Protein AF-A0A377GIM0-F1 (afdb_monomer_lite)

Organism: NCBI:txid464

Secondary structure (DSSP, 8-state):
---GGGG-HHHHHHHHHHHS-SHHHHHHHHHHHHHTGGGHHHHHHHHHHHHHHS---HHHHHHHHHHHHHHHHHT-TTHHHHHHHHHHHHHHS-TT-HHHHHHHHHHHHHHHHTS-GGGTTTHHHHHHHHHHHHHHTT-HHHHHHHHHHHHHH-TT-HHHHHHHHHHHHHH---GGG-TTTHHHHHTTT--SSHHHHHHHHHHHHHHTT--HHHHHHHHHHHHHHHHHHHHHHHHHHHHHHS---------------HHHHHHHHHHHHHHHHHHHHHHHTGGGSTT-HHHHHHHHT-GGGS--HHHHHHH--SHHHHHHHHHH-SSGGGHHHHHHHHHB-TT----S-GGGPPB-HHHHHHH--SHHHHHHHHHTS--SHHHHHHHHHHHHHHTT-HHHHHHHHHHHH-TT-TTSGGG---------------PPPPPP-THHHHHHHHHHHHHHSS-TT----PPPPP-PPP-PPPP-PPPP-

Radius of gyration: 31.59 Å; chains: 1; bounding box: 124×69×82 Å

pLDDT: mean 72.69, std 20.16, range [26.95, 97.5]

Sequence (485 aa):
MKSKFEQSKVISDLISFIIAPSYITHYKLFTSLRIDSVDIEVNKKEIAAYLAVHVVSPELRIAIELIYCKISLSHRNNLIHNIEKIMNLVNEINPDSAKHLDLLFEDLSFAIMSAPNDYQIQLPAQWQSLIPNYERKSNLQRAIYCIGHALRIEQNNTTAWLTLGQLFIQKNALCSDLPNFINIFEKSNIRLSPYAYANFCFQQVVDGKSPESYKQLAKYFMQLIKTTLENAAANQHQFFAAHPVSQAVPTEIPATSVGHIEEQNKIIKKFEERLALVNLQRSSFKKNQFQIINFLFAKDSNLTIRELKSAITDTECLIRLINQLYPKIVRLPFIYALFNHPDIQRSRNTSTRPSDEVFLRTIIKSVDDFEAIIRTLPEDKSSYKTQERLRKYIRISMHIKNLYDLARETPDNLVSLQNQPSLLTTRGAFTPQVNRYPGTLFHRRSSICEAIVIETDTNQQNLKRSFAPSDEPEVDEPANKRQKL

Foldseek 3Di:
DPPVLNVQQLVVLLVVCQVPPAPVSLVSNLVSCLVVVVCNVVSVVSVVVVPVPDDGDPLSVLSVLLSSLLSVLVVVPPLVVSLVSLLVSLVVDDLVPVRSNVVSVVSNVSSLVSDPPVCLVVLLVSLQVCLVSCVVVVVLLSSLQSLLSSCVSPVLPLVSLQVQLVCLPPVVDFCVSVVPCVVVVVVVVFDRGSLSSSLVSLVSNLPGPHDVVSVVVSVVSNVVSVVVVVVVVVVVVVVVVPDPPDPDPDDDDPPPDPVLLVLLVVLVVLLVVQQVVCVVCVVVCPPDLVVSVCSSAPPVSVHHLVSNLSSQQELVSVLVSLLSDPPLQSSLVVVLCNQFDRVCPDDPDLLPTDGPLVSCVRYPVAPVSVVSSLVSHDPDPVSVVSSVVVVNSCCSRPVNVVRVVVVVVPPPPPPPPVPDDDDDDDDDDDDDDDDDDDDDPPPPVVVVSVVVVVVVVPPPPDDPDDDDDDDDDDDDDDDDDDDDD

Structure (mmCIF, N/CA/C/O backbone):
data_AF-A0A377GIM0-F1
#
_entry.id   AF-A0A377GIM0-F1
#
loop_
_atom_site.group_PDB
_atom_site.id
_atom_site.type_symbol
_atom_site.label_atom_id
_atom_site.label_alt_id
_atom_site.label_comp_id
_atom_site.label_asym_id
_atom_site.label_entity_id
_atom_site.label_seq_id
_atom_site.pdbx_PDB_ins_code
_atom_site.Cartn_x
_atom_site.Cartn_y
_atom_site.Cartn_z
_atom_site.occupancy
_atom_site.B_iso_or_equiv
_atom_site.auth_seq_id
_atom_site.auth_comp_id
_atom_site.auth_asym_id
_atom_site.auth_atom_id
_atom_site.pdbx_PDB_model_num
ATOM 1 N N . MET A 1 1 ? 17.330 6.333 -49.520 1.00 44.38 1 MET A N 1
ATOM 2 C CA . MET A 1 1 ? 17.470 5.006 -48.882 1.00 44.38 1 MET A CA 1
ATOM 3 C C . MET A 1 1 ? 17.657 5.236 -47.396 1.00 44.38 1 MET A C 1
ATOM 5 O O . MET A 1 1 ? 18.596 5.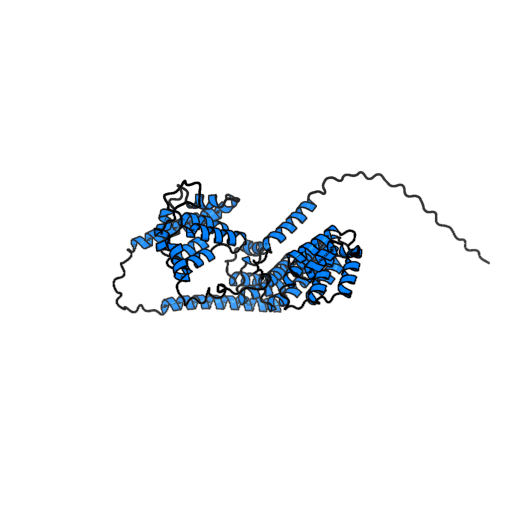936 -47.047 1.00 44.38 1 MET A O 1
ATOM 9 N N . LYS A 1 2 ? 16.767 4.715 -46.546 1.00 44.31 2 LYS A N 1
ATOM 10 C CA . LYS A 1 2 ? 17.018 4.684 -45.098 1.00 44.31 2 LYS A CA 1
ATOM 11 C C . LYS A 1 2 ? 18.235 3.791 -44.849 1.00 44.31 2 LYS A C 1
ATOM 13 O O . LYS A 1 2 ? 18.309 2.717 -45.451 1.00 44.31 2 LYS A O 1
ATOM 18 N N . SER A 1 3 ? 19.208 4.240 -44.059 1.00 56.25 3 SER A N 1
ATOM 19 C CA . SER A 1 3 ? 20.381 3.422 -43.722 1.00 56.25 3 SER A CA 1
ATOM 20 C C . SER A 1 3 ? 19.918 2.130 -43.025 1.00 56.25 3 SER A C 1
ATOM 22 O O . SER A 1 3 ? 18.876 2.129 -42.371 1.00 56.25 3 SER A O 1
ATOM 24 N N . LYS A 1 4 ? 20.659 1.012 -43.143 1.00 57.84 4 LYS A N 1
ATOM 25 C CA . LYS A 1 4 ? 20.358 -0.231 -42.384 1.00 57.84 4 LYS A CA 1
ATOM 26 C C . LYS A 1 4 ? 20.156 0.046 -40.882 1.00 57.84 4 LYS A C 1
ATOM 28 O O . LYS A 1 4 ? 19.359 -0.611 -40.228 1.00 57.84 4 LYS A O 1
ATOM 33 N N . PHE A 1 5 ? 20.825 1.082 -40.388 1.00 52.50 5 PHE A N 1
ATOM 34 C CA . PHE A 1 5 ? 20.735 1.626 -39.040 1.00 52.50 5 PHE A CA 1
ATOM 35 C C . PHE A 1 5 ? 19.337 2.172 -38.673 1.00 52.50 5 PHE A C 1
ATOM 37 O O . PHE A 1 5 ? 18.828 1.891 -37.594 1.00 52.50 5 PHE A O 1
ATOM 44 N N . GLU A 1 6 ? 18.644 2.863 -39.585 1.00 56.69 6 GLU A N 1
ATOM 45 C CA . GLU A 1 6 ? 17.263 3.343 -39.369 1.00 56.69 6 GLU A CA 1
ATOM 46 C C . GLU A 1 6 ? 16.205 2.226 -39.409 1.00 56.69 6 GLU A C 1
ATOM 48 O O . GLU A 1 6 ? 15.039 2.462 -39.089 1.00 56.69 6 GLU A O 1
ATOM 53 N N . GLN A 1 7 ? 16.588 1.013 -39.819 1.00 63.41 7 GLN A N 1
ATOM 54 C CA . GLN A 1 7 ? 15.717 -0.166 -39.808 1.00 63.41 7 GLN A CA 1
ATOM 55 C C . GLN A 1 7 ? 15.842 -0.974 -38.509 1.00 63.41 7 GLN A C 1
ATOM 57 O O . GLN A 1 7 ? 15.046 -1.887 -38.285 1.00 63.41 7 GLN A O 1
ATOM 62 N N . SER A 1 8 ? 16.802 -0.637 -37.637 1.00 82.06 8 SER A N 1
ATOM 63 C CA . SER A 1 8 ? 16.961 -1.301 -36.346 1.00 82.06 8 SER A CA 1
ATOM 64 C C . SER A 1 8 ? 15.777 -0.985 -35.430 1.00 82.06 8 SER A C 1
ATOM 66 O O . SER A 1 8 ? 15.461 0.173 -35.136 1.00 82.06 8 SER A O 1
ATOM 68 N N . LYS A 1 9 ? 15.124 -2.042 -34.935 1.00 86.88 9 LYS A N 1
ATOM 69 C CA . LYS A 1 9 ? 14.035 -1.939 -33.955 1.00 86.88 9 LYS A CA 1
ATOM 70 C C . LYS A 1 9 ? 14.498 -1.230 -32.677 1.00 86.88 9 LYS A C 1
ATOM 72 O O . LYS A 1 9 ? 13.738 -0.445 -32.116 1.00 86.88 9 LYS A O 1
ATOM 77 N N . VAL A 1 10 ? 15.750 -1.453 -32.265 1.00 86.56 10 VAL A N 1
ATOM 78 C CA . VAL A 1 10 ? 16.373 -0.797 -31.106 1.00 86.56 10 VAL A CA 1
ATOM 79 C C . VAL A 1 10 ? 16.429 0.717 -31.307 1.00 86.56 10 VAL A C 1
ATOM 81 O O . VAL A 1 10 ? 16.021 1.461 -30.419 1.00 86.56 10 VAL A O 1
ATOM 84 N N . ILE A 1 11 ? 16.848 1.181 -32.488 1.00 85.62 11 ILE A N 1
ATOM 85 C CA . ILE A 1 11 ? 16.923 2.615 -32.803 1.00 85.62 11 ILE A CA 1
ATOM 86 C C . ILE A 1 11 ? 15.523 3.236 -32.879 1.00 85.62 11 ILE A C 1
ATOM 88 O O . ILE A 1 11 ? 15.299 4.309 -32.324 1.00 85.62 11 ILE A O 1
ATOM 92 N N . SER A 1 12 ? 14.544 2.543 -33.467 1.00 89.31 12 SER A N 1
ATOM 93 C CA . SER A 1 12 ? 13.145 3.001 -33.471 1.00 89.31 12 SER A CA 1
ATOM 94 C C . SER A 1 12 ? 12.570 3.153 -32.054 1.00 89.31 12 SER A C 1
ATOM 96 O O . SER A 1 12 ? 11.876 4.132 -31.753 1.00 89.31 12 SER A O 1
ATOM 98 N N . ASP A 1 13 ? 12.844 2.196 -31.167 1.00 89.94 13 ASP A N 1
ATOM 99 C CA . ASP A 1 13 ? 12.387 2.251 -29.777 1.00 89.94 13 ASP A CA 1
ATOM 100 C C . ASP A 1 13 ? 13.158 3.301 -28.960 1.00 89.94 13 ASP A C 1
ATOM 102 O O . ASP A 1 13 ? 12.554 3.982 -28.128 1.00 89.94 13 ASP A O 1
ATOM 106 N N . LEU A 1 14 ? 14.451 3.509 -29.243 1.00 89.19 14 LEU A N 1
ATOM 107 C CA . LEU A 1 14 ? 15.262 4.583 -28.662 1.00 89.19 14 LEU A CA 1
ATOM 108 C C . LEU A 1 14 ? 14.698 5.956 -29.031 1.00 89.19 14 LEU A C 1
ATOM 110 O O . LEU A 1 14 ? 14.482 6.789 -28.154 1.00 89.19 14 LEU A O 1
ATOM 114 N N . ILE A 1 15 ? 14.412 6.180 -30.315 1.00 88.88 15 ILE A N 1
ATOM 115 C CA . ILE A 1 15 ? 13.799 7.418 -30.810 1.00 88.88 15 ILE A CA 1
ATOM 116 C C . ILE A 1 15 ? 12.453 7.647 -30.118 1.00 88.88 15 ILE A C 1
ATOM 118 O O . ILE A 1 15 ? 12.186 8.736 -29.611 1.00 88.88 15 ILE A O 1
ATOM 122 N N . SER A 1 16 ? 11.625 6.602 -30.032 1.00 89.31 16 SER A N 1
ATOM 123 C CA . SER A 1 16 ? 10.332 6.662 -29.343 1.00 89.31 16 SER A CA 1
ATOM 124 C C . SER A 1 16 ? 10.482 7.037 -27.865 1.00 89.31 16 SER A C 1
ATOM 126 O O . SER A 1 16 ? 9.670 7.798 -27.334 1.00 89.31 16 SER A O 1
ATOM 128 N N . PHE A 1 17 ? 11.518 6.524 -27.197 1.00 87.44 17 PHE A N 1
ATOM 129 C CA . PHE A 1 17 ? 11.833 6.859 -25.813 1.00 87.44 17 PHE A CA 1
ATOM 130 C C . PHE A 1 17 ? 12.314 8.302 -25.649 1.00 87.44 17 PHE A C 1
ATOM 132 O O . PHE A 1 17 ? 11.812 8.986 -24.763 1.00 87.44 17 PHE A O 1
ATOM 139 N N . ILE A 1 18 ? 13.204 8.788 -26.516 1.00 87.00 18 ILE A N 1
ATOM 140 C CA . ILE A 1 18 ? 13.715 10.167 -26.463 1.00 87.00 18 ILE A CA 1
ATOM 141 C C . ILE A 1 18 ? 12.591 11.183 -26.710 1.00 87.00 18 ILE A C 1
ATOM 143 O O . ILE A 1 18 ? 12.486 12.166 -25.980 1.00 87.00 18 ILE A O 1
ATOM 147 N N . ILE A 1 19 ? 11.729 10.941 -27.705 1.00 86.94 19 ILE A N 1
ATOM 148 C CA . ILE A 1 19 ? 10.623 11.849 -28.058 1.00 86.94 19 ILE A CA 1
ATOM 149 C C . ILE A 1 19 ? 9.560 11.882 -26.956 1.00 86.94 19 ILE A C 1
ATOM 151 O O . ILE A 1 19 ? 9.042 12.944 -26.612 1.00 86.94 19 ILE A O 1
ATOM 155 N N . ALA A 1 20 ? 9.212 10.717 -26.406 1.00 85.56 20 ALA A N 1
ATOM 156 C CA . ALA A 1 20 ? 8.162 10.590 -25.406 1.00 85.56 20 ALA A CA 1
ATOM 157 C C . ALA A 1 20 ? 8.622 9.706 -24.239 1.00 85.56 20 ALA A C 1
ATOM 159 O O . ALA A 1 20 ? 8.175 8.556 -24.127 1.00 85.56 20 ALA A O 1
ATOM 160 N N . PRO A 1 21 ? 9.468 10.226 -23.327 1.00 80.44 21 PRO A N 1
ATOM 161 C CA . PRO A 1 21 ? 9.955 9.453 -22.192 1.00 80.44 21 PRO A CA 1
ATOM 162 C C . PRO A 1 21 ? 8.771 9.026 -21.333 1.00 80.44 21 PRO A C 1
ATOM 164 O O . PRO A 1 21 ? 8.005 9.860 -20.846 1.00 80.44 21 PRO A O 1
ATOM 167 N N . SER A 1 22 ? 8.551 7.727 -21.198 1.00 77.44 22 SER A N 1
ATOM 168 C CA . SER A 1 22 ? 7.443 7.158 -20.435 1.00 77.44 22 SER A CA 1
ATOM 169 C C . SER A 1 22 ? 7.776 5.724 -20.052 1.00 77.44 22 SER A C 1
ATOM 171 O O . SER A 1 22 ? 8.656 5.109 -20.648 1.00 77.44 22 SER A O 1
ATOM 173 N N . TYR A 1 23 ? 7.019 5.151 -19.119 1.00 69.62 23 TYR A N 1
ATOM 174 C CA . TYR A 1 23 ? 7.157 3.736 -18.773 1.00 69.62 23 TYR A CA 1
ATOM 175 C C . TYR A 1 23 ? 7.034 2.805 -19.986 1.00 69.62 23 TYR A C 1
ATOM 177 O O . TYR A 1 23 ? 7.769 1.831 -20.113 1.00 69.62 23 TYR A O 1
ATOM 185 N N . ILE A 1 24 ? 6.104 3.108 -20.895 1.00 77.44 24 ILE A N 1
ATOM 186 C CA . ILE A 1 24 ? 5.825 2.264 -22.060 1.00 77.44 24 ILE A CA 1
ATOM 187 C C . ILE A 1 24 ? 7.007 2.291 -23.025 1.00 77.44 24 ILE A C 1
ATOM 189 O O . ILE A 1 24 ? 7.455 1.240 -23.476 1.00 77.44 24 ILE A O 1
ATOM 193 N N . THR A 1 25 ? 7.509 3.481 -23.346 1.00 82.81 25 THR A N 1
ATOM 194 C CA . THR A 1 25 ? 8.632 3.646 -24.276 1.00 82.81 25 THR A CA 1
ATOM 195 C C . THR A 1 25 ? 9.945 3.156 -23.665 1.00 82.81 25 THR A C 1
ATOM 197 O O . THR A 1 25 ? 10.712 2.496 -24.358 1.00 82.81 25 THR A O 1
ATOM 200 N N . HIS A 1 26 ? 10.142 3.343 -22.356 1.00 82.75 26 HIS A N 1
ATOM 201 C CA . HIS A 1 26 ? 11.248 2.755 -21.596 1.00 82.75 26 HIS A CA 1
ATOM 202 C C . HIS A 1 26 ? 11.235 1.226 -21.662 1.00 82.75 26 HIS A C 1
ATOM 204 O O . HIS A 1 26 ? 12.226 0.597 -22.017 1.00 82.75 26 HIS A O 1
ATOM 210 N N . TYR A 1 27 ? 10.088 0.611 -21.360 1.00 77.81 27 TYR A N 1
ATOM 211 C CA . TYR A 1 27 ? 9.943 -0.841 -21.377 1.00 77.81 27 TYR A CA 1
ATOM 212 C C . TYR A 1 27 ? 10.145 -1.427 -22.778 1.00 77.81 27 TYR A C 1
ATOM 214 O O . TYR A 1 27 ? 10.757 -2.486 -22.909 1.00 77.81 27 TYR A O 1
ATOM 222 N N . LYS A 1 28 ? 9.661 -0.743 -23.824 1.00 84.94 28 LYS A N 1
ATOM 223 C CA . LYS A 1 28 ? 9.906 -1.135 -25.220 1.00 84.94 28 LYS A CA 1
ATOM 224 C C . LYS A 1 28 ? 11.396 -1.123 -25.546 1.00 84.94 28 LYS A C 1
ATOM 226 O O . LYS A 1 28 ? 11.904 -2.148 -25.988 1.00 84.94 28 LYS A O 1
ATOM 231 N N . LEU A 1 29 ? 12.089 -0.024 -25.239 1.00 87.19 29 LEU A N 1
ATOM 232 C CA . LEU A 1 29 ? 13.533 0.095 -25.434 1.00 87.19 29 LEU A CA 1
ATOM 233 C C . LEU A 1 29 ? 14.298 -0.996 -24.671 1.00 87.19 29 LEU A C 1
ATOM 235 O O . LEU A 1 29 ? 15.083 -1.722 -25.274 1.00 87.19 29 LEU A O 1
ATOM 239 N N . PHE A 1 30 ? 14.006 -1.181 -23.380 1.00 82.56 30 PHE A N 1
ATOM 240 C CA . PHE A 1 30 ? 14.597 -2.245 -22.563 1.00 82.56 30 PHE A CA 1
ATOM 241 C C . PHE A 1 30 ? 14.361 -3.636 -23.166 1.00 82.56 30 PHE A C 1
ATOM 243 O O . PHE A 1 30 ? 15.279 -4.445 -23.240 1.00 82.56 30 PHE A O 1
ATOM 250 N N . THR A 1 31 ? 13.136 -3.926 -23.611 1.00 81.44 31 THR A N 1
ATOM 251 C CA . THR A 1 31 ? 12.786 -5.232 -24.185 1.00 81.44 31 THR A CA 1
ATOM 252 C C . THR A 1 31 ? 13.515 -5.473 -25.501 1.00 81.44 31 THR A C 1
ATOM 254 O O . THR A 1 31 ? 14.020 -6.571 -25.709 1.00 81.44 31 THR A O 1
ATOM 257 N N . SER A 1 32 ? 13.600 -4.469 -26.373 1.00 84.31 32 SER A N 1
ATOM 258 C CA . SER A 1 32 ? 14.314 -4.589 -27.645 1.00 84.31 32 SER A CA 1
ATOM 259 C C . SER A 1 32 ? 15.814 -4.782 -27.431 1.00 84.31 32 SER A C 1
ATOM 261 O O . SER A 1 32 ? 16.375 -5.710 -28.002 1.00 84.31 32 SER A O 1
ATOM 263 N N . LEU A 1 33 ? 16.430 -4.010 -26.532 1.00 82.94 33 LEU A N 1
ATOM 264 C CA . LEU A 1 33 ? 17.839 -4.191 -26.167 1.00 82.94 33 LEU A CA 1
ATOM 265 C C . LEU A 1 33 ? 18.109 -5.546 -25.492 1.00 82.94 33 LEU A C 1
ATOM 267 O O . LEU A 1 33 ? 19.169 -6.130 -25.682 1.00 82.94 33 LEU A O 1
ATOM 271 N N . ARG A 1 34 ? 17.157 -6.067 -24.706 1.00 79.62 34 ARG A N 1
ATOM 272 C CA . ARG A 1 34 ? 17.281 -7.377 -24.051 1.00 79.62 34 ARG A CA 1
ATOM 273 C C . ARG A 1 34 ? 17.115 -8.545 -25.022 1.00 79.62 34 ARG A C 1
ATOM 275 O O . ARG A 1 34 ? 17.799 -9.547 -24.865 1.00 79.62 34 ARG A O 1
ATOM 282 N N . ILE A 1 35 ? 16.172 -8.469 -25.963 1.00 80.12 35 ILE A N 1
ATOM 283 C CA . ILE A 1 35 ? 15.984 -9.519 -26.981 1.00 80.12 35 ILE A CA 1
ATOM 284 C C . ILE A 1 35 ? 17.248 -9.644 -27.830 1.00 80.12 35 ILE A C 1
ATOM 286 O O . ILE A 1 35 ? 17.651 -10.751 -28.170 1.00 80.12 35 ILE A O 1
ATOM 290 N N . ASP A 1 36 ? 17.886 -8.513 -28.106 1.00 75.31 36 ASP A N 1
ATOM 291 C CA . ASP A 1 36 ? 19.101 -8.425 -28.902 1.00 75.31 36 ASP A CA 1
ATOM 292 C C . ASP A 1 36 ? 20.375 -8.495 -28.044 1.00 75.31 36 ASP A C 1
ATOM 294 O O . ASP A 1 36 ? 21.395 -7.864 -28.324 1.00 75.31 36 ASP A O 1
ATOM 298 N N . SER A 1 37 ? 20.312 -9.241 -26.934 1.00 69.88 37 SER A N 1
ATOM 299 C CA . SER A 1 37 ? 21.368 -9.228 -25.923 1.00 69.88 37 SER A CA 1
ATOM 300 C C . SER A 1 37 ? 22.722 -9.742 -26.424 1.00 69.88 37 SER A C 1
ATOM 302 O O . SER A 1 37 ? 23.760 -9.429 -25.848 1.00 69.88 37 SER A O 1
ATOM 304 N N . VAL A 1 38 ? 22.711 -10.557 -27.483 1.00 73.19 38 VAL A N 1
ATOM 305 C CA . VAL A 1 38 ? 23.927 -11.095 -28.115 1.00 73.19 38 VAL A CA 1
ATOM 306 C C . VAL A 1 38 ? 24.767 -9.966 -28.729 1.00 73.19 38 VAL A C 1
ATOM 308 O O . VAL A 1 38 ? 25.992 -10.047 -28.716 1.00 73.19 38 VAL A O 1
ATOM 311 N N . ASP A 1 39 ? 24.119 -8.870 -29.134 1.00 78.69 39 ASP A N 1
ATOM 312 C CA . ASP A 1 39 ? 24.724 -7.719 -29.802 1.00 78.69 39 ASP A CA 1
ATOM 313 C C . ASP A 1 39 ? 24.746 -6.456 -28.915 1.00 78.69 39 ASP A C 1
ATOM 315 O O . ASP A 1 39 ? 24.818 -5.335 -29.416 1.00 78.69 39 ASP A O 1
ATOM 319 N N . ILE A 1 40 ? 24.722 -6.589 -27.579 1.00 76.62 40 ILE A N 1
ATOM 320 C CA . ILE A 1 40 ? 24.709 -5.442 -26.638 1.00 76.62 40 ILE A CA 1
ATOM 321 C C . ILE A 1 40 ? 25.813 -4.426 -26.915 1.00 76.62 40 ILE A C 1
ATOM 323 O O . ILE A 1 40 ? 25.548 -3.227 -26.893 1.00 76.62 40 ILE A O 1
ATOM 327 N N . GLU A 1 41 ? 27.043 -4.871 -27.174 1.00 79.12 41 GLU A N 1
ATOM 328 C CA . GLU A 1 41 ? 28.162 -3.954 -27.427 1.00 79.12 41 GLU A CA 1
ATOM 329 C C . GLU A 1 41 ? 28.053 -3.265 -28.796 1.00 79.12 41 GLU A C 1
ATOM 331 O O . GLU A 1 41 ? 28.487 -2.120 -28.945 1.00 79.12 41 GLU A O 1
ATOM 336 N N . VAL A 1 42 ? 27.432 -3.918 -29.785 1.00 82.25 42 VAL A N 1
ATOM 337 C CA . VAL A 1 42 ? 27.116 -3.306 -31.084 1.00 82.25 42 VAL A CA 1
ATOM 338 C C . VAL A 1 42 ? 26.029 -2.252 -30.887 1.00 82.25 42 VAL A C 1
ATOM 340 O O . VAL A 1 42 ? 26.257 -1.080 -31.183 1.00 82.25 42 VAL A O 1
ATOM 343 N N . ASN A 1 43 ? 24.915 -2.631 -30.257 1.00 81.19 43 ASN A N 1
ATOM 344 C CA . ASN A 1 43 ? 23.817 -1.736 -29.899 1.00 81.19 43 ASN A CA 1
ATOM 345 C C . ASN A 1 43 ? 24.308 -0.532 -29.076 1.00 81.19 43 ASN A C 1
ATOM 347 O O . ASN A 1 43 ? 23.932 0.606 -29.345 1.00 81.19 43 ASN A O 1
ATOM 351 N N . LYS A 1 44 ? 25.226 -0.736 -28.127 1.00 83.31 44 LYS A N 1
ATOM 352 C CA . LYS A 1 44 ? 25.825 0.334 -27.317 1.00 83.31 44 LYS A CA 1
ATOM 353 C C . LYS A 1 44 ? 26.600 1.343 -28.156 1.00 83.31 44 LYS A C 1
ATOM 355 O O . LYS A 1 44 ? 26.431 2.544 -27.949 1.00 83.31 44 LYS A O 1
ATOM 360 N N . LYS A 1 45 ? 27.413 0.884 -29.113 1.00 86.06 45 LYS A N 1
ATOM 361 C CA . LYS A 1 45 ? 28.129 1.768 -30.052 1.00 86.06 45 LYS A CA 1
ATOM 362 C C . LYS A 1 45 ? 27.160 2.530 -30.950 1.00 86.06 45 LYS A C 1
ATOM 364 O O . LYS A 1 45 ? 27.344 3.726 -31.164 1.00 86.06 45 LYS A O 1
ATOM 369 N N . GLU A 1 46 ? 26.118 1.863 -31.431 1.00 84.25 46 GLU A N 1
ATOM 370 C CA . GLU A 1 46 ? 25.089 2.461 -32.281 1.00 84.25 46 GLU A CA 1
ATOM 371 C C . GLU A 1 46 ? 24.282 3.540 -31.550 1.00 84.25 46 GLU A C 1
ATOM 373 O O . GLU A 1 46 ? 24.146 4.661 -32.043 1.00 84.25 46 GLU A O 1
ATOM 378 N N . ILE A 1 47 ? 23.815 3.247 -30.334 1.00 85.44 47 ILE A N 1
ATOM 379 C CA . ILE A 1 47 ? 23.138 4.226 -29.481 1.00 85.44 47 ILE A CA 1
ATOM 380 C C . ILE A 1 47 ? 24.085 5.381 -29.137 1.00 85.44 47 ILE A C 1
ATOM 382 O O . ILE A 1 47 ? 23.669 6.534 -29.210 1.00 85.44 47 ILE A O 1
ATOM 386 N N . ALA A 1 48 ? 25.355 5.119 -28.813 1.00 87.06 48 ALA A N 1
ATOM 387 C CA . ALA A 1 48 ? 26.326 6.178 -28.535 1.00 87.06 48 ALA A CA 1
ATOM 388 C C . ALA A 1 48 ? 26.539 7.101 -29.746 1.00 87.06 48 ALA A C 1
ATOM 390 O O . ALA A 1 48 ? 26.520 8.322 -29.592 1.00 87.06 48 ALA A O 1
ATOM 391 N N . ALA A 1 49 ? 26.666 6.538 -30.952 1.00 87.00 49 ALA A N 1
ATOM 392 C CA . ALA A 1 49 ? 26.756 7.310 -32.189 1.00 87.00 49 ALA A CA 1
ATOM 393 C C . ALA A 1 49 ? 25.493 8.155 -32.423 1.00 87.00 49 ALA A C 1
ATOM 395 O O . ALA A 1 49 ? 25.592 9.337 -32.753 1.00 87.00 49 ALA A O 1
ATOM 396 N N . TYR A 1 50 ? 24.307 7.588 -32.172 1.00 87.19 50 TYR A N 1
ATOM 397 C CA . TYR A 1 50 ? 23.043 8.320 -32.253 1.00 87.19 50 TYR A CA 1
ATOM 398 C C . TYR A 1 50 ? 22.992 9.484 -31.249 1.00 87.19 50 TYR A C 1
ATOM 400 O O . TYR A 1 50 ? 22.654 10.609 -31.616 1.00 87.19 50 TYR A O 1
ATOM 408 N N . LEU A 1 51 ? 23.361 9.248 -29.988 1.00 86.75 51 LEU A N 1
ATOM 409 C CA . LEU A 1 51 ? 23.370 10.264 -28.931 1.00 86.75 51 LEU A CA 1
ATOM 410 C C . LEU A 1 51 ? 24.460 11.331 -29.123 1.00 86.75 51 LEU A C 1
ATOM 412 O O . LEU A 1 51 ? 24.354 12.410 -28.544 1.00 86.75 51 LEU A O 1
ATOM 416 N N . ALA A 1 52 ? 25.510 11.059 -29.900 1.00 88.75 52 ALA A N 1
ATOM 417 C CA . ALA A 1 52 ? 26.554 12.038 -30.205 1.00 88.75 52 ALA A CA 1
ATOM 418 C C . ALA A 1 52 ? 26.070 13.122 -31.180 1.00 88.75 52 ALA A C 1
ATOM 420 O O . ALA A 1 52 ? 26.493 14.270 -31.080 1.00 88.75 52 ALA A O 1
ATOM 421 N N . VAL A 1 53 ? 25.166 12.768 -32.098 1.00 90.69 53 VAL A N 1
ATOM 422 C CA . VAL A 1 53 ? 24.656 13.685 -33.132 1.00 90.69 53 VAL A CA 1
ATOM 423 C C . VAL A 1 53 ? 23.293 14.296 -32.791 1.00 90.69 53 VAL A C 1
ATOM 425 O O . VAL A 1 53 ? 22.864 15.235 -33.457 1.00 90.69 53 VAL A O 1
ATOM 428 N N . HIS A 1 54 ? 22.622 13.815 -31.738 1.00 88.00 54 HIS A N 1
ATOM 429 C CA . HIS A 1 54 ? 21.336 14.343 -31.279 1.00 88.00 54 HIS A CA 1
ATOM 430 C C . HIS A 1 54 ? 21.446 15.002 -29.901 1.00 88.00 54 HIS A C 1
ATOM 432 O O . HIS A 1 54 ? 22.035 14.461 -28.962 1.00 88.00 54 HIS A O 1
ATOM 438 N N . VAL A 1 55 ? 20.810 16.166 -29.758 1.00 89.12 55 VAL A N 1
ATOM 439 C CA . VAL A 1 55 ? 20.682 16.844 -28.465 1.00 89.12 55 VAL A CA 1
ATOM 440 C C . VAL A 1 55 ? 19.672 16.076 -27.614 1.00 89.12 55 VAL A C 1
ATOM 442 O O . VAL A 1 55 ? 18.485 16.023 -27.924 1.00 89.12 55 VAL A O 1
ATOM 445 N N . VAL A 1 56 ? 20.161 15.464 -26.541 1.00 87.62 56 VAL A N 1
ATOM 446 C CA . VAL A 1 56 ? 19.378 14.679 -25.580 1.00 87.62 56 VAL A CA 1
ATOM 447 C C . VAL A 1 56 ? 19.703 15.200 -24.190 1.00 87.62 56 VAL A C 1
ATOM 449 O O . VAL A 1 56 ? 20.874 15.477 -23.908 1.00 87.62 56 VAL A O 1
ATOM 452 N N . SER A 1 57 ? 18.683 15.348 -23.340 1.00 84.50 57 SER A N 1
ATOM 453 C CA . SER A 1 57 ? 18.879 15.871 -21.988 1.00 84.50 57 SER A CA 1
ATOM 454 C C . SER A 1 57 ? 19.811 14.959 -21.171 1.00 84.50 57 SER A C 1
ATOM 456 O O . SER A 1 57 ? 19.832 13.742 -21.404 1.00 84.50 57 SER A O 1
ATOM 458 N N . PRO A 1 58 ? 20.583 15.508 -20.216 1.00 83.25 58 PRO A N 1
ATOM 459 C CA . PRO A 1 58 ? 21.451 14.711 -19.350 1.00 83.25 58 PRO A CA 1
ATOM 460 C C . PRO A 1 58 ? 20.708 13.563 -18.650 1.00 83.25 58 PRO A C 1
ATOM 462 O O . PRO A 1 58 ? 21.205 12.443 -18.594 1.00 83.25 58 PRO A O 1
ATOM 465 N N . GLU A 1 59 ? 19.471 13.794 -18.206 1.00 75.88 59 GLU A N 1
ATOM 466 C CA . GLU A 1 59 ? 18.647 12.795 -17.516 1.00 75.88 59 GLU A CA 1
ATOM 467 C C . GLU A 1 59 ? 18.286 11.613 -18.419 1.00 75.88 59 GLU A C 1
ATOM 469 O O . GLU A 1 59 ? 18.274 10.467 -17.972 1.00 75.88 59 GLU A O 1
ATOM 474 N N . LEU A 1 60 ? 18.009 11.876 -19.699 1.00 80.81 60 LEU A N 1
ATOM 475 C CA . LEU A 1 60 ? 17.717 10.824 -20.670 1.00 80.81 60 LEU A CA 1
ATOM 476 C C . LEU A 1 60 ? 18.960 10.007 -21.016 1.00 80.81 60 LEU A C 1
ATOM 478 O O . LEU A 1 60 ? 18.850 8.794 -21.189 1.00 80.81 60 LEU A O 1
ATOM 482 N N . ARG A 1 61 ? 20.139 10.641 -21.068 1.00 84.38 61 ARG A N 1
ATOM 483 C CA . ARG A 1 61 ? 21.412 9.921 -21.225 1.00 84.38 61 ARG A CA 1
ATOM 484 C C . ARG A 1 61 ? 21.638 8.973 -20.050 1.00 84.38 61 ARG A C 1
ATOM 486 O O . ARG A 1 61 ? 21.874 7.790 -20.278 1.00 84.38 61 ARG A O 1
ATOM 493 N N . ILE A 1 62 ? 21.453 9.456 -18.820 1.00 80.75 62 ILE A N 1
ATOM 494 C CA . ILE A 1 62 ? 21.581 8.632 -17.611 1.00 80.75 62 ILE A CA 1
ATOM 495 C C . ILE A 1 62 ? 20.570 7.473 -17.617 1.00 80.75 62 ILE A C 1
ATOM 497 O O . ILE A 1 62 ? 20.936 6.333 -17.334 1.00 80.75 62 ILE A O 1
ATOM 501 N N . ALA A 1 63 ? 19.314 7.721 -18.002 1.00 77.38 63 ALA A N 1
ATOM 502 C CA . ALA A 1 63 ? 18.302 6.667 -18.101 1.00 77.38 63 ALA A CA 1
ATOM 503 C C . ALA A 1 63 ? 18.686 5.575 -19.117 1.00 77.38 63 ALA A C 1
ATOM 505 O O . ALA A 1 63 ? 18.547 4.389 -18.828 1.00 77.38 63 ALA A O 1
ATOM 506 N N . ILE A 1 64 ? 19.215 5.954 -20.284 1.00 83.81 64 ILE A N 1
ATOM 507 C CA . ILE A 1 64 ? 19.695 4.998 -21.293 1.00 83.81 64 ILE A CA 1
ATOM 508 C C . ILE A 1 64 ? 20.886 4.191 -20.759 1.00 83.81 64 ILE A C 1
ATOM 510 O O . ILE A 1 64 ? 20.932 2.973 -20.937 1.00 83.81 64 ILE A O 1
ATOM 514 N N . GLU A 1 65 ? 21.832 4.833 -20.070 1.00 82.69 65 GLU A N 1
ATOM 515 C CA . GLU A 1 65 ? 22.956 4.129 -19.445 1.00 82.69 65 GLU A CA 1
ATOM 516 C C . GLU A 1 65 ? 22.508 3.124 -18.380 1.00 82.69 65 GLU A C 1
ATOM 518 O O . GLU A 1 65 ? 23.083 2.039 -18.271 1.00 82.69 65 GLU A O 1
ATOM 523 N N . LEU A 1 66 ? 21.457 3.439 -17.628 1.00 76.00 66 LEU A N 1
ATOM 524 C CA . LEU A 1 66 ? 20.910 2.547 -16.610 1.00 76.00 66 LEU A CA 1
ATOM 525 C C . LEU A 1 66 ? 20.174 1.348 -17.206 1.00 76.00 66 LEU A C 1
ATOM 527 O O . LEU A 1 66 ? 20.352 0.235 -16.710 1.00 76.00 66 LEU A O 1
ATOM 531 N N . ILE A 1 67 ? 19.457 1.531 -18.321 1.00 80.38 67 ILE A N 1
ATOM 532 C CA . ILE A 1 67 ? 18.909 0.419 -19.113 1.00 80.38 67 ILE A CA 1
ATOM 533 C C . ILE A 1 67 ? 20.037 -0.535 -19.523 1.00 80.38 67 ILE A C 1
ATOM 535 O O . ILE A 1 67 ? 19.901 -1.748 -19.358 1.00 80.38 67 ILE A O 1
ATOM 539 N N . TYR A 1 68 ? 21.170 -0.008 -20.000 1.00 81.38 68 TYR A N 1
ATOM 540 C CA . TYR A 1 68 ? 22.329 -0.833 -20.345 1.00 81.38 68 TYR A CA 1
ATOM 541 C C . TYR A 1 68 ? 22.896 -1.573 -19.144 1.00 81.38 68 TYR A C 1
ATOM 543 O O . TYR A 1 68 ? 23.082 -2.785 -19.218 1.00 81.38 68 TYR A O 1
ATOM 551 N N . CYS A 1 69 ? 23.133 -0.878 -18.030 1.00 75.25 69 CYS A N 1
ATOM 552 C CA . CYS A 1 69 ? 23.646 -1.520 -16.825 1.00 75.25 69 CYS A CA 1
ATOM 553 C C . CYS A 1 69 ? 22.706 -2.642 -16.364 1.00 75.25 69 CYS A C 1
ATOM 555 O O . CYS A 1 69 ? 23.167 -3.739 -16.061 1.00 75.25 69 CYS A O 1
ATOM 557 N N . LYS A 1 70 ? 21.386 -2.424 -16.407 1.00 74.81 70 LYS A N 1
ATOM 558 C CA . LYS A 1 70 ? 20.380 -3.440 -16.075 1.00 74.81 70 LYS A CA 1
ATOM 559 C C . LYS A 1 70 ? 20.454 -4.671 -16.973 1.00 74.81 70 LYS A C 1
ATOM 561 O O . LYS A 1 70 ? 20.329 -5.793 -16.484 1.00 74.81 70 LYS A O 1
ATOM 566 N N . ILE A 1 71 ? 20.638 -4.484 -18.276 1.00 76.12 71 ILE A N 1
ATOM 567 C CA . ILE A 1 71 ? 20.787 -5.607 -19.204 1.00 76.12 71 ILE A CA 1
ATOM 568 C C . ILE A 1 71 ? 22.111 -6.326 -18.927 1.00 76.12 71 ILE A C 1
ATOM 570 O O . ILE A 1 71 ? 22.112 -7.546 -18.791 1.00 76.12 71 ILE A O 1
ATOM 574 N N . SER A 1 72 ? 23.212 -5.603 -18.720 1.00 74.31 72 SER A N 1
ATOM 575 C CA . SER A 1 72 ? 24.511 -6.190 -18.363 1.00 74.31 72 SER A CA 1
ATOM 576 C C . SER A 1 72 ? 24.462 -7.016 -17.075 1.00 74.31 72 SER A C 1
ATOM 578 O O . SER A 1 72 ? 25.074 -8.080 -17.006 1.00 74.31 72 SER A O 1
ATOM 580 N N . LEU A 1 73 ? 23.677 -6.598 -16.076 1.00 69.06 73 LEU A N 1
ATOM 581 C CA . LEU A 1 73 ? 23.456 -7.387 -14.859 1.00 69.06 73 LEU A CA 1
ATOM 582 C C . LEU A 1 73 ? 22.794 -8.738 -15.137 1.00 69.06 73 LEU A C 1
ATOM 584 O O . LEU A 1 73 ? 23.104 -9.719 -14.463 1.00 69.06 73 LEU A O 1
ATOM 588 N N . SER A 1 74 ? 21.936 -8.824 -16.157 1.00 66.44 74 SER A N 1
ATOM 589 C CA . SER A 1 74 ? 21.324 -10.096 -16.554 1.00 66.44 74 SER A CA 1
ATOM 590 C C . SER A 1 74 ? 22.328 -11.098 -17.145 1.00 66.44 74 SER A C 1
ATOM 592 O O . SER A 1 74 ? 22.059 -12.297 -17.142 1.00 66.44 74 SER A O 1
ATOM 594 N N . HIS A 1 75 ? 23.516 -10.636 -17.553 1.00 66.94 75 HIS A N 1
ATOM 595 C CA . HIS A 1 75 ? 24.596 -11.469 -18.091 1.00 66.94 75 HIS A CA 1
ATOM 596 C C . HIS A 1 75 ? 25.654 -11.881 -17.055 1.00 66.94 75 HIS A C 1
ATOM 598 O O . HIS A 1 75 ? 26.628 -12.527 -17.428 1.00 66.94 75 HIS A O 1
ATOM 604 N N . ARG A 1 76 ? 25.479 -11.533 -15.767 1.00 63.06 76 ARG A N 1
ATOM 605 C CA . ARG A 1 76 ? 26.356 -11.860 -14.614 1.00 63.06 76 ARG A CA 1
ATOM 606 C C . ARG A 1 76 ? 27.830 -11.413 -14.703 1.00 63.06 76 ARG A C 1
ATOM 608 O O . ARG A 1 76 ? 28.508 -11.406 -13.679 1.00 63.06 76 ARG A O 1
ATOM 615 N N . ASN A 1 77 ? 28.322 -10.971 -15.858 1.00 61.53 77 ASN A N 1
ATOM 616 C CA . ASN A 1 77 ? 29.669 -10.424 -16.020 1.00 61.53 77 ASN A CA 1
ATOM 617 C C . ASN A 1 77 ? 29.762 -9.022 -15.402 1.00 61.53 77 ASN A C 1
ATOM 619 O O . ASN A 1 77 ? 28.907 -8.170 -15.649 1.00 61.53 77 ASN A O 1
ATOM 623 N N . ASN A 1 78 ? 30.819 -8.765 -14.622 1.00 67.56 78 ASN A N 1
ATOM 624 C CA . ASN A 1 78 ? 31.100 -7.456 -14.013 1.00 67.56 78 ASN A CA 1
ATOM 625 C C . ASN A 1 78 ? 29.934 -6.882 -13.190 1.00 67.56 78 ASN A C 1
ATOM 627 O O . ASN A 1 78 ? 29.723 -5.672 -13.156 1.00 67.56 78 ASN A O 1
ATOM 631 N N . LEU A 1 79 ? 29.161 -7.744 -12.525 1.00 67.56 79 LEU A N 1
ATOM 632 C CA . LEU A 1 79 ? 27.975 -7.338 -11.774 1.00 67.56 79 LEU A CA 1
ATOM 633 C C . LEU A 1 79 ? 28.282 -6.265 -10.716 1.00 67.56 79 LEU A C 1
ATOM 635 O O . LEU A 1 79 ? 27.555 -5.285 -10.629 1.00 67.56 79 LEU A O 1
ATOM 639 N N . ILE A 1 80 ? 29.389 -6.416 -9.985 1.00 66.00 80 ILE A N 1
ATOM 640 C CA . ILE A 1 80 ? 29.878 -5.447 -8.990 1.00 66.00 80 ILE A CA 1
ATOM 641 C C . ILE A 1 80 ? 30.059 -4.064 -9.622 1.00 66.00 80 ILE A C 1
ATOM 643 O O . ILE A 1 80 ? 29.412 -3.101 -9.220 1.00 66.00 80 ILE A O 1
ATOM 647 N N . HIS A 1 81 ? 30.860 -3.997 -10.685 1.00 78.75 81 HIS A N 1
ATOM 648 C CA . HIS A 1 81 ? 31.110 -2.768 -11.432 1.00 78.75 81 HIS A CA 1
ATOM 649 C C . HIS A 1 81 ? 29.815 -2.151 -11.984 1.00 78.75 81 HIS A C 1
ATOM 651 O O . HIS A 1 81 ? 29.635 -0.938 -11.946 1.00 78.75 81 HIS A O 1
ATOM 657 N N . ASN A 1 82 ? 28.884 -2.979 -12.468 1.00 73.19 82 ASN A N 1
ATOM 658 C CA . ASN A 1 82 ? 27.597 -2.514 -12.979 1.00 73.19 82 ASN A CA 1
ATOM 659 C C . ASN A 1 82 ? 26.694 -1.962 -11.861 1.00 73.19 82 ASN A C 1
ATOM 661 O O . ASN A 1 82 ? 26.022 -0.961 -12.089 1.00 73.19 82 ASN A O 1
ATOM 665 N N . ILE A 1 83 ? 26.687 -2.560 -10.663 1.00 69.69 83 ILE A N 1
ATOM 666 C CA . ILE A 1 83 ? 25.947 -2.038 -9.501 1.00 69.69 83 ILE A CA 1
ATOM 667 C C . ILE A 1 83 ? 26.552 -0.710 -9.038 1.00 69.69 83 ILE A C 1
ATOM 669 O O . ILE A 1 83 ? 25.818 0.259 -8.865 1.00 69.69 83 ILE A O 1
ATOM 673 N N . GLU A 1 84 ? 27.876 -0.627 -8.896 1.00 73.31 84 GLU A N 1
ATOM 674 C CA . GLU A 1 84 ? 28.573 0.619 -8.541 1.00 73.31 84 GLU A CA 1
ATOM 675 C C . GLU A 1 84 ? 28.295 1.724 -9.561 1.00 73.31 84 GLU A C 1
ATOM 677 O O . GLU A 1 84 ? 27.960 2.852 -9.193 1.00 73.31 84 GLU A O 1
ATOM 682 N N . LYS A 1 85 ? 28.352 1.388 -10.854 1.00 80.31 85 LYS A N 1
ATOM 683 C CA . LYS A 1 85 ? 28.017 2.316 -11.931 1.00 80.31 85 LYS A CA 1
ATOM 684 C C . LYS A 1 85 ? 26.563 2.783 -11.837 1.00 80.31 85 LYS A C 1
ATOM 686 O O . LYS A 1 85 ? 26.314 3.979 -11.956 1.00 80.31 85 LYS A O 1
ATOM 691 N N . ILE A 1 86 ? 25.615 1.878 -11.585 1.00 74.12 86 ILE A N 1
ATOM 692 C CA . ILE A 1 86 ? 24.206 2.236 -11.375 1.00 74.12 86 ILE A CA 1
ATOM 693 C C . ILE A 1 86 ? 24.066 3.199 -10.192 1.00 74.12 86 ILE A C 1
ATOM 695 O O . ILE A 1 86 ? 23.377 4.206 -10.315 1.00 74.12 86 ILE A O 1
ATOM 699 N N . MET A 1 87 ? 24.727 2.926 -9.067 1.00 71.25 87 MET A N 1
ATOM 700 C CA . MET A 1 87 ? 24.662 3.777 -7.876 1.00 71.25 87 MET A CA 1
ATOM 701 C C . MET A 1 87 ? 25.227 5.178 -8.135 1.00 71.25 87 MET A C 1
ATOM 703 O O . MET A 1 87 ? 24.605 6.167 -7.749 1.00 71.25 87 MET A O 1
ATOM 707 N N . ASN A 1 88 ? 26.358 5.276 -8.836 1.00 78.25 88 ASN A N 1
ATOM 708 C CA . ASN A 1 88 ? 26.944 6.560 -9.224 1.00 78.25 88 ASN A CA 1
ATOM 709 C C . ASN A 1 88 ? 26.008 7.344 -10.150 1.00 78.25 88 ASN A C 1
ATOM 711 O O . ASN A 1 88 ? 25.710 8.504 -9.877 1.00 78.25 88 ASN A O 1
ATOM 715 N N . LEU A 1 89 ? 25.450 6.684 -11.167 1.00 74.69 89 LEU A N 1
ATOM 716 C CA . LEU A 1 89 ? 24.478 7.293 -12.075 1.00 74.69 89 LEU A CA 1
ATOM 717 C C . LEU A 1 89 ? 23.228 7.779 -11.327 1.00 74.69 89 LEU A C 1
ATOM 719 O O . LEU A 1 89 ? 22.752 8.880 -11.581 1.00 74.69 89 LEU A O 1
ATOM 723 N N . VAL A 1 90 ? 22.717 7.003 -10.365 1.00 69.50 90 VAL A N 1
ATOM 724 C CA . VAL A 1 90 ? 21.580 7.395 -9.513 1.00 69.50 90 VAL A CA 1
ATOM 725 C C . VAL A 1 90 ? 21.885 8.651 -8.689 1.00 69.50 90 VAL A C 1
ATOM 727 O O . VAL A 1 90 ? 20.988 9.474 -8.501 1.00 69.50 90 VAL A O 1
ATOM 730 N N . ASN A 1 91 ? 23.129 8.830 -8.238 1.00 69.38 91 ASN A N 1
ATOM 731 C CA . ASN A 1 91 ? 23.559 10.027 -7.512 1.00 69.38 91 ASN A CA 1
ATOM 732 C C . ASN A 1 91 ? 23.699 11.268 -8.411 1.00 69.38 91 ASN A C 1
ATOM 734 O O . ASN A 1 91 ? 23.508 12.382 -7.928 1.00 69.38 91 ASN A O 1
ATOM 738 N N . GLU A 1 92 ? 23.995 11.092 -9.700 1.00 76.69 92 GLU A N 1
ATOM 739 C CA . GLU A 1 92 ? 24.103 12.185 -10.682 1.00 76.69 92 GLU A CA 1
ATOM 740 C C . GLU A 1 92 ? 22.740 12.729 -11.139 1.00 76.69 92 GLU A C 1
ATOM 742 O O . GLU A 1 92 ? 22.646 13.807 -11.731 1.00 76.69 92 GLU A O 1
ATOM 747 N N . ILE A 1 93 ? 21.656 12.001 -10.873 1.00 69.62 93 ILE A N 1
ATOM 748 C CA . ILE A 1 93 ? 20.324 12.368 -11.346 1.00 69.62 93 ILE A CA 1
ATOM 749 C C . ILE A 1 93 ? 19.78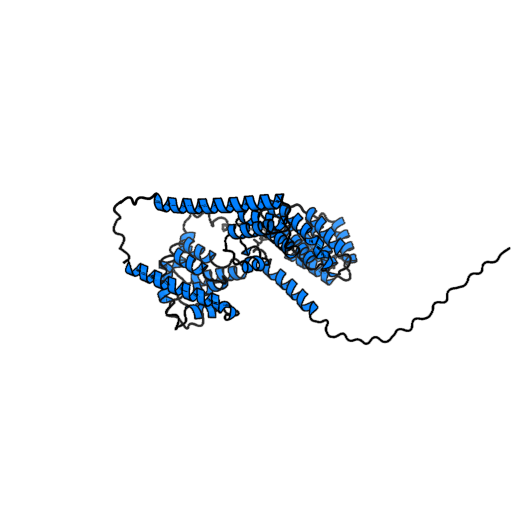7 13.531 -10.536 1.00 69.62 93 ILE A C 1
ATOM 751 O O . ILE A 1 93 ? 19.657 13.443 -9.312 1.00 69.62 93 ILE A O 1
ATOM 755 N N . ASN A 1 94 ? 19.389 14.593 -11.248 1.00 66.94 94 ASN A N 1
ATOM 756 C CA . ASN A 1 94 ? 18.749 15.741 -10.629 1.00 66.94 94 ASN A CA 1
ATOM 757 C C . ASN A 1 94 ? 17.563 15.257 -9.777 1.00 66.94 94 ASN A C 1
ATOM 759 O O . ASN A 1 94 ? 16.595 14.697 -10.316 1.00 66.94 94 ASN A O 1
ATOM 763 N N . PRO A 1 95 ? 17.618 15.473 -8.452 1.00 57.22 95 PRO A N 1
ATOM 764 C CA . PRO A 1 95 ? 16.588 15.000 -7.562 1.00 57.22 95 PRO A CA 1
ATOM 765 C C . PRO A 1 95 ? 15.188 15.553 -7.894 1.00 57.22 95 PRO A C 1
ATOM 767 O O . PRO A 1 95 ? 14.198 14.877 -7.612 1.00 57.22 95 PRO A O 1
ATOM 770 N N . ASP A 1 96 ? 15.079 16.694 -8.562 1.00 59.03 96 ASP A N 1
ATOM 771 C CA . ASP A 1 96 ? 13.795 17.322 -8.886 1.00 59.03 96 ASP A CA 1
ATOM 772 C C . ASP A 1 96 ? 13.140 16.749 -10.162 1.00 59.03 96 ASP A C 1
ATOM 774 O O . ASP A 1 96 ? 11.972 17.013 -10.457 1.00 59.03 96 ASP A O 1
ATOM 778 N N . SER A 1 97 ? 13.845 15.881 -10.900 1.00 66.94 97 SER A N 1
ATOM 779 C CA . SER A 1 97 ? 13.336 15.202 -12.101 1.00 66.94 97 SER A CA 1
ATOM 780 C C . SER A 1 97 ? 12.463 13.989 -11.739 1.00 66.94 97 SER A C 1
ATOM 782 O O . SER A 1 97 ? 12.828 12.827 -11.944 1.00 66.94 97 SER A O 1
ATOM 784 N N . ALA A 1 98 ? 11.274 14.255 -11.186 1.00 54.25 98 ALA A N 1
ATOM 785 C CA . ALA A 1 98 ? 10.338 13.242 -10.676 1.00 54.25 98 ALA A CA 1
ATOM 786 C C . ALA A 1 98 ? 10.012 12.119 -11.683 1.00 54.25 98 ALA A C 1
ATOM 788 O O . ALA A 1 98 ? 9.795 10.975 -11.296 1.00 54.25 98 ALA A O 1
ATOM 789 N N . LYS A 1 99 ? 10.005 12.428 -12.986 1.00 62.06 99 LYS A N 1
ATOM 790 C CA . LYS A 1 99 ? 9.591 11.497 -14.047 1.00 62.06 99 LYS A CA 1
ATOM 791 C C . LYS A 1 99 ? 10.587 10.361 -14.296 1.00 62.06 99 LYS A C 1
ATOM 793 O O . LYS A 1 99 ? 10.173 9.268 -14.674 1.00 62.06 99 LYS A O 1
ATOM 798 N N . HIS A 1 100 ? 11.878 10.614 -14.101 1.00 61.66 100 HIS A N 1
ATOM 799 C CA . HIS A 1 100 ? 12.915 9.621 -14.369 1.00 61.66 100 HIS A CA 1
ATOM 800 C C . HIS A 1 100 ? 13.180 8.776 -13.127 1.00 61.66 100 HIS A C 1
ATOM 802 O O . HIS A 1 100 ? 13.308 7.565 -13.249 1.00 61.66 100 HIS A O 1
ATOM 808 N N . LEU A 1 101 ? 13.174 9.373 -11.929 1.00 58.62 101 LEU A N 1
ATOM 809 C CA . LEU A 1 101 ? 13.495 8.691 -10.662 1.00 58.62 101 LEU A CA 1
ATOM 810 C C . LEU A 1 101 ? 12.692 7.409 -10.422 1.00 58.62 101 LEU A C 1
ATOM 812 O O . LEU A 1 101 ? 13.197 6.472 -9.815 1.00 58.62 101 LEU A O 1
ATOM 816 N N . ASP A 1 102 ? 11.457 7.357 -10.911 1.00 61.75 102 ASP A N 1
ATOM 817 C CA . ASP A 1 102 ? 10.579 6.189 -10.825 1.00 61.75 102 ASP A CA 1
ATOM 818 C C . ASP A 1 102 ? 11.099 4.995 -11.635 1.00 61.75 102 ASP A C 1
ATOM 820 O O . ASP A 1 102 ? 11.116 3.873 -11.133 1.00 61.75 102 ASP A O 1
ATOM 824 N N . LEU A 1 103 ? 11.537 5.244 -12.873 1.00 62.66 103 LEU A N 1
ATOM 825 C CA . LEU A 1 103 ? 12.077 4.222 -13.779 1.00 62.66 103 LEU A CA 1
ATOM 826 C C . LEU A 1 103 ? 13.421 3.706 -13.263 1.00 62.66 103 LEU A C 1
ATOM 828 O O . LEU A 1 103 ? 13.672 2.507 -13.211 1.00 62.66 103 LEU A O 1
ATOM 832 N N . LEU A 1 104 ? 14.238 4.640 -12.788 1.00 65.44 104 LEU A N 1
ATOM 833 C CA . LEU A 1 104 ? 15.580 4.394 -12.278 1.00 65.44 104 LEU A CA 1
ATOM 834 C C . LEU A 1 104 ? 15.545 3.570 -10.990 1.00 65.44 104 LEU A C 1
ATOM 836 O O . LEU A 1 104 ? 16.377 2.695 -10.782 1.00 65.44 104 LEU A O 1
ATOM 840 N N . PHE A 1 105 ? 14.545 3.811 -10.142 1.00 65.81 105 PHE A N 1
ATOM 841 C CA . PHE A 1 105 ? 14.343 3.041 -8.923 1.00 65.81 105 PHE A CA 1
ATOM 842 C C . PHE A 1 105 ? 13.904 1.601 -9.195 1.00 65.81 105 PHE A C 1
ATOM 844 O O . PHE A 1 105 ? 14.314 0.697 -8.468 1.00 65.81 105 PHE A O 1
ATOM 851 N N . GLU A 1 106 ? 13.089 1.366 -10.228 1.00 65.31 106 GLU A N 1
ATOM 852 C CA . GLU A 1 106 ? 12.714 0.010 -10.653 1.00 65.31 106 GLU A CA 1
ATOM 853 C C . GLU A 1 106 ? 13.936 -0.755 -11.165 1.00 65.31 106 GLU A C 1
ATOM 855 O O . GLU A 1 106 ? 14.143 -1.912 -10.796 1.00 65.31 106 GLU A O 1
ATOM 860 N N . ASP A 1 107 ? 14.776 -0.091 -11.957 1.00 65.19 107 ASP A N 1
ATOM 861 C CA . ASP A 1 107 ? 15.995 -0.677 -12.505 1.00 65.19 107 ASP A CA 1
ATOM 862 C C . ASP A 1 107 ? 17.036 -0.960 -11.415 1.00 65.19 107 ASP A C 1
ATOM 864 O O . ASP A 1 107 ? 17.589 -2.059 -11.380 1.00 65.19 107 ASP A O 1
ATOM 868 N N . LEU A 1 108 ? 17.223 -0.030 -10.475 1.00 67.31 108 LEU A N 1
ATOM 869 C CA . LEU A 1 108 ? 18.090 -0.192 -9.307 1.00 67.31 108 LEU A CA 1
ATOM 870 C C . LEU A 1 108 ? 17.596 -1.299 -8.367 1.00 67.31 108 LEU A C 1
ATOM 872 O O . LEU A 1 108 ? 18.373 -2.151 -7.945 1.00 67.31 108 LEU A O 1
ATOM 876 N N . SER A 1 109 ? 16.299 -1.322 -8.052 1.00 65.31 109 SER A N 1
ATOM 877 C CA . SER A 1 109 ? 15.730 -2.356 -7.178 1.00 65.31 109 SER A CA 1
ATOM 878 C C . SER A 1 109 ? 15.873 -3.738 -7.809 1.00 65.31 109 SER A C 1
ATOM 880 O O . SER A 1 109 ? 16.259 -4.688 -7.135 1.00 65.31 109 SER A O 1
ATOM 882 N N . PHE A 1 110 ? 15.613 -3.851 -9.116 1.00 64.38 110 PHE A N 1
ATOM 883 C CA . PHE A 1 110 ? 15.811 -5.091 -9.860 1.00 64.38 110 PHE A CA 1
ATOM 884 C C . PHE A 1 110 ? 17.279 -5.528 -9.863 1.00 64.38 110 PHE A C 1
ATOM 886 O O . PHE A 1 110 ? 17.569 -6.699 -9.616 1.00 64.38 110 PHE A O 1
ATOM 893 N N . ALA A 1 111 ? 18.192 -4.590 -10.118 1.00 61.97 111 ALA A N 1
ATOM 894 C CA . ALA A 1 111 ? 19.630 -4.817 -10.129 1.00 61.97 111 ALA A CA 1
ATOM 895 C C . ALA A 1 111 ? 20.131 -5.399 -8.806 1.00 61.97 111 ALA A C 1
ATOM 897 O O . ALA A 1 111 ? 20.787 -6.438 -8.781 1.00 61.97 111 ALA A O 1
ATOM 898 N N . ILE A 1 112 ? 19.749 -4.748 -7.711 1.00 63.03 112 ILE A N 1
ATOM 899 C CA . ILE A 1 112 ? 20.124 -5.128 -6.356 1.00 63.03 112 ILE A CA 1
ATOM 900 C C . ILE A 1 112 ? 19.537 -6.490 -5.975 1.00 63.03 112 ILE A C 1
ATOM 902 O O . ILE A 1 112 ? 20.247 -7.341 -5.447 1.00 63.03 112 ILE A O 1
ATOM 906 N N . MET A 1 113 ? 18.252 -6.722 -6.259 1.00 61.94 113 MET A N 1
ATOM 907 C CA . MET A 1 113 ? 17.592 -7.991 -5.928 1.00 61.94 113 MET A CA 1
ATOM 908 C C . MET A 1 113 ? 18.123 -9.176 -6.744 1.00 61.94 113 MET A C 1
ATOM 910 O O . MET A 1 113 ? 17.957 -10.317 -6.326 1.00 61.94 113 MET A O 1
ATOM 914 N N . SER A 1 114 ? 18.743 -8.915 -7.897 1.00 60.69 114 SER A N 1
ATOM 915 C CA . SER A 1 114 ? 19.317 -9.944 -8.773 1.00 60.69 114 SER A CA 1
ATOM 916 C C . SER A 1 114 ? 20.797 -10.228 -8.479 1.00 60.69 114 SER A C 1
ATOM 918 O O . SER A 1 114 ? 21.398 -11.068 -9.152 1.00 60.69 114 SER A O 1
ATOM 920 N N . ALA A 1 115 ? 21.403 -9.526 -7.514 1.00 60.38 115 ALA A N 1
ATOM 921 C CA . ALA A 1 115 ? 22.807 -9.697 -7.167 1.00 60.38 115 ALA A CA 1
ATOM 922 C C . ALA A 1 115 ? 23.055 -11.029 -6.413 1.00 60.38 115 ALA A C 1
ATOM 924 O O . ALA A 1 115 ? 22.230 -11.420 -5.584 1.00 60.38 115 ALA A O 1
ATOM 925 N N . PRO A 1 116 ? 24.185 -11.728 -6.654 1.00 62.06 116 PRO A N 1
ATOM 926 C CA . PRO A 1 116 ? 24.617 -12.890 -5.883 1.00 62.06 116 PRO A CA 1
ATOM 927 C C . PRO A 1 116 ? 24.717 -12.578 -4.387 1.00 62.06 116 PRO A C 1
ATOM 929 O O . PRO A 1 116 ? 25.014 -11.446 -3.995 1.00 62.06 116 PRO A O 1
ATOM 932 N N . ASN A 1 117 ? 24.525 -13.606 -3.557 1.00 61.22 117 ASN A N 1
ATOM 933 C CA . ASN A 1 117 ? 24.486 -13.495 -2.094 1.00 61.22 117 ASN A CA 1
ATOM 934 C C . ASN A 1 117 ? 25.721 -12.800 -1.493 1.00 61.22 117 ASN A C 1
ATOM 936 O O . ASN A 1 117 ? 25.580 -12.048 -0.534 1.00 61.22 117 ASN A O 1
ATOM 940 N N . ASP A 1 118 ? 26.900 -12.960 -2.096 1.00 51.91 118 ASP A N 1
ATOM 941 C CA . ASP A 1 118 ? 28.153 -12.370 -1.600 1.00 51.91 118 ASP A CA 1
ATOM 942 C C . ASP A 1 118 ? 28.164 -10.830 -1.659 1.00 51.91 118 ASP A C 1
ATOM 944 O O . ASP A 1 118 ? 28.889 -10.178 -0.909 1.00 51.91 118 ASP A O 1
ATOM 948 N N . TYR A 1 119 ? 27.319 -10.225 -2.505 1.00 56.34 119 TYR A N 1
ATOM 949 C CA . TYR A 1 119 ? 27.186 -8.768 -2.621 1.00 56.34 119 TYR A CA 1
ATOM 950 C C . TYR A 1 119 ? 26.120 -8.181 -1.682 1.00 56.34 119 TYR A C 1
ATOM 952 O O . TYR A 1 119 ? 26.050 -6.965 -1.496 1.00 56.34 119 TYR A O 1
ATOM 960 N N . GLN A 1 120 ? 25.320 -9.030 -1.024 1.00 56.22 120 GLN A N 1
ATOM 961 C CA . GLN A 1 120 ? 24.313 -8.594 -0.050 1.00 56.22 120 GLN A CA 1
ATOM 962 C C . GLN A 1 120 ? 24.941 -7.874 1.145 1.00 56.22 120 GLN A C 1
ATOM 964 O O . GLN A 1 120 ? 24.297 -7.021 1.729 1.00 56.22 120 GLN A O 1
ATOM 969 N N . ILE A 1 121 ? 26.219 -8.097 1.454 1.00 52.19 121 ILE A N 1
ATOM 970 C CA . ILE A 1 121 ? 26.883 -7.499 2.622 1.00 52.19 121 ILE A CA 1
ATOM 971 C C . ILE A 1 121 ? 27.123 -5.979 2.467 1.00 52.19 121 ILE A C 1
ATOM 973 O O . ILE A 1 121 ? 27.102 -5.259 3.462 1.00 52.19 121 ILE A O 1
ATOM 977 N N . GLN A 1 122 ? 27.299 -5.455 1.246 1.00 57.88 122 GLN A N 1
ATOM 978 C CA . GLN A 1 122 ? 27.541 -4.013 1.003 1.00 57.88 122 GLN A CA 1
ATOM 979 C C . GLN A 1 122 ? 26.266 -3.221 0.665 1.00 57.88 122 GLN A C 1
ATOM 981 O O . GLN A 1 122 ? 26.248 -1.988 0.678 1.00 57.88 122 GLN A O 1
ATOM 986 N N . LEU A 1 123 ? 25.176 -3.936 0.399 1.00 66.25 123 LEU A N 1
ATOM 987 C CA . LEU A 1 123 ? 23.886 -3.380 0.014 1.00 66.25 123 LEU A CA 1
ATOM 988 C C . LEU A 1 123 ? 23.187 -2.515 1.090 1.00 66.25 123 LEU A C 1
ATOM 990 O O . LEU A 1 123 ? 22.523 -1.555 0.693 1.00 66.25 123 LEU A O 1
ATOM 994 N N . PRO A 1 124 ? 23.326 -2.739 2.418 1.00 68.31 124 PRO A N 1
ATOM 995 C CA . PRO A 1 124 ? 22.662 -1.903 3.422 1.00 68.31 124 PRO A CA 1
ATOM 996 C C . PRO A 1 124 ? 23.100 -0.438 3.356 1.00 68.31 124 PRO A C 1
ATOM 998 O O . PRO A 1 124 ? 22.251 0.448 3.286 1.00 68.31 124 PRO A O 1
ATOM 1001 N N . ALA A 1 125 ? 24.410 -0.177 3.296 1.00 70.06 125 ALA A N 1
ATOM 1002 C CA . ALA A 1 125 ? 24.956 1.180 3.229 1.00 70.06 125 ALA A CA 1
ATOM 1003 C C . ALA A 1 125 ? 24.500 1.921 1.958 1.00 70.06 125 ALA A C 1
ATOM 1005 O O . ALA A 1 125 ? 24.186 3.113 1.991 1.00 70.06 125 ALA A O 1
ATOM 1006 N N . GLN A 1 126 ? 24.395 1.197 0.841 1.00 70.31 126 GLN A N 1
ATOM 1007 C CA . GLN A 1 126 ? 23.908 1.734 -0.428 1.00 70.31 126 GLN A CA 1
ATOM 1008 C C . GLN A 1 126 ? 22.426 2.112 -0.347 1.00 70.31 126 GLN A C 1
ATOM 1010 O O . GLN A 1 126 ? 22.073 3.249 -0.663 1.00 70.31 126 GLN A O 1
ATOM 1015 N N . TRP A 1 127 ? 21.566 1.225 0.163 1.00 74.81 127 TRP A N 1
ATOM 1016 C CA . TRP A 1 127 ? 20.157 1.546 0.411 1.00 74.81 127 TRP A CA 1
ATOM 1017 C C . TRP A 1 127 ? 19.993 2.735 1.355 1.00 74.81 127 TRP A C 1
ATOM 1019 O O . TRP A 1 127 ? 19.122 3.580 1.138 1.00 74.81 127 TRP A O 1
ATOM 1029 N N . GLN A 1 128 ? 20.856 2.837 2.365 1.00 77.44 128 GLN A N 1
ATOM 1030 C CA . GLN A 1 128 ? 20.833 3.937 3.319 1.00 77.44 128 GLN A CA 1
ATOM 1031 C C . GLN A 1 128 ? 21.184 5.284 2.706 1.00 77.44 128 GLN A C 1
ATOM 1033 O O . GLN A 1 128 ? 20.522 6.274 3.012 1.00 77.44 128 GLN A O 1
ATOM 1038 N N . SER A 1 129 ? 22.160 5.324 1.800 1.00 75.94 129 SER A N 1
ATOM 1039 C CA . SER A 1 129 ? 22.547 6.560 1.108 1.00 75.94 129 SER A CA 1
ATOM 1040 C C . SER A 1 129 ? 21.399 7.182 0.295 1.00 75.94 129 SER A C 1
ATOM 1042 O O . SER A 1 129 ? 21.363 8.394 0.088 1.00 75.94 129 SER A O 1
ATOM 1044 N N . LEU A 1 130 ? 20.410 6.374 -0.105 1.00 72.12 130 LEU A N 1
ATOM 1045 C CA . LEU A 1 130 ? 19.235 6.825 -0.852 1.00 72.12 130 LEU A CA 1
ATOM 1046 C C . LEU A 1 130 ? 18.137 7.411 0.043 1.00 72.12 130 LEU A C 1
ATOM 1048 O O . LEU A 1 130 ? 17.282 8.147 -0.456 1.00 72.12 130 LEU A O 1
ATOM 1052 N N . ILE A 1 131 ? 18.132 7.104 1.345 1.00 77.94 131 ILE A N 1
ATOM 1053 C CA . ILE A 1 131 ? 17.062 7.525 2.261 1.00 77.94 131 ILE A CA 1
ATOM 1054 C C . ILE A 1 131 ? 16.947 9.059 2.318 1.00 77.94 131 ILE A C 1
ATOM 1056 O O . ILE A 1 131 ? 15.860 9.564 2.017 1.00 77.94 131 ILE A O 1
ATOM 1060 N N . PRO A 1 132 ? 18.030 9.833 2.557 1.00 72.88 132 PRO A N 1
ATOM 1061 C CA . PRO A 1 132 ? 17.937 11.294 2.626 1.00 72.88 132 PRO A CA 1
ATOM 1062 C C . PRO A 1 132 ? 17.493 11.932 1.303 1.00 72.88 132 PRO A C 1
ATOM 1064 O O . PRO A 1 132 ? 16.923 13.024 1.288 1.00 72.88 132 PRO A O 1
ATOM 1067 N N . ASN A 1 133 ? 17.745 11.270 0.168 1.00 69.56 133 ASN A N 1
ATOM 1068 C CA . ASN A 1 133 ? 17.315 11.746 -1.149 1.00 69.56 133 ASN A CA 1
ATOM 1069 C C . ASN A 1 133 ? 15.796 11.629 -1.326 1.00 69.56 133 ASN A C 1
ATOM 1071 O O . ASN A 1 133 ? 15.184 12.504 -1.941 1.00 69.56 133 ASN A O 1
ATOM 1075 N N . TYR A 1 134 ? 15.180 10.574 -0.787 1.00 71.88 134 TYR A N 1
ATOM 1076 C CA . TYR A 1 134 ? 13.731 10.376 -0.862 1.00 71.88 134 TYR A CA 1
ATOM 1077 C C . TYR A 1 134 ? 12.965 11.140 0.217 1.00 71.88 134 TYR A C 1
ATOM 1079 O O . TYR A 1 134 ? 11.888 11.668 -0.072 1.00 71.88 134 TYR A O 1
ATOM 1087 N N . GLU A 1 135 ? 13.535 11.282 1.414 1.00 70.06 135 GLU A N 1
ATOM 1088 C CA . GLU A 1 135 ? 12.957 12.104 2.482 1.00 70.06 135 GLU A CA 1
ATOM 1089 C C . GLU A 1 135 ? 12.839 13.575 2.074 1.00 70.06 135 GLU A C 1
ATOM 1091 O O . GLU A 1 135 ? 11.764 14.163 2.215 1.00 70.06 135 GLU A O 1
ATOM 1096 N N . ARG A 1 136 ? 13.895 14.149 1.472 1.00 71.12 136 ARG A N 1
ATOM 1097 C CA . ARG A 1 136 ? 13.889 15.537 0.969 1.00 71.12 136 ARG A CA 1
ATOM 1098 C C . ARG A 1 136 ? 12.778 15.808 -0.049 1.00 71.12 136 ARG A C 1
ATOM 1100 O O . ARG A 1 136 ? 12.265 16.918 -0.111 1.00 71.12 136 ARG A O 1
ATOM 1107 N N . LYS A 1 137 ? 12.354 14.791 -0.802 1.00 64.75 137 LYS A N 1
ATOM 1108 C CA . LYS A 1 137 ? 11.289 14.893 -1.818 1.00 64.75 137 LYS A CA 1
ATOM 1109 C C . LYS A 1 137 ? 9.897 14.594 -1.282 1.00 64.75 137 LYS A C 1
ATOM 1111 O O . LYS A 1 137 ? 8.958 14.472 -2.064 1.00 64.75 137 LYS A O 1
ATOM 1116 N N . SER A 1 138 ? 9.761 14.395 0.028 1.00 71.81 138 SER A N 1
ATOM 1117 C CA . SER A 1 138 ? 8.528 13.896 0.644 1.00 71.81 138 SER A CA 1
ATOM 1118 C C . SER A 1 138 ? 8.027 12.579 0.026 1.00 71.81 138 SER A C 1
ATOM 1120 O O . SER A 1 138 ? 6.848 12.251 0.135 1.00 71.81 138 SER A O 1
ATOM 1122 N N . ASN A 1 139 ? 8.912 11.789 -0.600 1.00 74.19 139 ASN A N 1
ATOM 1123 C CA . ASN A 1 139 ? 8.563 10.485 -1.159 1.00 74.19 139 ASN A CA 1
ATOM 1124 C C . ASN A 1 139 ? 8.767 9.396 -0.101 1.00 74.19 139 ASN A C 1
ATOM 1126 O O . ASN A 1 139 ? 9.697 8.587 -0.151 1.00 74.19 139 ASN A O 1
ATOM 1130 N N . LEU A 1 140 ? 7.880 9.424 0.890 1.00 77.69 140 LEU A N 1
ATOM 1131 C CA . LEU A 1 140 ? 7.959 8.604 2.096 1.00 77.69 140 LEU A CA 1
ATOM 1132 C C . LEU A 1 140 ? 7.941 7.115 1.787 1.00 77.69 140 LEU A C 1
ATOM 1134 O O . LEU A 1 140 ? 8.734 6.369 2.348 1.00 77.69 140 LEU A O 1
ATOM 1138 N N . GLN A 1 141 ? 7.099 6.691 0.845 1.00 74.06 141 GLN A N 1
ATOM 1139 C CA . GLN A 1 141 ? 6.992 5.286 0.458 1.00 74.06 141 GLN A CA 1
ATOM 1140 C C . GLN A 1 141 ? 8.330 4.728 -0.034 1.00 74.06 141 GLN A C 1
ATOM 1142 O O . GLN A 1 141 ? 8.683 3.600 0.297 1.00 74.06 141 GLN A O 1
ATOM 1147 N N . ARG A 1 142 ? 9.114 5.519 -0.778 1.00 73.62 142 ARG A N 1
ATOM 1148 C CA . ARG A 1 142 ? 10.439 5.085 -1.244 1.00 73.62 142 ARG A CA 1
ATOM 1149 C C . ARG A 1 142 ? 11.495 5.109 -0.160 1.00 73.62 142 ARG A C 1
ATOM 1151 O O . ARG A 1 142 ? 12.275 4.168 -0.091 1.00 73.62 142 ARG A O 1
ATOM 1158 N N . ALA A 1 143 ? 11.499 6.130 0.696 1.00 80.88 143 ALA A N 1
ATOM 1159 C CA . ALA A 1 143 ? 12.394 6.164 1.852 1.00 80.88 143 ALA A CA 1
ATOM 1160 C C . ALA A 1 143 ? 12.186 4.917 2.730 1.00 80.88 143 ALA A C 1
ATOM 1162 O O . ALA A 1 143 ? 13.129 4.185 3.024 1.00 80.88 143 ALA A O 1
ATOM 1163 N N . ILE A 1 144 ? 10.924 4.612 3.029 1.00 80.75 144 ILE A N 1
ATOM 1164 C CA . ILE A 1 144 ? 10.488 3.434 3.781 1.00 80.75 144 ILE A CA 1
ATOM 1165 C C . ILE A 1 144 ? 10.873 2.132 3.065 1.00 80.75 144 ILE A C 1
ATOM 1167 O O . ILE A 1 144 ? 11.348 1.196 3.705 1.00 80.75 144 ILE A O 1
ATOM 1171 N N . TYR A 1 145 ? 10.727 2.069 1.739 1.00 76.75 145 TYR A N 1
ATOM 1172 C CA . TYR A 1 145 ? 11.137 0.908 0.948 1.00 76.75 145 TYR A CA 1
ATOM 1173 C C . TYR A 1 145 ? 12.651 0.653 1.025 1.00 76.75 145 TYR A C 1
ATOM 1175 O O . TYR A 1 145 ? 13.064 -0.484 1.255 1.00 76.75 145 TYR A O 1
ATOM 1183 N N . CYS A 1 146 ? 13.475 1.698 0.883 1.00 80.06 146 CYS A N 1
ATOM 1184 C CA . CYS A 1 146 ? 14.932 1.601 1.023 1.00 80.06 146 CYS A CA 1
ATOM 1185 C C . CYS A 1 146 ? 15.332 1.132 2.427 1.00 80.06 146 CYS A C 1
ATOM 1187 O O . CYS A 1 146 ? 16.159 0.234 2.566 1.00 80.06 146 CYS A O 1
ATOM 1189 N N . ILE A 1 147 ? 14.706 1.699 3.464 1.00 85.56 147 ILE A N 1
ATOM 1190 C CA . ILE A 1 147 ? 14.925 1.299 4.860 1.00 85.56 147 ILE A CA 1
ATOM 1191 C C . ILE A 1 147 ? 14.572 -0.172 5.069 1.00 85.56 147 ILE A C 1
ATOM 1193 O O . ILE A 1 147 ? 15.344 -0.905 5.682 1.00 85.56 147 ILE A O 1
ATOM 1197 N N . GLY A 1 148 ? 13.435 -0.618 4.527 1.00 82.12 148 GLY A N 1
ATOM 1198 C CA . GLY A 1 148 ? 13.036 -2.019 4.571 1.00 82.12 148 GLY A CA 1
ATOM 1199 C C . GLY A 1 148 ? 14.112 -2.922 3.969 1.00 82.12 148 GLY A C 1
ATOM 1200 O O . GLY A 1 148 ? 14.571 -3.856 4.613 1.00 82.12 148 GLY A O 1
ATOM 1201 N N . HIS A 1 149 ? 14.600 -2.632 2.765 1.00 77.06 149 HIS A N 1
ATOM 1202 C CA . HIS A 1 149 ? 15.669 -3.454 2.183 1.00 77.06 149 HIS A CA 1
ATOM 1203 C C . HIS A 1 149 ? 16.962 -3.443 2.999 1.00 77.06 149 HIS A C 1
ATOM 1205 O O . HIS A 1 149 ? 17.530 -4.513 3.212 1.00 77.06 149 HIS A O 1
ATOM 1211 N N . ALA A 1 150 ? 17.381 -2.289 3.528 1.00 83.62 150 ALA A N 1
ATOM 1212 C CA . ALA A 1 150 ? 18.540 -2.217 4.418 1.00 83.62 150 ALA A CA 1
ATOM 1213 C C . ALA A 1 150 ? 18.369 -3.132 5.645 1.00 83.62 150 ALA A C 1
ATOM 1215 O O . ALA A 1 150 ? 19.257 -3.922 5.954 1.00 83.62 150 ALA A O 1
ATOM 1216 N N . LEU A 1 151 ? 17.196 -3.098 6.284 1.00 86.06 151 LEU A N 1
ATOM 1217 C CA . LEU A 1 151 ? 16.871 -3.931 7.444 1.00 86.06 151 LEU A CA 1
ATOM 1218 C C . LEU A 1 151 ? 16.678 -5.417 7.102 1.00 86.06 151 LEU A C 1
ATOM 1220 O O . LEU A 1 151 ? 16.870 -6.275 7.962 1.00 86.06 151 LEU A O 1
ATOM 1224 N N . ARG A 1 152 ? 16.267 -5.751 5.869 1.00 79.44 152 ARG A N 1
ATOM 1225 C CA . ARG A 1 152 ? 16.105 -7.148 5.422 1.00 79.44 152 ARG A CA 1
ATOM 1226 C C . ARG A 1 152 ? 17.456 -7.840 5.388 1.00 79.44 152 ARG A C 1
ATOM 1228 O O . ARG A 1 152 ? 17.560 -9.007 5.751 1.00 79.44 152 ARG A O 1
ATOM 1235 N N . ILE A 1 153 ? 18.446 -7.103 4.907 1.00 78.50 153 ILE A N 1
ATOM 1236 C CA . ILE A 1 153 ? 19.813 -7.562 4.736 1.00 78.50 153 ILE A CA 1
ATOM 1237 C C . ILE A 1 153 ? 20.547 -7.523 6.080 1.00 78.50 153 ILE A C 1
ATOM 1239 O O . ILE A 1 153 ? 21.174 -8.502 6.472 1.00 78.50 153 ILE A O 1
ATOM 1243 N N . GLU A 1 154 ? 20.422 -6.418 6.815 1.00 85.50 154 GLU A N 1
ATOM 1244 C CA . GLU A 1 154 ? 21.079 -6.209 8.099 1.00 85.50 154 GLU A CA 1
ATOM 1245 C C . GLU A 1 154 ? 20.044 -5.846 9.171 1.00 85.50 154 GLU A C 1
ATOM 1247 O O . GLU A 1 154 ? 19.743 -4.681 9.432 1.00 85.50 154 GLU A O 1
ATOM 1252 N N . GLN A 1 155 ? 19.514 -6.867 9.847 1.00 87.38 155 GLN A N 1
ATOM 1253 C CA . GLN A 1 155 ? 18.483 -6.686 10.879 1.00 87.38 155 GLN A CA 1
ATOM 1254 C C . GLN A 1 155 ? 18.953 -5.851 12.076 1.00 87.38 155 GLN A C 1
ATOM 1256 O O . GLN A 1 155 ? 18.128 -5.275 12.775 1.00 87.38 155 GLN A O 1
ATOM 1261 N N . ASN A 1 156 ? 20.265 -5.757 12.305 1.00 88.75 156 ASN A N 1
ATOM 1262 C CA . ASN A 1 156 ? 20.856 -4.963 13.385 1.00 88.75 156 ASN A CA 1
ATOM 1263 C C . ASN A 1 156 ? 21.260 -3.549 12.937 1.00 88.75 156 ASN A C 1
ATOM 1265 O O . ASN A 1 156 ? 21.983 -2.857 13.659 1.00 88.75 156 ASN A O 1
ATOM 1269 N N . ASN A 1 157 ? 20.813 -3.108 11.757 1.00 90.94 157 ASN A N 1
ATOM 1270 C CA . ASN A 1 157 ? 21.187 -1.808 11.233 1.00 90.94 157 ASN A CA 1
ATOM 1271 C C . ASN A 1 157 ? 20.528 -0.676 12.042 1.00 90.94 157 ASN A C 1
ATOM 1273 O O . ASN A 1 157 ? 19.351 -0.340 11.887 1.00 90.94 157 ASN A O 1
ATOM 1277 N N . THR A 1 158 ? 21.340 -0.074 12.911 1.00 94.00 158 THR A N 1
ATOM 1278 C CA . THR A 1 158 ? 20.931 0.944 13.888 1.00 94.00 158 THR A CA 1
ATOM 1279 C C . THR A 1 158 ? 20.324 2.171 13.219 1.00 94.00 158 THR A C 1
ATOM 1281 O O . THR A 1 158 ? 19.259 2.638 13.620 1.00 94.00 158 THR A O 1
ATOM 1284 N N . THR A 1 159 ? 20.993 2.686 12.188 1.00 90.56 159 THR A N 1
ATOM 1285 C CA . THR A 1 159 ? 20.561 3.894 11.488 1.00 90.56 159 THR A CA 1
ATOM 1286 C C . THR A 1 159 ? 19.242 3.650 10.767 1.00 90.56 159 THR A C 1
ATOM 1288 O O . THR A 1 159 ? 18.340 4.473 10.866 1.00 90.56 159 THR A O 1
ATOM 1291 N N . ALA A 1 160 ? 19.075 2.493 10.119 1.00 91.25 160 ALA A N 1
ATOM 1292 C CA . ALA A 1 160 ? 17.835 2.164 9.424 1.00 91.25 160 ALA A CA 1
ATOM 1293 C C . ALA A 1 160 ? 16.636 2.056 10.387 1.00 91.25 160 ALA A C 1
ATOM 1295 O O . ALA A 1 160 ? 15.582 2.628 10.105 1.00 91.25 160 ALA A O 1
ATOM 1296 N N . TRP A 1 161 ? 16.796 1.403 11.547 1.00 94.88 161 TRP A N 1
ATOM 1297 C CA . TRP A 1 161 ? 15.745 1.347 12.572 1.00 94.88 161 TRP A CA 1
ATOM 1298 C C . TRP A 1 161 ? 15.393 2.725 13.129 1.00 94.88 161 TRP A C 1
ATOM 1300 O O . TRP A 1 161 ? 14.214 3.062 13.253 1.00 94.88 161 TRP A O 1
ATOM 1310 N N . LEU A 1 162 ? 16.403 3.540 13.436 1.00 93.94 162 LEU A N 1
ATOM 1311 C CA . LEU A 1 162 ? 16.193 4.883 13.961 1.00 93.94 162 LEU A CA 1
ATOM 1312 C C . LEU A 1 162 ? 15.425 5.761 12.963 1.00 93.94 162 LEU A C 1
ATOM 1314 O O . LEU A 1 162 ? 14.429 6.385 13.337 1.00 93.94 162 LEU A O 1
ATOM 1318 N N . THR A 1 163 ? 15.852 5.778 11.698 1.00 92.12 163 THR A N 1
ATOM 1319 C CA . THR A 1 163 ? 15.193 6.556 10.644 1.00 92.12 163 THR A CA 1
ATOM 1320 C C . THR A 1 163 ? 13.767 6.066 10.398 1.00 92.12 163 THR A C 1
ATOM 1322 O O . THR A 1 163 ? 12.855 6.881 10.264 1.00 92.12 163 THR A O 1
ATOM 1325 N N . LEU A 1 164 ? 13.520 4.750 10.440 1.00 92.06 164 LEU A N 1
ATOM 1326 C CA . LEU A 1 164 ? 12.163 4.209 10.323 1.00 92.06 164 LEU A CA 1
ATOM 1327 C C . LEU A 1 164 ? 11.240 4.721 11.434 1.00 92.06 164 LEU A C 1
ATOM 1329 O O . LEU A 1 164 ? 10.114 5.144 11.167 1.00 92.06 164 LEU A O 1
ATOM 1333 N N . GLY A 1 165 ? 11.727 4.711 12.679 1.00 93.94 165 GLY A N 1
ATOM 1334 C CA . GLY A 1 165 ? 10.977 5.204 13.831 1.00 93.94 165 GLY A CA 1
ATOM 1335 C C . GLY A 1 165 ? 10.645 6.693 13.721 1.00 93.94 165 GLY A C 1
ATOM 1336 O O . GLY A 1 165 ? 9.517 7.104 14.002 1.00 93.94 165 GLY A O 1
ATOM 1337 N N . GLN A 1 166 ? 11.596 7.499 13.246 1.00 93.12 166 GLN A N 1
ATOM 1338 C CA . GLN A 1 166 ? 11.378 8.925 12.993 1.00 93.12 166 GLN A CA 1
ATOM 1339 C C . GLN A 1 166 ? 10.326 9.159 11.907 1.00 93.12 166 GLN A C 1
ATOM 1341 O O . GLN A 1 166 ? 9.436 9.986 12.104 1.00 93.12 166 GLN A O 1
ATOM 1346 N N . LEU A 1 167 ? 10.371 8.406 10.804 1.00 89.62 167 LEU A N 1
ATOM 1347 C CA . LEU A 1 167 ? 9.387 8.516 9.724 1.00 89.62 167 LEU A CA 1
ATOM 1348 C C . LEU A 1 167 ? 7.970 8.160 10.183 1.00 89.62 167 LEU A C 1
ATOM 1350 O O . LEU A 1 167 ? 7.017 8.850 9.811 1.00 89.62 167 LEU A O 1
ATOM 1354 N N . PHE A 1 168 ? 7.818 7.144 11.036 1.00 90.06 168 PHE A N 1
ATOM 1355 C CA . PHE A 1 168 ? 6.518 6.814 11.621 1.00 90.06 168 PHE A CA 1
ATOM 1356 C C . PHE A 1 168 ? 5.926 7.974 12.432 1.00 90.06 168 PHE A C 1
ATOM 1358 O O . PHE A 1 168 ? 4.736 8.254 12.294 1.00 90.06 168 PHE A O 1
ATOM 1365 N N . ILE A 1 169 ? 6.740 8.688 13.219 1.00 89.94 169 ILE A N 1
ATOM 1366 C CA . ILE A 1 169 ? 6.273 9.850 13.993 1.00 89.94 169 ILE A CA 1
ATOM 1367 C C . ILE A 1 169 ? 6.028 11.060 13.089 1.00 89.94 169 ILE A C 1
ATOM 1369 O O . ILE A 1 169 ? 4.941 11.628 13.086 1.00 89.94 169 ILE A O 1
ATOM 1373 N N . GLN A 1 170 ? 7.051 11.490 12.350 1.00 86.75 170 GLN A N 1
ATOM 1374 C CA . GLN A 1 170 ? 7.059 12.790 11.673 1.00 86.75 170 GLN A CA 1
ATOM 1375 C C . GLN A 1 170 ? 6.069 12.860 10.515 1.00 86.75 170 GLN A C 1
ATOM 1377 O O . GLN A 1 170 ? 5.627 13.942 10.132 1.00 86.75 170 GLN A O 1
ATOM 1382 N N . LYS A 1 171 ? 5.786 11.713 9.900 1.00 83.12 171 LYS A N 1
ATOM 1383 C CA . LYS A 1 171 ? 5.087 11.646 8.619 1.00 83.12 171 LYS A CA 1
ATOM 1384 C C . LYS A 1 171 ? 3.844 10.771 8.672 1.00 83.12 171 LYS A C 1
ATOM 1386 O O . LYS A 1 171 ? 3.221 10.556 7.638 1.00 83.12 171 LYS A O 1
ATOM 1391 N N . ASN A 1 172 ? 3.479 10.301 9.869 1.00 81.75 172 ASN A N 1
ATOM 1392 C CA . ASN A 1 172 ? 2.315 9.453 10.106 1.00 81.75 172 ASN A CA 1
ATOM 1393 C C . ASN A 1 172 ? 2.275 8.240 9.156 1.00 81.75 172 ASN A C 1
ATOM 1395 O O . ASN A 1 172 ? 1.212 7.856 8.667 1.00 81.75 172 ASN A O 1
ATOM 1399 N N . ALA A 1 173 ? 3.451 7.685 8.843 1.00 79.75 173 ALA A N 1
ATOM 1400 C CA . ALA A 1 173 ? 3.566 6.564 7.922 1.00 79.75 173 ALA A CA 1
ATOM 1401 C C . ALA A 1 173 ? 2.794 5.349 8.460 1.00 79.75 173 ALA A C 1
ATOM 1403 O O . ALA A 1 173 ? 2.750 5.109 9.670 1.00 79.75 173 ALA A O 1
ATOM 1404 N N . LEU A 1 174 ? 2.183 4.566 7.573 1.00 78.12 174 LEU A N 1
ATOM 1405 C CA . LEU A 1 174 ? 1.448 3.368 7.963 1.00 78.12 174 LEU A CA 1
ATOM 1406 C C . LEU A 1 174 ? 2.305 2.132 7.694 1.00 78.12 174 LEU A C 1
ATOM 1408 O O . LEU A 1 174 ? 3.028 2.056 6.708 1.00 78.12 174 LEU A O 1
ATOM 1412 N N . CYS A 1 175 ? 2.188 1.095 8.526 1.00 73.94 175 CYS A N 1
ATOM 1413 C CA . CYS A 1 175 ? 2.887 -0.173 8.270 1.00 73.94 175 CYS A CA 1
ATOM 1414 C C . CYS A 1 175 ? 2.445 -0.834 6.947 1.00 73.94 175 CYS A C 1
ATOM 1416 O O . CYS A 1 175 ? 3.189 -1.610 6.357 1.00 73.94 175 CYS A O 1
ATOM 1418 N N . SER A 1 176 ? 1.276 -0.477 6.403 1.00 72.25 176 SER A N 1
ATOM 1419 C CA . SER A 1 176 ? 0.879 -0.901 5.054 1.00 72.25 176 SER A CA 1
ATOM 1420 C C . SER A 1 176 ? 1.796 -0.377 3.943 1.00 72.25 176 SER A C 1
ATOM 1422 O O . SER A 1 176 ? 1.826 -0.979 2.873 1.00 72.25 176 SER A O 1
ATOM 1424 N N . ASP A 1 177 ? 2.561 0.690 4.192 1.00 67.19 177 ASP A N 1
ATOM 1425 C CA . ASP A 1 177 ? 3.574 1.208 3.264 1.00 67.19 177 ASP A CA 1
ATOM 1426 C C . ASP A 1 177 ? 4.841 0.321 3.218 1.00 67.19 177 ASP A C 1
ATOM 1428 O O . ASP A 1 177 ? 5.731 0.544 2.400 1.00 67.19 177 ASP A O 1
ATOM 1432 N N . LEU A 1 178 ? 4.909 -0.724 4.055 1.00 69.19 178 LEU A N 1
ATOM 1433 C CA . LEU A 1 178 ? 6.010 -1.685 4.183 1.00 69.19 178 LEU A CA 1
ATOM 1434 C C . LEU A 1 178 ? 5.596 -3.095 3.709 1.00 69.19 178 LEU A C 1
ATOM 1436 O O . LEU A 1 178 ? 5.616 -4.039 4.502 1.00 69.19 178 LEU A O 1
ATOM 1440 N N . PRO A 1 179 ? 5.259 -3.307 2.421 1.00 55.94 179 PRO A N 1
ATOM 1441 C CA . PRO A 1 179 ? 4.638 -4.547 1.933 1.00 55.94 179 PRO A CA 1
ATOM 1442 C C . PRO A 1 179 ? 5.435 -5.837 2.216 1.00 55.94 179 PRO A C 1
ATOM 1444 O O . PRO A 1 179 ? 4.843 -6.910 2.226 1.00 55.94 179 PRO A O 1
ATOM 1447 N N . ASN A 1 180 ? 6.738 -5.740 2.513 1.00 60.59 180 ASN A N 1
ATOM 1448 C CA . ASN A 1 180 ? 7.608 -6.883 2.830 1.00 60.59 180 ASN A CA 1
ATOM 1449 C C . ASN A 1 180 ? 8.100 -6.917 4.290 1.00 60.59 180 ASN A C 1
ATOM 1451 O O . ASN A 1 180 ? 8.708 -7.896 4.713 1.00 60.59 180 ASN A O 1
ATOM 1455 N N . PHE A 1 181 ? 7.842 -5.859 5.062 1.00 64.12 181 PHE A N 1
ATOM 1456 C CA . PHE A 1 181 ? 8.278 -5.716 6.458 1.00 64.12 181 PHE A CA 1
ATOM 1457 C C . PHE A 1 181 ? 7.163 -5.966 7.463 1.00 64.12 181 PHE A C 1
ATOM 1459 O O . PHE A 1 181 ? 7.439 -6.174 8.644 1.00 64.12 181 PHE A O 1
ATOM 1466 N N . ILE A 1 182 ? 5.922 -6.028 6.973 1.00 60.12 182 ILE A N 1
ATOM 1467 C CA . ILE A 1 182 ? 4.735 -6.436 7.720 1.00 60.12 182 ILE A CA 1
ATOM 1468 C C . ILE A 1 182 ? 5.022 -7.678 8.578 1.00 60.12 182 ILE A C 1
ATOM 1470 O O . ILE A 1 182 ? 4.688 -7.664 9.750 1.00 60.12 182 ILE A O 1
ATOM 1474 N N . ASN A 1 183 ? 5.755 -8.682 8.082 1.0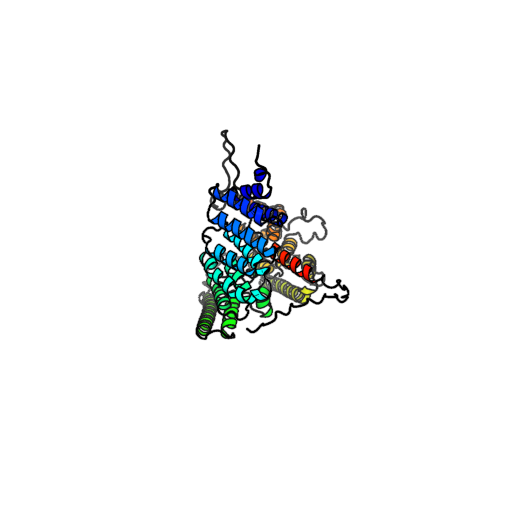0 68.44 183 ASN A N 1
ATOM 1475 C CA . ASN A 1 183 ? 6.069 -9.890 8.860 1.00 68.44 183 ASN A CA 1
ATOM 1476 C C . ASN A 1 183 ? 6.862 -9.633 10.158 1.00 68.44 183 ASN A C 1
ATOM 1478 O O . ASN A 1 183 ? 6.684 -10.373 11.124 1.00 68.44 183 ASN A O 1
ATOM 1482 N N . ILE A 1 184 ? 7.747 -8.630 10.203 1.00 75.94 184 ILE A N 1
ATOM 1483 C CA . ILE A 1 184 ? 8.520 -8.308 11.419 1.00 75.94 184 ILE A CA 1
ATOM 1484 C C . ILE A 1 184 ? 7.606 -7.654 12.464 1.00 75.94 184 ILE A C 1
ATOM 1486 O O . ILE A 1 184 ? 7.663 -7.981 13.651 1.00 75.94 184 ILE A O 1
ATOM 1490 N N . PHE A 1 185 ? 6.711 -6.782 12.005 1.00 79.69 185 PHE A N 1
ATOM 1491 C CA . PHE A 1 185 ? 5.747 -6.082 12.849 1.00 79.69 185 PHE A CA 1
ATOM 1492 C C . PHE A 1 185 ? 4.535 -6.949 13.250 1.00 79.69 185 PHE A C 1
ATOM 1494 O O . PHE A 1 185 ? 3.998 -6.806 14.343 1.00 79.69 185 PHE A O 1
ATOM 1501 N N . GLU A 1 186 ? 4.104 -7.876 12.394 1.00 71.81 186 GLU A N 1
ATOM 1502 C CA . GLU A 1 186 ? 3.002 -8.805 12.667 1.00 71.81 186 GLU A CA 1
ATOM 1503 C C . GLU A 1 186 ? 3.397 -9.839 13.720 1.00 71.81 186 GLU A C 1
ATOM 1505 O O . GLU A 1 186 ? 2.616 -10.121 14.625 1.00 71.81 186 GLU A O 1
ATOM 1510 N N . LYS A 1 187 ? 4.630 -10.362 13.663 1.00 74.44 187 LYS A N 1
ATOM 1511 C CA . LYS A 1 187 ? 5.136 -11.310 14.671 1.00 74.44 187 LYS A CA 1
ATOM 1512 C C . LYS A 1 187 ? 5.236 -10.709 16.072 1.00 74.44 187 LYS A C 1
ATOM 1514 O O . LYS A 1 187 ? 5.251 -11.453 17.047 1.00 74.44 187 LYS A O 1
ATOM 1519 N N . SER A 1 188 ? 5.321 -9.388 16.178 1.00 72.31 188 SER A N 1
ATOM 1520 C CA . SER A 1 188 ? 5.521 -8.674 17.439 1.00 72.31 188 SER A CA 1
ATOM 1521 C C . SER A 1 188 ? 4.215 -8.238 18.118 1.00 72.31 188 SER A C 1
ATOM 1523 O O . SER A 1 188 ? 4.277 -7.602 19.166 1.00 72.31 188 SER A O 1
ATOM 1525 N N . ASN A 1 189 ? 3.035 -8.603 17.582 1.00 75.75 189 ASN A N 1
ATOM 1526 C CA . ASN A 1 189 ? 1.713 -8.274 18.152 1.00 75.75 189 ASN A CA 1
ATOM 1527 C C . ASN A 1 189 ? 1.531 -6.775 18.477 1.00 75.75 189 ASN A C 1
ATOM 1529 O O . ASN A 1 189 ? 0.835 -6.400 19.423 1.00 75.75 189 ASN A O 1
ATOM 1533 N N . ILE A 1 190 ? 2.167 -5.897 17.700 1.00 79.94 190 ILE A N 1
ATOM 1534 C CA . ILE A 1 190 ? 2.142 -4.455 17.945 1.00 79.94 190 ILE A CA 1
ATOM 1535 C C . ILE A 1 190 ? 0.776 -3.896 17.537 1.00 79.94 190 ILE A C 1
ATOM 1537 O O . ILE A 1 190 ? 0.236 -4.217 16.476 1.00 79.94 190 ILE A O 1
ATOM 1541 N N . ARG A 1 191 ? 0.218 -3.009 18.367 1.00 78.38 191 ARG A N 1
ATOM 1542 C CA . ARG A 1 191 ? -1.003 -2.262 18.039 1.00 78.38 191 ARG A CA 1
ATOM 1543 C C . ARG A 1 191 ? -0.796 -1.457 16.750 1.00 78.38 191 ARG A C 1
ATOM 1545 O O . ARG A 1 191 ? 0.243 -0.832 16.581 1.00 78.38 191 ARG A O 1
ATOM 1552 N N . LEU A 1 192 ? -1.802 -1.419 15.873 1.00 77.25 192 LEU A N 1
ATOM 1553 C CA . LEU A 1 192 ? -1.764 -0.694 14.594 1.00 77.25 192 LEU A CA 1
ATOM 1554 C C . LEU A 1 192 ? -1.783 0.838 14.791 1.00 77.25 192 LEU A C 1
ATOM 1556 O O . LEU A 1 192 ? -2.763 1.499 14.453 1.00 77.25 192 LEU A O 1
ATOM 1560 N N . SER A 1 193 ? -0.728 1.415 15.365 1.00 87.19 193 SER A N 1
ATOM 1561 C CA . SER A 1 193 ? -0.547 2.863 15.446 1.00 87.19 193 SER A CA 1
ATOM 1562 C C . SER A 1 193 ? 0.881 3.266 15.059 1.00 87.19 193 SER A C 1
ATOM 1564 O O . SER A 1 193 ? 1.831 2.557 15.401 1.00 87.19 193 SER A O 1
ATOM 1566 N N . PRO A 1 194 ? 1.063 4.414 14.382 1.00 87.62 194 PRO A N 1
ATOM 1567 C CA . PRO A 1 194 ? 2.386 4.924 14.016 1.00 87.62 194 PRO A CA 1
ATOM 1568 C C . PRO A 1 194 ? 3.319 5.060 15.222 1.00 87.62 194 PRO A C 1
ATOM 1570 O O . PRO A 1 194 ? 4.474 4.655 15.159 1.00 87.62 194 PRO A O 1
ATOM 1573 N N . TYR A 1 195 ? 2.801 5.521 16.365 1.00 92.06 195 TYR A N 1
ATOM 1574 C CA . TYR A 1 195 ? 3.566 5.603 17.610 1.00 92.06 195 TYR A CA 1
ATOM 1575 C C . TYR A 1 195 ? 4.012 4.239 18.145 1.00 92.06 195 TYR A C 1
ATOM 1577 O O . TYR A 1 195 ? 5.128 4.122 18.641 1.00 92.06 195 TYR A O 1
ATOM 1585 N N . ALA A 1 196 ? 3.177 3.202 18.035 1.00 90.88 196 ALA A N 1
ATOM 1586 C CA . ALA A 1 196 ? 3.551 1.862 18.477 1.00 90.88 196 ALA A CA 1
ATOM 1587 C C . ALA A 1 196 ? 4.640 1.258 17.574 1.00 90.88 196 ALA A C 1
ATOM 1589 O O . ALA A 1 196 ? 5.593 0.664 18.080 1.00 90.88 196 ALA A O 1
ATOM 1590 N N . TYR A 1 197 ? 4.557 1.478 16.258 1.00 90.75 197 TYR A N 1
ATOM 1591 C CA . TYR A 1 197 ? 5.614 1.081 15.326 1.00 90.75 197 TYR A CA 1
ATOM 1592 C C . TYR A 1 197 ? 6.909 1.860 15.537 1.00 90.75 197 TYR A C 1
ATOM 1594 O O . TYR A 1 197 ? 7.983 1.260 15.544 1.00 90.75 197 TYR A O 1
ATOM 1602 N N . ALA A 1 198 ? 6.820 3.171 15.768 1.00 93.50 198 ALA A N 1
ATOM 1603 C CA . ALA A 1 198 ? 7.976 3.992 16.095 1.00 93.50 198 ALA A CA 1
ATOM 1604 C C . ALA A 1 198 ? 8.666 3.496 17.370 1.00 93.50 198 ALA A C 1
ATOM 1606 O O . ALA A 1 198 ? 9.876 3.280 17.371 1.00 93.50 198 ALA A O 1
ATOM 1607 N N . ASN A 1 199 ? 7.889 3.233 18.425 1.00 94.50 199 ASN A N 1
ATOM 1608 C CA . ASN A 1 199 ? 8.409 2.728 19.690 1.00 94.50 199 ASN A CA 1
ATOM 1609 C C . ASN A 1 199 ? 9.106 1.371 19.519 1.00 94.50 199 ASN A C 1
ATOM 1611 O O . ASN A 1 199 ? 10.184 1.167 20.065 1.00 94.50 199 ASN A O 1
ATOM 1615 N N . PHE A 1 200 ? 8.544 0.470 18.706 1.00 94.00 200 PHE A N 1
ATOM 1616 C CA . PHE A 1 200 ? 9.206 -0.789 18.367 1.00 94.00 200 PHE A CA 1
ATOM 1617 C C . PHE A 1 200 ? 10.542 -0.568 17.650 1.00 94.00 200 PHE A C 1
ATOM 1619 O O . PHE A 1 200 ? 11.535 -1.184 18.023 1.00 94.00 200 PHE A O 1
ATOM 1626 N N . CYS A 1 201 ? 10.591 0.324 16.657 1.00 94.44 201 CYS A N 1
ATOM 1627 C CA . CYS A 1 201 ? 11.830 0.620 15.934 1.00 94.44 201 CYS A CA 1
ATOM 1628 C C . CYS A 1 201 ? 12.917 1.163 16.876 1.00 94.44 201 CYS A C 1
ATOM 1630 O O . CYS A 1 201 ? 14.061 0.720 16.821 1.00 94.44 201 CYS A O 1
ATOM 1632 N N . PHE A 1 202 ? 12.563 2.076 17.785 1.00 96.81 202 PHE A N 1
ATOM 1633 C CA . PHE A 1 202 ? 13.501 2.591 18.786 1.00 96.81 202 PHE A CA 1
ATOM 1634 C C . PHE A 1 202 ? 13.919 1.528 19.802 1.00 96.81 202 PHE A C 1
ATOM 1636 O O . PHE A 1 202 ? 15.084 1.494 20.193 1.00 96.81 202 PHE A O 1
ATOM 1643 N N . GLN A 1 203 ? 13.022 0.611 20.164 1.00 95.81 203 GLN A N 1
ATOM 1644 C CA . GLN A 1 203 ? 13.362 -0.532 21.005 1.00 95.81 203 GLN A CA 1
ATOM 1645 C C . GLN A 1 203 ? 14.419 -1.426 20.336 1.00 95.81 203 GLN A C 1
ATOM 1647 O O . GLN A 1 203 ? 15.388 -1.799 20.990 1.00 95.81 203 GLN A O 1
ATOM 1652 N N . GLN A 1 204 ? 14.317 -1.675 19.021 1.00 95.38 204 GLN A N 1
ATOM 1653 C CA . GLN A 1 204 ? 15.353 -2.412 18.277 1.00 95.38 204 GLN A CA 1
ATOM 1654 C C . GLN A 1 204 ? 16.728 -1.721 18.340 1.00 95.38 204 GLN A C 1
ATOM 1656 O O . GLN A 1 204 ? 17.751 -2.395 18.438 1.00 95.38 204 GLN A O 1
ATOM 1661 N N . VAL A 1 205 ? 16.770 -0.382 18.343 1.00 96.19 205 VAL A N 1
ATOM 1662 C CA . VAL A 1 205 ? 18.017 0.389 18.526 1.00 96.19 205 VAL A CA 1
ATOM 1663 C C . VAL A 1 205 ? 18.570 0.246 19.949 1.00 96.19 205 VAL A C 1
ATOM 1665 O O . VAL A 1 205 ? 19.777 0.109 20.143 1.00 96.19 205 VAL A O 1
ATOM 1668 N N . VAL A 1 206 ? 17.709 0.274 20.968 1.00 96.06 206 VAL A N 1
ATOM 1669 C CA . VAL A 1 206 ? 18.135 0.153 22.373 1.00 96.06 206 VAL A CA 1
ATOM 1670 C C . VAL A 1 206 ? 18.678 -1.247 22.675 1.00 96.06 206 VAL A C 1
ATOM 1672 O O . VAL A 1 206 ? 19.748 -1.370 23.287 1.00 96.06 206 VAL A O 1
ATOM 1675 N N . ASP A 1 207 ? 17.976 -2.280 22.209 1.00 94.44 207 ASP A N 1
ATOM 1676 C CA . ASP A 1 207 ? 18.313 -3.687 22.450 1.00 94.44 207 ASP A CA 1
ATOM 1677 C C . ASP A 1 207 ? 19.473 -4.171 21.571 1.00 94.44 207 ASP A C 1
ATOM 1679 O O . ASP A 1 207 ? 20.216 -5.079 21.949 1.00 94.44 207 ASP A O 1
ATOM 1683 N N . GLY A 1 208 ? 19.661 -3.547 20.407 1.00 91.94 208 GLY A N 1
ATOM 1684 C CA . GLY A 1 208 ? 20.715 -3.882 19.461 1.00 91.94 208 GLY A CA 1
ATOM 1685 C C . GLY A 1 208 ? 22.133 -3.555 19.944 1.00 91.94 208 GLY A C 1
ATOM 1686 O O . GLY A 1 208 ? 22.377 -2.919 20.978 1.00 91.94 208 GLY A O 1
ATOM 1687 N N . LYS A 1 209 ? 23.119 -3.946 19.127 1.00 89.31 209 LYS A N 1
ATOM 1688 C CA . LYS A 1 209 ? 24.543 -3.584 19.291 1.00 89.31 209 LYS A CA 1
ATOM 1689 C C . LYS A 1 209 ? 24.837 -2.157 18.795 1.00 89.31 209 LYS A C 1
ATOM 1691 O O . LYS A 1 209 ? 25.842 -1.913 18.136 1.00 89.31 209 LYS A 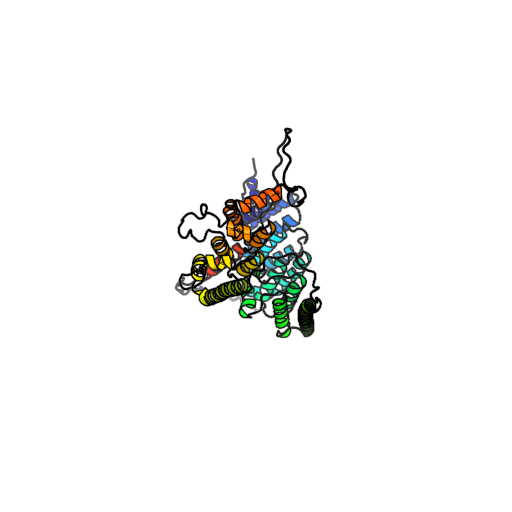O 1
ATOM 1696 N N . SER A 1 210 ? 23.932 -1.225 19.074 1.00 92.25 210 SER A N 1
ATOM 1697 C CA . SER A 1 210 ? 24.026 0.169 18.645 1.00 92.25 210 SER A CA 1
ATOM 1698 C C . SER A 1 210 ? 25.013 0.968 19.507 1.00 92.25 210 SER A C 1
ATOM 1700 O O . SER A 1 210 ? 25.123 0.699 20.706 1.00 92.25 210 SER A O 1
ATOM 1702 N N . PRO A 1 211 ? 25.696 1.985 18.951 1.00 94.31 211 PRO A N 1
ATOM 1703 C CA . PRO A 1 211 ? 26.452 2.952 19.745 1.00 94.31 211 PRO A CA 1
ATOM 1704 C C . PRO A 1 211 ? 25.578 3.631 20.811 1.00 94.31 211 PRO A C 1
ATOM 1706 O O . PRO A 1 211 ? 24.405 3.918 20.560 1.00 94.31 211 PRO A O 1
ATOM 1709 N N . GLU A 1 212 ? 26.146 3.940 21.981 1.00 96.00 212 GLU A N 1
ATOM 1710 C CA . GLU A 1 212 ? 25.383 4.497 23.113 1.00 96.00 212 GLU A CA 1
ATOM 1711 C C . GLU A 1 212 ? 24.692 5.826 22.768 1.00 96.00 212 GLU A C 1
ATOM 1713 O O . GLU A 1 212 ? 23.571 6.069 23.210 1.00 96.00 212 GLU A O 1
ATOM 1718 N N . SER A 1 213 ? 25.291 6.650 21.902 1.00 95.56 213 SER A N 1
ATOM 1719 C CA . SER A 1 213 ? 24.669 7.885 21.403 1.00 95.56 213 SER A CA 1
ATOM 1720 C C . SER A 1 213 ? 23.330 7.628 20.698 1.00 95.56 213 SER A C 1
ATOM 1722 O O . SER A 1 213 ? 22.351 8.334 20.943 1.00 95.56 213 SER A O 1
ATOM 1724 N N . TYR A 1 214 ? 23.245 6.578 19.876 1.00 94.44 214 TYR A N 1
ATOM 1725 C CA . TYR A 1 214 ? 21.999 6.177 19.224 1.00 94.44 214 TYR A CA 1
ATOM 1726 C C . TYR A 1 214 ? 20.994 5.584 20.211 1.00 94.44 214 TYR A C 1
ATOM 1728 O O . TYR A 1 214 ? 19.798 5.841 20.083 1.00 94.44 214 TYR A O 1
ATOM 1736 N N . LYS A 1 215 ? 21.459 4.848 21.229 1.00 96.62 215 LYS A N 1
ATOM 1737 C CA . LYS A 1 215 ? 20.590 4.327 22.296 1.00 96.62 215 LYS A CA 1
ATOM 1738 C C . LYS A 1 215 ? 19.963 5.451 23.114 1.00 96.62 215 LYS A C 1
ATOM 1740 O O . LYS A 1 215 ? 18.770 5.400 23.402 1.00 96.62 215 LYS A O 1
ATOM 1745 N N . GLN A 1 216 ? 20.738 6.477 23.461 1.00 96.06 216 GLN A N 1
ATOM 1746 C CA . GLN A 1 216 ? 20.238 7.667 24.154 1.00 96.06 216 GLN A CA 1
ATOM 1747 C C . GLN A 1 216 ? 19.209 8.418 23.305 1.00 96.06 216 GLN A C 1
ATOM 1749 O O . GLN A 1 216 ? 18.143 8.773 23.807 1.00 96.06 216 GLN A O 1
ATOM 1754 N N . LEU A 1 217 ? 19.483 8.588 22.010 1.00 95.69 217 LEU A N 1
ATOM 1755 C CA . LEU A 1 217 ? 18.554 9.224 21.079 1.00 95.69 217 LEU A CA 1
ATOM 1756 C C . LEU A 1 217 ? 17.248 8.425 20.917 1.00 95.69 217 LEU A C 1
ATOM 1758 O O . LEU A 1 217 ? 16.162 9.001 20.942 1.00 95.69 217 LEU A O 1
ATOM 1762 N N . ALA A 1 218 ? 17.331 7.098 20.815 1.00 95.50 218 ALA A N 1
ATOM 1763 C CA . ALA A 1 218 ? 16.164 6.222 20.775 1.00 95.50 218 ALA A CA 1
ATOM 1764 C C . ALA A 1 218 ? 15.335 6.325 22.068 1.00 95.50 218 ALA A C 1
ATOM 1766 O O . ALA A 1 218 ? 14.129 6.558 21.999 1.00 95.50 218 ALA A O 1
ATOM 1767 N N . LYS A 1 219 ? 15.976 6.261 23.247 1.00 97.50 219 LYS A N 1
ATOM 1768 C CA . LYS A 1 219 ? 15.316 6.458 24.554 1.00 97.50 219 LYS A CA 1
ATOM 1769 C C . LYS A 1 219 ? 14.621 7.819 24.647 1.00 97.50 219 LYS A C 1
ATOM 1771 O O . LYS A 1 219 ? 13.502 7.895 25.152 1.00 97.50 219 LYS A O 1
ATOM 1776 N N . TYR A 1 220 ? 15.249 8.877 24.131 1.00 97.19 220 TYR A N 1
ATOM 1777 C CA . TYR A 1 220 ? 14.647 10.208 24.062 1.00 97.19 220 TYR A CA 1
ATOM 1778 C C . TYR A 1 220 ? 13.353 10.205 23.234 1.00 97.19 220 TYR A C 1
ATOM 1780 O O . TYR A 1 220 ? 12.321 10.677 23.713 1.00 97.19 220 TYR A O 1
ATOM 1788 N N . PHE A 1 221 ? 13.362 9.614 22.033 1.00 96.50 221 PHE A N 1
ATOM 1789 C CA . PHE A 1 221 ? 12.148 9.515 21.217 1.00 96.50 221 PHE A CA 1
ATOM 1790 C C . PHE A 1 221 ? 11.063 8.652 21.867 1.00 96.50 221 PHE A C 1
ATOM 1792 O O . PHE A 1 221 ? 9.890 9.015 21.814 1.00 96.50 221 PHE A O 1
ATOM 1799 N N . MET A 1 222 ? 11.425 7.547 22.521 1.00 96.94 222 MET A N 1
ATOM 1800 C CA . MET A 1 222 ? 10.466 6.719 23.262 1.00 96.94 222 MET A CA 1
ATOM 1801 C C . MET A 1 222 ? 9.795 7.503 24.399 1.00 96.94 222 MET A C 1
ATOM 1803 O O . MET A 1 222 ? 8.576 7.437 24.562 1.00 96.94 222 MET A O 1
ATOM 1807 N N . GLN A 1 223 ? 10.565 8.299 25.150 1.00 96.62 223 GLN A N 1
ATOM 1808 C CA . GLN A 1 223 ? 10.025 9.170 26.195 1.00 96.62 223 GLN A CA 1
ATOM 1809 C C . GLN A 1 223 ? 9.100 10.249 25.609 1.00 96.62 223 GLN A C 1
ATOM 1811 O O . GLN A 1 223 ? 8.029 10.499 26.160 1.00 96.62 223 GLN A O 1
ATOM 1816 N N . LEU A 1 224 ? 9.460 10.836 24.463 1.00 93.62 224 LEU A N 1
ATOM 1817 C CA . LEU A 1 224 ? 8.621 11.810 23.759 1.00 93.62 224 LEU A CA 1
ATOM 1818 C C . LEU A 1 224 ? 7.276 11.206 23.320 1.00 93.62 224 LEU A C 1
ATOM 1820 O O . LEU A 1 224 ? 6.229 11.835 23.497 1.00 93.62 224 LEU A O 1
ATOM 1824 N N . ILE A 1 225 ? 7.292 9.982 22.775 1.00 93.38 225 ILE A N 1
ATOM 1825 C CA . ILE A 1 225 ? 6.073 9.236 22.428 1.00 93.38 225 ILE A CA 1
ATOM 1826 C C . ILE A 1 225 ? 5.213 9.038 23.680 1.00 93.38 225 ILE A C 1
ATOM 1828 O O . ILE A 1 225 ? 4.018 9.330 23.650 1.00 93.38 225 ILE A O 1
ATOM 1832 N N . LYS A 1 226 ? 5.816 8.573 24.782 1.00 94.94 226 LYS A N 1
ATOM 1833 C CA . LYS A 1 226 ? 5.115 8.325 26.047 1.00 94.94 226 LYS A CA 1
ATOM 1834 C C . LYS A 1 226 ? 4.409 9.583 26.557 1.00 94.94 226 LYS A C 1
ATOM 1836 O O . LYS A 1 226 ? 3.201 9.548 26.766 1.00 94.94 226 LYS A O 1
ATOM 1841 N N . THR A 1 227 ? 5.125 10.702 26.660 1.00 94.25 227 THR A N 1
ATOM 1842 C CA . THR A 1 227 ? 4.554 11.976 27.122 1.00 94.25 227 THR A CA 1
ATOM 1843 C C . THR A 1 227 ? 3.454 12.487 26.189 1.00 94.25 227 THR A C 1
ATOM 1845 O O . THR A 1 227 ? 2.441 13.005 26.650 1.00 94.25 227 THR A O 1
ATOM 1848 N N . THR A 1 228 ? 3.598 12.302 24.873 1.00 90.31 228 THR A N 1
ATOM 1849 C CA . THR A 1 228 ? 2.571 12.703 23.897 1.00 90.31 228 THR A CA 1
ATOM 1850 C C . THR A 1 228 ? 1.285 11.889 24.066 1.00 90.31 228 THR A C 1
ATOM 1852 O O . THR A 1 228 ? 0.191 12.450 24.020 1.00 90.31 228 THR A O 1
ATOM 1855 N N . LEU A 1 229 ? 1.399 10.578 24.301 1.00 90.06 229 LEU A N 1
ATOM 1856 C CA . LEU A 1 229 ? 0.250 9.703 24.549 1.00 90.06 229 LEU A CA 1
ATOM 1857 C C . LEU A 1 229 ? -0.426 9.999 25.897 1.00 90.06 229 LEU A C 1
ATOM 1859 O O . LEU A 1 229 ? -1.654 10.025 25.961 1.00 90.06 229 LEU A O 1
ATOM 1863 N N . GLU A 1 230 ? 0.352 10.264 26.950 1.00 92.06 230 GLU A N 1
ATOM 1864 C CA . GLU A 1 230 ? -0.162 10.659 28.271 1.00 92.06 230 GLU A CA 1
ATOM 1865 C C . GLU A 1 230 ? -0.920 11.992 28.203 1.00 92.06 230 GLU A C 1
ATOM 1867 O O . GLU A 1 230 ? -2.038 12.092 28.706 1.00 92.06 230 GLU A O 1
ATOM 1872 N N . ASN A 1 231 ? -0.373 12.987 27.498 1.00 90.00 231 ASN A N 1
ATOM 1873 C CA . ASN A 1 231 ? -1.034 14.278 27.296 1.00 90.00 231 ASN A CA 1
ATOM 1874 C C . ASN A 1 231 ? -2.313 14.147 26.458 1.00 90.00 231 ASN A C 1
ATOM 1876 O O . ASN A 1 231 ? -3.319 14.785 26.762 1.00 90.00 231 ASN A O 1
ATOM 1880 N N . ALA A 1 232 ? -2.308 13.301 25.423 1.00 84.62 232 ALA A N 1
ATOM 1881 C CA . ALA A 1 232 ? -3.506 13.028 24.633 1.00 84.62 232 ALA A CA 1
ATOM 1882 C C . ALA A 1 232 ? -4.618 12.392 25.486 1.00 84.62 232 ALA A C 1
ATOM 1884 O O . ALA A 1 232 ? -5.779 12.782 25.365 1.00 84.62 232 ALA A O 1
ATOM 1885 N N . ALA A 1 233 ? -4.268 11.467 26.386 1.00 81.56 233 ALA A N 1
ATOM 1886 C CA . ALA A 1 233 ? -5.214 10.867 27.323 1.00 81.56 233 ALA A CA 1
ATOM 1887 C C . ALA A 1 233 ? -5.727 11.886 28.359 1.00 81.56 233 ALA A C 1
ATOM 1889 O O . ALA A 1 233 ? -6.931 11.969 28.599 1.00 81.56 233 ALA A O 1
ATOM 1890 N N . ALA A 1 234 ? -4.841 12.709 28.930 1.00 80.62 234 ALA A N 1
ATOM 1891 C CA . ALA A 1 234 ? -5.213 13.750 29.890 1.00 80.62 234 ALA A CA 1
ATOM 1892 C C . ALA A 1 234 ? -6.178 14.782 29.281 1.00 80.62 234 ALA A C 1
ATOM 1894 O O . ALA A 1 234 ? -7.183 15.133 29.901 1.00 80.62 234 ALA A O 1
ATOM 1895 N N . ASN A 1 235 ? -5.929 15.201 28.037 1.00 72.50 235 ASN A N 1
ATOM 1896 C CA . ASN A 1 235 ? -6.797 16.131 27.315 1.00 72.50 235 ASN A CA 1
ATOM 1897 C C . ASN A 1 235 ? -8.162 15.513 26.977 1.00 72.50 235 ASN A C 1
ATOM 1899 O O . ASN A 1 235 ? -9.176 16.205 27.043 1.00 72.50 235 ASN A O 1
ATOM 1903 N N . GLN A 1 236 ? -8.218 14.211 26.672 1.00 61.19 236 GLN A N 1
ATOM 1904 C CA . GLN A 1 236 ? -9.495 13.510 26.515 1.00 61.19 236 GLN A CA 1
ATOM 1905 C C . GLN A 1 236 ? -10.293 13.515 27.825 1.00 61.19 236 GLN A C 1
ATOM 1907 O O . GLN A 1 236 ? -11.475 13.843 27.809 1.00 61.19 236 GLN A O 1
ATOM 1912 N N . HIS A 1 237 ? -9.661 13.240 28.969 1.00 55.22 237 HIS A N 1
ATOM 1913 C CA . HIS A 1 237 ? -10.337 13.274 30.270 1.00 55.22 237 HIS A CA 1
ATOM 1914 C C . HIS A 1 237 ? -10.804 14.680 30.683 1.00 55.22 237 HIS A C 1
ATOM 1916 O O . HIS A 1 237 ? -11.886 14.812 31.254 1.00 55.22 237 HIS A O 1
ATOM 1922 N N . GLN A 1 238 ? -10.046 15.735 30.362 1.00 53.97 238 GLN A N 1
ATOM 1923 C CA . GLN A 1 238 ? -10.460 17.118 30.631 1.00 53.97 238 GLN A CA 1
ATOM 1924 C C . GLN A 1 238 ? -11.644 17.563 29.766 1.00 53.97 238 GLN A C 1
ATOM 1926 O O . GLN A 1 238 ? -12.528 18.256 30.268 1.00 53.97 238 GLN A O 1
ATOM 1931 N N . PHE A 1 239 ? -11.719 17.114 28.510 1.00 34.88 239 PHE A N 1
ATOM 1932 C CA . PHE A 1 239 ? -12.871 17.379 27.643 1.00 34.88 239 PHE A CA 1
ATOM 1933 C C . PHE A 1 239 ? -14.173 16.792 28.216 1.00 34.88 239 PHE A C 1
ATOM 1935 O O . PHE A 1 239 ? -15.229 17.413 28.125 1.00 34.88 239 PHE A O 1
ATOM 1942 N N . PHE A 1 240 ? -14.097 15.639 28.891 1.00 45.16 240 PHE A N 1
ATOM 1943 C CA . PHE A 1 240 ? -15.245 15.051 29.591 1.00 45.16 240 PHE A CA 1
ATOM 1944 C C . PHE A 1 240 ? -15.545 15.694 30.957 1.00 45.16 240 PHE A C 1
ATOM 1946 O O . PHE A 1 240 ? -16.669 15.576 31.438 1.00 45.16 240 PHE A O 1
ATOM 1953 N N . ALA A 1 241 ? -14.584 16.383 31.580 1.00 50.78 241 ALA A N 1
ATOM 1954 C CA . ALA A 1 241 ? -14.750 16.996 32.902 1.00 50.78 241 ALA A CA 1
ATOM 1955 C C . ALA A 1 241 ? -15.190 18.476 32.866 1.00 50.78 241 ALA A C 1
ATOM 1957 O O . ALA A 1 241 ? -15.712 18.975 33.860 1.00 50.78 241 ALA A O 1
ATOM 1958 N N . ALA A 1 242 ? -14.995 19.189 31.749 1.00 42.44 242 ALA A N 1
ATOM 1959 C CA . ALA A 1 242 ? -15.177 20.645 31.669 1.00 42.44 242 ALA A CA 1
ATOM 1960 C C . ALA A 1 242 ? -16.534 21.124 31.110 1.00 42.44 242 ALA A C 1
ATOM 1962 O O . ALA A 1 242 ? -16.748 22.331 30.991 1.00 42.44 242 ALA A O 1
ATOM 1963 N N . HIS A 1 243 ? -17.473 20.225 30.802 1.00 36.66 243 HIS A N 1
ATOM 1964 C CA . HIS A 1 243 ? -18.826 20.601 30.379 1.00 36.66 243 HIS A CA 1
ATOM 1965 C C . HIS A 1 243 ? -19.868 20.233 31.447 1.00 36.66 243 HIS A C 1
ATOM 1967 O O . HIS A 1 243 ? -20.493 19.175 31.349 1.00 36.66 243 HIS A O 1
ATOM 1973 N N . PRO A 1 244 ? -20.117 21.088 32.461 1.00 43.91 244 PRO A N 1
ATOM 1974 C CA . PRO A 1 244 ? -21.370 21.008 33.193 1.00 43.91 244 PRO A CA 1
ATOM 1975 C C . PRO A 1 244 ? -22.499 21.256 32.189 1.00 43.91 244 PRO A C 1
ATOM 1977 O O . PRO A 1 244 ? -22.524 22.277 31.501 1.00 43.91 244 PRO A O 1
ATOM 1980 N N . VAL A 1 245 ? -23.393 20.276 32.064 1.00 39.03 245 VAL A N 1
ATOM 1981 C CA . VAL A 1 245 ? -24.568 20.322 31.192 1.00 39.03 245 VAL A CA 1
ATOM 1982 C C . VAL A 1 245 ? -25.366 21.582 31.525 1.00 39.03 245 VAL A C 1
ATOM 1984 O O . VAL A 1 245 ? -26.047 21.652 32.546 1.00 39.03 245 VAL A O 1
ATOM 1987 N N . SER A 1 246 ? -25.254 22.597 30.670 1.00 39.62 246 SER A N 1
ATOM 1988 C CA . SER A 1 246 ? -26.125 23.762 30.714 1.00 39.62 246 SER A CA 1
ATOM 1989 C C . SER A 1 246 ? -27.521 23.283 30.335 1.00 39.62 246 SER A C 1
ATOM 1991 O O . SER A 1 246 ? -27.752 22.838 29.210 1.00 39.62 246 SER A O 1
ATOM 1993 N N . GLN A 1 247 ? -28.433 23.302 31.307 1.00 41.00 247 GLN A N 1
ATOM 1994 C CA . GLN A 1 247 ? -29.850 23.022 31.113 1.00 41.00 247 GLN A CA 1
ATOM 1995 C C . GLN A 1 247 ? -30.480 24.160 30.298 1.00 41.00 247 GLN A C 1
ATOM 1997 O O . GLN A 1 247 ? -31.144 25.041 30.835 1.00 41.00 247 GLN A O 1
ATOM 2002 N N . ALA A 1 248 ? -30.251 24.154 28.989 1.00 40.47 248 ALA A N 1
ATOM 2003 C CA . ALA A 1 248 ? -31.086 24.867 28.041 1.00 40.47 248 ALA A CA 1
ATOM 2004 C C . ALA A 1 248 ? -32.166 23.895 27.553 1.00 40.47 248 ALA A C 1
ATOM 2006 O O . ALA A 1 248 ? -31.862 22.813 27.052 1.00 40.47 248 ALA A O 1
ATOM 2007 N N . VAL A 1 249 ? -33.423 24.283 27.763 1.00 46.38 249 VAL A N 1
ATOM 2008 C CA . VAL A 1 249 ? -34.640 23.550 27.394 1.00 46.38 249 VAL A CA 1
ATOM 2009 C C . VAL A 1 249 ? -34.578 23.129 25.918 1.00 46.38 249 VAL A C 1
ATOM 2011 O O . VAL A 1 249 ? -34.598 24.007 25.052 1.00 46.38 249 VAL A O 1
ATOM 2014 N N . PRO A 1 250 ? -34.523 21.822 25.596 1.00 42.94 250 PRO A N 1
ATOM 2015 C CA . PRO A 1 250 ? -34.622 21.362 24.224 1.00 42.94 250 PRO A CA 1
ATOM 2016 C C . PRO A 1 250 ? -36.090 21.275 23.824 1.00 42.94 250 PRO A C 1
ATOM 2018 O O . PRO A 1 250 ? -36.912 20.662 24.505 1.00 42.94 250 PRO A O 1
ATOM 2021 N N . THR A 1 251 ? -36.390 21.861 22.674 1.00 46.03 251 THR A N 1
ATOM 2022 C CA . THR A 1 251 ? -37.552 21.530 21.854 1.00 46.03 251 THR A CA 1
ATOM 2023 C C . THR A 1 251 ? -37.619 20.009 21.683 1.00 46.03 251 THR A C 1
ATOM 2025 O O . THR A 1 251 ? -36.600 19.387 21.388 1.00 46.03 251 THR A O 1
ATOM 2028 N N . GLU A 1 252 ? -38.796 19.429 21.923 1.00 41.97 252 GLU A N 1
ATOM 2029 C CA . GLU A 1 252 ? -39.081 17.990 21.982 1.00 41.97 252 GLU A CA 1
ATOM 2030 C C . GLU A 1 252 ? -38.388 17.189 20.864 1.00 41.97 252 GLU A C 1
ATOM 2032 O O . GLU A 1 252 ? -38.858 17.105 19.730 1.00 41.97 252 GLU A O 1
ATOM 2037 N N . ILE A 1 253 ? -37.254 16.569 21.199 1.00 49.81 253 ILE A N 1
ATOM 2038 C CA . ILE A 1 253 ? -36.671 15.486 20.410 1.00 49.81 253 ILE A CA 1
ATOM 2039 C C . ILE A 1 253 ? -37.439 14.224 20.819 1.00 49.81 253 ILE A C 1
ATOM 2041 O O . ILE A 1 253 ? -37.527 13.949 22.020 1.00 49.81 253 ILE A O 1
ATOM 2045 N N . PRO A 1 254 ? -38.003 13.449 19.876 1.00 48.66 254 PRO A N 1
ATOM 2046 C CA . PRO A 1 254 ? -38.686 12.208 20.208 1.00 48.66 254 PRO A CA 1
ATOM 2047 C C . PRO A 1 254 ? -37.700 11.300 20.943 1.00 48.66 254 PRO A C 1
ATOM 2049 O O . PRO A 1 254 ? -36.660 10.931 20.398 1.00 48.66 254 PRO A O 1
ATOM 2052 N N . ALA A 1 255 ? -37.999 10.995 22.206 1.00 51.16 255 ALA A N 1
ATOM 2053 C CA . ALA A 1 255 ? -37.150 10.172 23.048 1.00 51.16 255 ALA A CA 1
ATOM 2054 C C . ALA A 1 255 ? -37.036 8.774 22.430 1.00 51.16 255 ALA A C 1
ATOM 2056 O O . ALA A 1 255 ? -37.948 7.953 22.547 1.00 51.16 255 ALA A O 1
ATOM 2057 N N . THR A 1 256 ? -35.919 8.500 21.754 1.00 64.81 256 THR A N 1
ATOM 2058 C CA . THR A 1 256 ? -35.538 7.139 21.381 1.00 64.81 256 THR A CA 1
ATOM 2059 C C . THR A 1 256 ? -35.509 6.331 22.673 1.00 64.81 256 THR A C 1
ATOM 2061 O O . THR A 1 256 ? -34.739 6.646 23.582 1.00 64.81 256 THR A O 1
ATOM 2064 N N . SER A 1 257 ? -36.407 5.355 22.810 1.00 80.56 257 SER A N 1
ATOM 2065 C CA . SER A 1 257 ? -36.562 4.627 24.067 1.00 80.56 257 SER A CA 1
ATOM 2066 C C . SER A 1 257 ? -35.239 3.953 24.441 1.00 80.56 257 SER A C 1
ATOM 2068 O O . SER A 1 257 ? -34.572 3.361 23.592 1.00 80.56 257 SER A O 1
ATOM 2070 N N . VAL A 1 258 ? -34.845 4.043 25.715 1.00 83.38 258 VAL A N 1
ATOM 2071 C CA . VAL A 1 258 ? -33.589 3.467 26.238 1.00 83.38 258 VAL A CA 1
ATOM 2072 C C . VAL A 1 258 ? -33.433 1.991 25.836 1.00 83.38 258 VAL A C 1
ATOM 2074 O O . VAL A 1 258 ? -32.338 1.558 25.483 1.00 83.38 258 VAL A O 1
ATOM 2077 N N . GLY A 1 259 ? -34.545 1.250 25.765 1.00 86.62 259 GLY A N 1
ATOM 2078 C CA . GLY A 1 259 ? -34.560 -0.143 25.311 1.00 86.62 259 GLY A CA 1
ATOM 2079 C C . GLY A 1 259 ? -34.079 -0.351 23.869 1.00 86.62 259 GLY A C 1
ATOM 2080 O O . GLY A 1 259 ? -33.428 -1.354 23.590 1.00 86.62 259 GLY A O 1
ATOM 2081 N N . HIS A 1 260 ? -34.317 0.599 22.959 1.00 88.75 260 HIS A N 1
ATOM 2082 C CA . HIS A 1 260 ? -33.851 0.489 21.574 1.00 88.75 260 HIS A CA 1
ATOM 2083 C C . HIS A 1 260 ? -32.321 0.566 21.489 1.00 88.75 260 HIS A C 1
ATOM 2085 O O . HIS A 1 260 ? -31.700 -0.202 20.761 1.00 88.75 260 HIS A O 1
ATOM 2091 N N . ILE A 1 261 ? -31.688 1.447 22.272 1.00 89.88 261 ILE A N 1
ATOM 2092 C CA . ILE A 1 261 ? -30.223 1.600 22.286 1.00 89.88 261 ILE A CA 1
ATOM 2093 C C . ILE A 1 261 ? -29.550 0.331 22.832 1.00 89.88 261 ILE A C 1
ATOM 2095 O O . ILE A 1 261 ? -28.542 -0.129 22.292 1.00 89.88 261 ILE A O 1
ATOM 2099 N N . GLU A 1 262 ? -30.115 -0.271 23.881 1.00 93.06 262 GLU A N 1
ATOM 2100 C CA . GLU A 1 262 ? -29.612 -1.532 24.438 1.00 93.06 262 GLU A CA 1
ATOM 2101 C C . GLU A 1 262 ? -29.699 -2.684 23.430 1.00 93.06 262 GLU A C 1
ATOM 2103 O O . GLU A 1 262 ? -28.746 -3.456 23.278 1.00 93.06 262 GLU A O 1
ATOM 2108 N N . GLU A 1 263 ? -30.808 -2.777 22.693 1.00 94.44 263 GLU A N 1
ATOM 2109 C CA . GLU A 1 263 ? -30.989 -3.787 21.653 1.00 94.44 263 GLU A CA 1
ATOM 2110 C C . GLU A 1 263 ? -29.999 -3.602 20.492 1.00 94.44 263 GLU A C 1
ATOM 2112 O O . GLU A 1 263 ? -29.366 -4.569 20.056 1.00 94.44 263 GLU A O 1
ATOM 2117 N N . GLN A 1 264 ? -29.773 -2.362 20.050 1.00 93.69 264 GLN A N 1
ATOM 2118 C CA . GLN A 1 264 ? -28.773 -2.045 19.027 1.00 93.69 264 GLN A CA 1
ATOM 2119 C C . GLN A 1 264 ? -27.363 -2.459 19.459 1.00 93.69 264 GLN A C 1
ATOM 2121 O O . GLN A 1 264 ? -26.661 -3.154 18.719 1.00 93.69 264 GLN A O 1
ATOM 2126 N N . ASN A 1 265 ? -26.964 -2.104 20.683 1.00 93.81 265 ASN A N 1
ATOM 2127 C CA . ASN A 1 265 ? -25.662 -2.477 21.235 1.00 93.81 265 ASN A CA 1
ATOM 2128 C C . ASN A 1 265 ? -25.503 -3.998 21.342 1.00 93.81 265 ASN A C 1
ATOM 2130 O O . ASN A 1 265 ? -24.431 -4.534 21.052 1.00 93.81 265 ASN A O 1
ATOM 2134 N N . LYS A 1 266 ? -26.575 -4.717 21.691 1.00 96.38 266 LYS A N 1
ATOM 2135 C CA . LYS A 1 266 ? -26.585 -6.183 21.726 1.00 96.38 266 LYS A CA 1
ATOM 2136 C C . LYS A 1 266 ? -26.353 -6.791 20.340 1.00 96.38 266 LYS A C 1
ATOM 2138 O O . LYS A 1 266 ? -25.610 -7.764 20.227 1.00 96.38 266 LYS A O 1
ATOM 2143 N N . ILE A 1 267 ? -26.950 -6.231 19.288 1.00 96.62 267 ILE A N 1
ATOM 2144 C CA . ILE A 1 267 ? -26.756 -6.702 17.907 1.00 96.62 267 ILE A CA 1
ATOM 2145 C C . ILE A 1 267 ? -25.333 -6.402 17.414 1.00 96.62 267 ILE A C 1
ATOM 2147 O O . ILE A 1 267 ? -24.692 -7.283 16.838 1.00 96.62 267 ILE A O 1
ATOM 2151 N N . ILE A 1 268 ? -24.813 -5.198 17.676 1.00 95.38 268 ILE A N 1
ATOM 2152 C CA . ILE A 1 268 ? -23.434 -4.826 17.319 1.00 95.38 268 ILE A CA 1
ATOM 2153 C C . ILE A 1 268 ? -22.436 -5.758 18.011 1.00 95.38 268 ILE A C 1
ATOM 2155 O O . ILE A 1 268 ? -21.553 -6.307 17.355 1.00 95.38 268 ILE A O 1
ATOM 2159 N N . LYS A 1 269 ? -22.629 -6.031 19.305 1.00 95.25 269 LYS A N 1
ATOM 2160 C CA . LYS A 1 269 ? -21.776 -6.955 20.057 1.00 95.25 269 LYS A CA 1
ATOM 2161 C C . LYS A 1 269 ? -21.786 -8.370 19.466 1.00 95.25 269 LYS A C 1
ATOM 2163 O O . LYS A 1 269 ? -20.726 -8.965 19.294 1.00 95.25 269 LYS A O 1
ATOM 2168 N N . LYS A 1 270 ? -22.957 -8.893 19.072 1.00 96.25 270 LYS A N 1
ATOM 2169 C CA . LYS A 1 270 ? -23.051 -10.188 18.367 1.00 96.25 270 LYS A CA 1
ATOM 2170 C C . LYS A 1 270 ? -22.247 -10.194 17.063 1.00 96.25 270 LYS A C 1
ATOM 2172 O O . LYS A 1 270 ? -21.600 -11.190 16.741 1.00 96.25 270 LYS A O 1
ATOM 2177 N N . PHE A 1 271 ? -22.300 -9.105 16.293 1.00 96.06 271 PHE A N 1
ATOM 2178 C CA . PHE A 1 271 ? -21.510 -8.972 15.069 1.00 96.06 271 PHE A CA 1
ATOM 2179 C C . PHE A 1 271 ? -20.006 -9.011 15.362 1.00 96.06 271 PHE A C 1
ATOM 2181 O O . PHE A 1 271 ? -19.281 -9.756 14.702 1.00 96.06 271 PHE A O 1
ATOM 2188 N N . GLU A 1 272 ? -19.549 -8.278 16.377 1.00 94.38 272 GLU A N 1
ATOM 2189 C CA . GLU A 1 272 ? -18.144 -8.258 16.798 1.00 94.38 272 GLU A CA 1
ATOM 2190 C C . GLU A 1 272 ? -17.661 -9.639 17.272 1.00 94.38 272 GLU A C 1
ATOM 2192 O O . GLU A 1 272 ? -16.589 -10.094 16.869 1.00 94.38 272 GLU A O 1
ATOM 2197 N N . GLU A 1 273 ? -18.477 -10.360 18.046 1.00 94.50 273 GLU A N 1
ATOM 2198 C CA . GLU A 1 273 ? -18.192 -11.731 18.488 1.00 94.50 273 GLU A CA 1
ATOM 2199 C C . GLU A 1 273 ? -18.071 -12.703 17.300 1.00 94.50 273 GLU A C 1
ATOM 2201 O O . GLU A 1 273 ? -17.128 -13.498 17.224 1.00 94.50 273 GLU A O 1
ATOM 2206 N N . ARG A 1 274 ? -18.974 -12.619 16.311 1.00 93.69 274 ARG A N 1
ATOM 2207 C CA . ARG A 1 274 ? -18.886 -13.441 15.087 1.00 93.69 274 ARG A CA 1
ATOM 2208 C C . ARG A 1 274 ? -17.673 -13.077 14.241 1.00 93.69 274 ARG A C 1
ATOM 2210 O O . ARG A 1 274 ? -17.039 -13.967 13.671 1.00 93.69 274 ARG A O 1
ATOM 2217 N N . LEU A 1 275 ? -17.322 -11.799 14.173 1.00 93.69 275 LEU A N 1
ATOM 2218 C CA . LEU A 1 275 ? -16.132 -11.344 13.468 1.00 93.69 275 LEU A CA 1
ATOM 2219 C C . LEU A 1 275 ? -14.847 -11.858 14.135 1.00 93.69 275 LEU A C 1
ATOM 2221 O O . LEU A 1 275 ? -13.923 -12.283 13.439 1.00 93.69 275 LEU A O 1
ATOM 2225 N N . ALA A 1 276 ? -14.804 -11.912 15.469 1.00 92.06 276 ALA A N 1
ATOM 2226 C CA . ALA A 1 276 ? -13.705 -12.534 16.203 1.00 92.06 276 ALA A CA 1
ATOM 2227 C C . ALA A 1 276 ? -13.558 -14.031 15.860 1.00 92.06 276 ALA A C 1
ATOM 2229 O O . ALA A 1 276 ? -12.444 -14.498 15.615 1.00 92.06 276 ALA A O 1
ATOM 2230 N N . LEU A 1 277 ? -14.670 -14.768 15.737 1.00 93.25 277 LEU A N 1
ATOM 2231 C CA . LEU A 1 277 ? -14.656 -16.173 15.302 1.00 93.25 277 LEU A CA 1
ATOM 2232 C C . LEU A 1 277 ? -14.144 -16.346 13.863 1.00 93.25 277 LEU A C 1
ATOM 2234 O O . LEU A 1 277 ? -13.345 -17.248 13.605 1.00 93.25 277 LEU A O 1
ATOM 2238 N N . VAL A 1 278 ? -14.542 -15.468 12.934 1.00 90.94 278 VAL A N 1
ATOM 2239 C CA . VAL A 1 278 ? -13.999 -15.455 11.561 1.00 90.94 278 VAL A CA 1
ATOM 2240 C C . VAL A 1 278 ? -12.482 -15.288 11.580 1.00 90.94 278 VAL A C 1
ATOM 2242 O O . VAL A 1 278 ? -11.775 -15.987 10.852 1.00 90.94 278 VAL A O 1
ATOM 2245 N N . ASN A 1 279 ? -11.977 -14.376 12.414 1.00 87.38 279 ASN A N 1
ATOM 2246 C CA . ASN A 1 279 ? -10.547 -14.109 12.526 1.00 87.38 279 ASN A CA 1
ATOM 2247 C C . ASN A 1 279 ? -9.778 -15.314 13.091 1.00 87.38 279 ASN A C 1
ATOM 2249 O O . ASN A 1 279 ? -8.700 -15.627 12.585 1.00 87.38 279 ASN A O 1
ATOM 2253 N N . LEU A 1 280 ? -10.351 -16.036 14.061 1.00 89.19 280 LEU A N 1
ATOM 2254 C CA . LEU A 1 280 ? -9.785 -17.285 14.586 1.00 89.19 280 LEU A CA 1
ATOM 2255 C C . LEU A 1 280 ? -9.753 -18.400 13.527 1.00 89.19 280 LEU A C 1
ATOM 2257 O O . LEU A 1 280 ? -8.778 -19.141 13.431 1.00 89.19 280 LEU A O 1
ATOM 2261 N N . GLN A 1 281 ? -10.789 -18.496 12.690 1.00 89.38 281 GLN A N 1
ATOM 2262 C CA . GLN A 1 281 ? -10.920 -19.524 11.648 1.00 89.38 281 GLN A CA 1
ATOM 2263 C C . GLN A 1 281 ? -10.378 -19.089 10.279 1.00 89.38 281 GLN A C 1
ATOM 2265 O O . GLN A 1 281 ? -10.658 -19.715 9.254 1.00 89.38 281 GLN A O 1
ATOM 2270 N N . ARG A 1 282 ? -9.582 -18.017 10.223 1.00 83.38 282 ARG A N 1
ATOM 2271 C CA . ARG A 1 282 ? -9.160 -17.393 8.962 1.00 83.38 282 ARG A CA 1
ATOM 2272 C C . ARG A 1 282 ? -8.420 -18.345 8.019 1.00 83.38 282 ARG A C 1
ATOM 2274 O O . ARG A 1 282 ? -8.551 -18.226 6.801 1.00 83.38 282 ARG A O 1
ATOM 2281 N N . SER A 1 283 ? -7.677 -19.305 8.568 1.00 83.62 283 SER A N 1
ATOM 2282 C CA . SER A 1 283 ? -6.968 -20.340 7.806 1.00 83.62 283 SER A CA 1
ATOM 2283 C C . SER A 1 283 ? -7.900 -21.287 7.040 1.00 83.62 283 SER A C 1
ATOM 2285 O O . SER A 1 283 ? -7.455 -21.888 6.061 1.00 83.62 283 SER A O 1
ATOM 2287 N N . SER A 1 284 ? -9.174 -21.385 7.431 1.00 84.69 284 SER A N 1
ATOM 2288 C CA . SER A 1 284 ? -10.192 -22.232 6.799 1.00 84.69 284 SER A CA 1
ATOM 2289 C C . SER A 1 284 ? -10.861 -21.566 5.590 1.00 84.69 284 SER A C 1
ATOM 2291 O O . SER A 1 284 ? -11.301 -22.258 4.675 1.00 84.69 284 SER A O 1
ATOM 2293 N N . PHE A 1 285 ? -10.878 -20.230 5.510 1.00 82.25 285 PHE A N 1
ATOM 2294 C CA . PHE A 1 285 ? -11.539 -19.472 4.431 1.00 82.25 285 PHE A CA 1
ATOM 2295 C C . PHE A 1 285 ? -10.621 -19.193 3.229 1.00 82.25 285 PHE A C 1
ATOM 2297 O O . PHE A 1 285 ? -10.657 -18.105 2.643 1.00 82.25 285 PHE A O 1
ATOM 2304 N N . LYS A 1 286 ? -9.747 -20.144 2.860 1.00 64.31 286 LYS A N 1
ATOM 2305 C CA . LYS A 1 286 ? -8.715 -19.940 1.826 1.00 64.31 286 LYS A CA 1
ATOM 2306 C C . LYS A 1 286 ? -9.351 -19.489 0.499 1.00 64.31 286 LYS A C 1
ATOM 2308 O O . LYS A 1 286 ? -9.873 -20.292 -0.265 1.00 64.31 286 LYS A O 1
ATOM 2313 N N . LYS A 1 287 ? -9.209 -18.189 0.209 1.00 66.50 287 LYS A N 1
ATOM 2314 C CA . LYS A 1 287 ? -9.476 -17.481 -1.063 1.00 66.50 287 LYS A CA 1
ATOM 2315 C C . LYS A 1 287 ? -10.923 -17.083 -1.389 1.00 66.50 287 LYS A C 1
ATOM 2317 O O . LYS A 1 287 ? -11.090 -16.287 -2.311 1.00 66.50 287 LYS A O 1
ATOM 2322 N N . ASN A 1 288 ? -11.951 -17.531 -0.665 1.00 78.69 288 ASN A N 1
ATOM 2323 C CA . ASN A 1 288 ? -13.336 -17.178 -1.009 1.00 78.69 288 ASN A CA 1
ATOM 2324 C C . ASN A 1 288 ? -13.959 -16.171 -0.027 1.00 78.69 288 ASN A C 1
ATOM 2326 O O . ASN A 1 288 ? -14.461 -16.526 1.034 1.00 78.69 288 ASN A O 1
ATOM 2330 N N . GLN A 1 289 ? -13.983 -14.899 -0.425 1.00 79.25 289 GLN A N 1
ATOM 2331 C CA . GLN A 1 289 ? -14.532 -13.795 0.377 1.00 79.25 289 GLN A CA 1
ATOM 2332 C C . GLN A 1 289 ? -16.021 -13.965 0.697 1.00 79.25 289 GLN A C 1
ATOM 2334 O O . GLN A 1 289 ? -16.473 -13.536 1.755 1.00 79.25 289 GLN A O 1
ATOM 2339 N N . PHE A 1 290 ? -16.781 -14.622 -0.183 1.00 81.31 290 PHE A N 1
ATOM 2340 C CA . PHE A 1 290 ? -18.199 -14.879 0.057 1.00 81.31 290 PHE A CA 1
ATOM 2341 C C . PHE A 1 290 ? -18.422 -15.882 1.187 1.00 81.31 290 PHE A C 1
ATOM 2343 O O . PHE A 1 290 ? -19.445 -15.801 1.855 1.00 81.31 290 PHE A O 1
ATOM 2350 N N . GLN A 1 291 ? -17.470 -16.784 1.453 1.00 87.81 291 GLN A N 1
ATOM 2351 C CA . GLN A 1 291 ? -17.582 -17.699 2.591 1.00 87.81 291 GLN A CA 1
ATOM 2352 C C . GLN A 1 291 ? -17.534 -16.948 3.920 1.00 87.81 291 GLN A C 1
ATOM 2354 O O . GLN A 1 291 ? -18.257 -17.320 4.833 1.00 87.81 291 GLN A O 1
ATOM 2359 N N . ILE A 1 292 ? -16.762 -15.858 4.006 1.00 88.81 292 ILE A N 1
ATOM 2360 C CA . ILE A 1 292 ? -16.708 -15.022 5.211 1.00 88.81 292 ILE A CA 1
ATOM 2361 C C . ILE A 1 292 ? -18.060 -14.341 5.450 1.00 88.81 292 ILE A C 1
ATOM 2363 O O . ILE A 1 292 ? -18.594 -14.414 6.551 1.00 88.81 292 ILE A O 1
ATOM 2367 N N . ILE A 1 293 ? -18.654 -13.734 4.416 1.00 90.19 293 ILE A N 1
ATOM 2368 C CA . ILE A 1 293 ? -19.981 -13.105 4.536 1.00 90.19 293 ILE A CA 1
ATOM 2369 C C . ILE A 1 293 ? -21.052 -14.144 4.879 1.00 90.19 293 ILE A C 1
ATOM 2371 O O . ILE A 1 293 ? -21.859 -13.923 5.778 1.00 90.19 293 ILE A O 1
ATOM 2375 N N . ASN A 1 294 ? -21.027 -15.299 4.214 1.00 89.25 294 ASN A N 1
ATOM 2376 C CA . ASN A 1 294 ? -21.959 -16.386 4.497 1.00 89.25 294 ASN A CA 1
ATOM 2377 C C . ASN A 1 294 ? -21.796 -16.927 5.919 1.00 89.25 294 ASN A C 1
ATOM 2379 O O . ASN A 1 294 ? -22.789 -17.315 6.513 1.00 89.25 294 ASN A O 1
ATOM 2383 N N . PHE A 1 295 ? -20.578 -16.944 6.466 1.00 91.62 295 PHE A N 1
ATOM 2384 C CA . PHE A 1 295 ? -20.319 -17.364 7.841 1.00 91.62 295 PHE A CA 1
ATOM 2385 C C . PHE A 1 295 ? -20.820 -16.334 8.863 1.00 91.62 295 PHE A C 1
ATOM 2387 O O . PHE A 1 295 ? -21.444 -16.705 9.860 1.00 91.62 295 PHE A O 1
ATOM 2394 N N . LEU A 1 296 ? -20.588 -15.039 8.610 1.00 91.38 296 LEU A N 1
ATOM 2395 C CA . LEU A 1 296 ? -21.078 -13.953 9.469 1.00 91.38 296 LEU A CA 1
ATOM 2396 C C . LEU A 1 296 ? -22.604 -14.017 9.626 1.00 91.38 296 LEU A C 1
ATOM 2398 O O . LEU A 1 296 ? -23.111 -13.921 10.741 1.00 91.38 296 LEU A O 1
ATOM 2402 N N . PHE A 1 297 ? -23.312 -14.267 8.523 1.00 91.81 297 PHE A N 1
ATOM 2403 C CA . PHE A 1 297 ? -24.776 -14.303 8.464 1.00 91.81 297 PHE A CA 1
ATOM 2404 C C . PHE A 1 297 ? -25.344 -15.716 8.268 1.00 91.81 297 PHE A C 1
ATOM 2406 O O . PHE A 1 297 ? -26.405 -15.890 7.661 1.00 91.81 297 PHE A O 1
ATOM 2413 N N . ALA A 1 298 ? -24.621 -16.739 8.727 1.00 88.88 298 ALA A N 1
ATOM 2414 C CA . ALA A 1 298 ? -25.082 -18.119 8.650 1.00 88.88 298 ALA A CA 1
ATOM 2415 C C . ALA A 1 298 ? -26.337 -18.317 9.519 1.00 88.88 298 ALA A C 1
ATOM 2417 O O . ALA A 1 298 ? -26.542 -17.610 10.500 1.00 88.88 298 ALA A O 1
ATOM 2418 N N . LYS A 1 299 ? -27.201 -19.279 9.174 1.00 84.62 299 LYS A N 1
ATOM 2419 C CA . LYS A 1 299 ? -28.481 -19.483 9.887 1.00 84.62 299 LYS A CA 1
ATOM 2420 C C . LYS A 1 299 ? -28.311 -19.778 11.383 1.00 84.62 299 LYS A C 1
ATOM 2422 O O . LYS A 1 299 ? -29.208 -19.485 12.159 1.00 84.62 299 LYS A O 1
ATOM 2427 N N . ASP A 1 300 ? -27.180 -20.357 11.764 1.00 86.81 300 ASP A N 1
ATOM 2428 C CA . ASP A 1 300 ? -26.793 -20.691 13.134 1.00 86.81 300 ASP A CA 1
ATOM 2429 C C . ASP A 1 300 ? -26.195 -19.502 13.912 1.00 86.81 300 ASP A C 1
ATOM 2431 O O . ASP A 1 300 ? -25.970 -19.613 15.114 1.00 86.81 300 ASP A O 1
ATOM 2435 N N . SER A 1 301 ? -25.934 -18.357 13.266 1.00 81.12 301 SER A N 1
ATOM 2436 C CA . SER A 1 301 ? -25.288 -17.204 13.907 1.00 81.12 301 SER A CA 1
ATOM 2437 C C . SER A 1 301 ? -26.208 -16.397 14.826 1.00 81.12 301 SER A C 1
ATOM 2439 O O . SER A 1 301 ? -25.710 -15.568 15.587 1.00 81.12 301 SER A O 1
ATOM 2441 N N . ASN A 1 302 ? -27.532 -16.588 14.739 1.00 87.50 302 ASN A N 1
ATOM 2442 C CA . ASN A 1 302 ? -28.540 -15.714 15.360 1.00 87.50 302 ASN A CA 1
ATOM 2443 C C . ASN A 1 302 ? -28.299 -14.211 15.083 1.00 87.50 302 ASN A C 1
ATOM 2445 O O . ASN A 1 302 ? -28.632 -13.359 15.918 1.00 87.50 302 ASN A O 1
ATOM 2449 N N . LEU A 1 303 ? -27.659 -13.912 13.945 1.00 93.31 303 LEU A N 1
ATOM 2450 C CA . LEU A 1 303 ? -27.395 -12.578 13.425 1.00 93.31 303 LEU A CA 1
ATOM 2451 C C . LEU A 1 303 ? -27.725 -12.559 11.934 1.00 93.31 303 LEU A C 1
ATOM 2453 O O . LEU A 1 303 ? -26.993 -13.078 11.088 1.00 93.31 303 LEU A O 1
ATOM 2457 N N . THR A 1 304 ? -28.832 -11.916 11.607 1.00 93.38 304 THR A N 1
ATOM 2458 C CA . THR A 1 304 ? -29.279 -11.693 10.238 1.00 93.38 304 THR A CA 1
ATOM 2459 C C . THR A 1 304 ? -28.804 -10.335 9.721 1.00 93.38 304 THR A C 1
ATOM 2461 O O . THR A 1 304 ? -28.553 -9.399 10.479 1.00 93.38 304 THR A O 1
ATOM 2464 N N . ILE A 1 305 ? -28.738 -10.191 8.393 1.00 92.25 305 ILE A N 1
ATOM 2465 C CA . ILE A 1 305 ? -28.486 -8.888 7.753 1.00 92.25 305 ILE A CA 1
ATOM 2466 C C . ILE A 1 305 ? -29.548 -7.861 8.179 1.00 92.25 305 ILE A C 1
ATOM 2468 O O . ILE A 1 305 ? -29.228 -6.690 8.346 1.00 92.25 305 ILE A O 1
ATOM 2472 N N . ARG A 1 306 ? -30.804 -8.291 8.368 1.00 93.19 306 ARG A N 1
ATOM 2473 C CA . ARG A 1 306 ? -31.914 -7.415 8.761 1.00 93.19 306 ARG A CA 1
ATOM 2474 C C . ARG A 1 306 ? -31.714 -6.841 10.166 1.00 93.19 306 ARG A C 1
ATOM 2476 O O . ARG A 1 306 ? -31.846 -5.636 10.329 1.00 93.19 306 ARG A O 1
ATOM 2483 N N . GLU A 1 307 ? -31.342 -7.677 11.134 1.00 94.44 307 GLU A N 1
ATOM 2484 C CA . GLU A 1 307 ? -31.022 -7.223 12.497 1.00 94.44 307 GLU A CA 1
ATOM 2485 C C . GLU A 1 307 ? -29.817 -6.280 12.496 1.00 94.44 307 GLU A C 1
ATOM 2487 O O . GLU A 1 307 ? -29.841 -5.230 13.135 1.00 94.44 307 GLU A O 1
ATOM 2492 N N . LEU A 1 308 ? -28.766 -6.608 11.735 1.00 95.88 308 LEU A N 1
ATOM 2493 C CA . LEU A 1 308 ? -27.601 -5.732 11.654 1.00 95.88 308 LEU A CA 1
ATOM 2494 C C . LEU A 1 308 ? -27.963 -4.365 11.055 1.00 95.88 308 LEU A C 1
ATOM 2496 O O . LEU A 1 308 ? -27.500 -3.347 11.555 1.00 95.88 308 LEU A O 1
ATOM 2500 N N . LYS A 1 309 ? -28.829 -4.322 10.034 1.00 95.25 309 LYS A N 1
ATOM 2501 C CA . LYS A 1 309 ? -29.331 -3.063 9.462 1.00 95.25 309 LYS A CA 1
ATOM 2502 C C . LYS A 1 309 ? -30.081 -2.212 10.480 1.00 95.25 309 LYS A C 1
ATOM 2504 O O . LYS A 1 309 ? -29.828 -1.017 10.528 1.00 95.25 309 LYS A O 1
ATOM 2509 N N . SER A 1 310 ? -30.962 -2.799 11.294 1.00 94.75 310 SER A N 1
ATOM 2510 C CA . SER A 1 310 ? -31.690 -2.043 12.327 1.00 94.75 310 SER A CA 1
ATOM 2511 C C . SER A 1 310 ? -30.781 -1.521 13.445 1.00 94.75 310 SER A C 1
ATOM 2513 O O . SER A 1 310 ? -31.125 -0.555 14.124 1.00 94.75 310 SER A O 1
ATOM 2515 N N . ALA A 1 311 ? -29.611 -2.140 13.629 1.00 96.25 311 ALA A N 1
ATOM 2516 C CA . ALA A 1 311 ? -28.614 -1.700 14.598 1.00 96.25 311 ALA A CA 1
ATOM 2517 C C . ALA A 1 311 ? -27.714 -0.557 14.103 1.00 96.25 311 ALA A C 1
ATOM 2519 O O . ALA A 1 311 ? -27.099 0.131 14.915 1.00 96.25 311 ALA A O 1
ATOM 2520 N N . ILE A 1 312 ? -27.626 -0.340 12.788 1.00 96.38 312 ILE A N 1
ATOM 2521 C CA . ILE A 1 312 ? -26.829 0.740 12.203 1.00 96.38 312 ILE A CA 1
ATOM 2522 C C . ILE A 1 312 ? -27.694 2.003 12.166 1.00 96.38 312 ILE A C 1
ATOM 2524 O O . ILE A 1 312 ? -28.681 2.070 11.439 1.00 96.38 312 ILE A O 1
ATOM 2528 N N . THR A 1 313 ? -27.321 3.006 12.956 1.00 94.12 313 THR A N 1
ATOM 2529 C CA . THR A 1 313 ? -28.076 4.260 13.122 1.00 94.12 313 THR A CA 1
ATOM 2530 C C . THR A 1 313 ? -27.683 5.349 12.135 1.00 94.12 313 THR A C 1
ATOM 2532 O O . THR A 1 313 ? -28.506 6.186 11.767 1.00 94.12 313 THR A O 1
ATOM 2535 N N . ASP A 1 314 ? -26.420 5.354 11.723 1.00 95.25 314 ASP A N 1
ATOM 2536 C CA . ASP A 1 314 ? -25.803 6.424 10.948 1.00 95.25 314 ASP A CA 1
ATOM 2537 C C . ASP A 1 314 ? -24.586 5.913 10.156 1.00 95.25 314 ASP A C 1
ATOM 2539 O O . ASP A 1 314 ? -24.175 4.747 10.247 1.00 95.25 314 ASP A O 1
ATOM 2543 N N . THR A 1 315 ? -24.023 6.803 9.336 1.00 96.06 315 THR A N 1
ATOM 2544 C CA . THR A 1 315 ? -22.857 6.510 8.497 1.00 96.06 315 THR A CA 1
ATOM 2545 C C . THR A 1 315 ? -21.598 6.222 9.318 1.00 96.06 315 THR A C 1
ATOM 2547 O O . THR A 1 315 ? -20.809 5.361 8.927 1.00 96.06 315 THR A O 1
ATOM 2550 N N . GLU A 1 316 ? -21.404 6.870 10.468 1.00 96.00 316 GLU A N 1
ATOM 2551 C CA . GLU A 1 316 ? -20.218 6.663 11.305 1.00 96.00 316 GLU A CA 1
ATOM 2552 C C . GLU A 1 316 ? -20.205 5.252 11.911 1.00 96.00 316 GLU A C 1
ATOM 2554 O O . GLU A 1 316 ? -19.198 4.540 11.832 1.00 96.00 316 GLU A O 1
ATOM 2559 N N . CYS A 1 317 ? -21.352 4.801 12.423 1.00 96.25 317 CYS A N 1
ATOM 2560 C CA . CYS A 1 317 ? -21.568 3.445 12.907 1.00 96.25 317 CYS A CA 1
ATOM 2561 C C . CYS A 1 317 ? -21.262 2.417 11.808 1.00 96.25 317 CYS A C 1
ATOM 2563 O O . CYS A 1 317 ? -20.492 1.477 12.034 1.00 96.25 317 CYS A O 1
ATOM 2565 N N . LEU A 1 318 ? -21.775 2.630 10.589 1.00 96.25 318 LEU A N 1
ATOM 2566 C CA . LEU A 1 318 ? -21.481 1.764 9.445 1.00 96.25 318 LEU A CA 1
ATOM 2567 C C . LEU A 1 318 ? -19.976 1.727 9.124 1.00 96.25 318 LEU A C 1
ATOM 2569 O O . LEU A 1 318 ? -19.408 0.645 8.959 1.00 96.25 318 LEU A O 1
ATOM 2573 N N . ILE A 1 319 ? -19.316 2.886 9.056 1.00 96.12 319 ILE A N 1
ATOM 2574 C CA . ILE A 1 319 ? -17.876 2.993 8.774 1.00 96.12 319 ILE A CA 1
ATOM 2575 C C . ILE A 1 319 ? -17.055 2.254 9.834 1.00 96.12 319 ILE A C 1
ATOM 2577 O O . ILE A 1 319 ? -16.118 1.527 9.487 1.00 96.12 319 ILE A O 1
ATOM 2581 N N . ARG A 1 320 ? -17.417 2.390 11.115 1.00 96.31 320 ARG A N 1
ATOM 2582 C CA . ARG A 1 320 ? -16.772 1.679 12.225 1.00 96.31 320 ARG A CA 1
ATOM 2583 C C . ARG A 1 320 ? -16.847 0.165 12.027 1.00 96.31 320 ARG A C 1
ATOM 2585 O O . ARG A 1 320 ? -15.809 -0.494 12.080 1.00 96.31 320 ARG A O 1
ATOM 2592 N N . LEU A 1 321 ? -18.030 -0.372 11.716 1.00 95.88 321 LEU A N 1
ATOM 2593 C CA . LEU A 1 321 ? -18.219 -1.806 11.458 1.00 95.88 321 LEU A CA 1
ATOM 2594 C C . LEU A 1 321 ? -17.437 -2.282 10.225 1.00 95.88 321 LEU A C 1
ATOM 2596 O O . LEU A 1 321 ? -16.770 -3.315 10.271 1.00 95.88 321 LEU A O 1
ATOM 2600 N N . ILE A 1 322 ? -17.455 -1.515 9.128 1.00 95.31 322 ILE A N 1
ATOM 2601 C CA . ILE A 1 322 ? -16.692 -1.853 7.917 1.00 95.31 322 ILE A CA 1
ATOM 2602 C C . ILE A 1 322 ? -15.188 -1.896 8.216 1.00 95.31 322 ILE A C 1
ATOM 2604 O O . ILE A 1 322 ? -14.473 -2.769 7.716 1.00 95.31 322 ILE A O 1
ATOM 2608 N N . ASN A 1 323 ? -14.686 -0.970 9.034 1.00 93.62 323 ASN A N 1
ATOM 2609 C CA . ASN A 1 323 ? -13.263 -0.893 9.339 1.00 93.62 323 ASN A CA 1
ATOM 2610 C C . ASN A 1 323 ? -12.752 -2.066 10.181 1.00 93.62 323 ASN A C 1
ATOM 2612 O O . ASN A 1 323 ? -11.589 -2.443 10.014 1.00 93.62 323 ASN A O 1
ATOM 2616 N N . GLN A 1 324 ? -13.610 -2.691 10.989 1.00 93.62 324 GLN A N 1
ATOM 2617 C CA . GLN A 1 324 ? -13.277 -3.908 11.733 1.00 93.62 324 GLN A CA 1
ATOM 2618 C C . GLN A 1 324 ? -13.086 -5.133 10.815 1.00 93.62 324 GLN A C 1
ATOM 2620 O O . GLN A 1 324 ? -12.397 -6.084 11.187 1.00 93.62 324 GLN A O 1
ATOM 2625 N N . LEU A 1 325 ? -13.641 -5.126 9.595 1.00 91.31 325 LEU A N 1
ATOM 2626 C CA . LEU A 1 325 ? -13.523 -6.247 8.660 1.00 91.31 325 LEU A CA 1
ATOM 2627 C C . LEU A 1 325 ? -12.108 -6.365 8.083 1.00 91.31 325 LEU A C 1
ATOM 2629 O O . LEU A 1 325 ? -11.627 -5.487 7.350 1.00 91.31 325 LEU A O 1
ATOM 2633 N N . TYR A 1 326 ? -11.486 -7.517 8.336 1.00 83.31 326 TYR A N 1
ATOM 2634 C CA . TYR A 1 326 ? -10.190 -7.899 7.795 1.00 83.31 326 TYR A CA 1
ATOM 2635 C C . TYR A 1 326 ? -10.246 -9.321 7.199 1.00 83.31 326 TYR A C 1
ATOM 2637 O O . TYR A 1 326 ? -10.826 -10.217 7.809 1.00 83.31 326 TYR A O 1
ATOM 2645 N N . PRO A 1 327 ? -9.658 -9.572 6.010 1.00 85.19 327 PRO A N 1
ATOM 2646 C CA . PRO A 1 327 ? -8.918 -8.633 5.159 1.00 85.19 327 PRO A CA 1
ATOM 2647 C C . PRO A 1 327 ? -9.805 -7.557 4.505 1.00 85.19 327 PRO A C 1
ATOM 2649 O O . PRO A 1 327 ? -10.975 -7.809 4.224 1.00 85.19 327 PRO A O 1
ATOM 2652 N N . LYS A 1 328 ? -9.230 -6.378 4.185 1.00 85.88 328 LYS A N 1
ATOM 2653 C CA . LYS A 1 328 ? -9.951 -5.222 3.585 1.00 85.88 328 LYS A CA 1
ATOM 2654 C C . LYS A 1 328 ? -10.781 -5.587 2.347 1.00 85.88 328 LYS A C 1
ATOM 2656 O O . LYS A 1 328 ? -11.778 -4.941 2.048 1.00 85.88 328 LYS A O 1
ATOM 2661 N N . ILE A 1 329 ? -10.391 -6.638 1.633 1.00 80.88 329 ILE A N 1
ATOM 2662 C CA . ILE A 1 329 ? -11.079 -7.122 0.436 1.00 80.88 329 ILE A CA 1
ATOM 2663 C C . ILE A 1 329 ? -12.505 -7.654 0.712 1.00 80.88 329 ILE A C 1
ATOM 2665 O O . ILE A 1 329 ? -13.324 -7.696 -0.198 1.00 80.88 329 ILE A O 1
ATOM 2669 N N . VAL A 1 330 ? -12.836 -8.002 1.964 1.00 86.94 330 VAL A N 1
ATOM 2670 C CA . VAL A 1 330 ? -14.179 -8.458 2.387 1.00 86.94 330 VAL A CA 1
ATOM 2671 C C . VAL A 1 330 ? -15.167 -7.294 2.546 1.00 86.94 330 VAL A C 1
ATOM 2673 O O . VAL A 1 330 ? -16.380 -7.499 2.482 1.00 86.94 330 VAL A O 1
ATOM 2676 N N . ARG A 1 331 ? -14.668 -6.057 2.684 1.00 91.75 331 ARG A N 1
ATOM 2677 C CA . ARG A 1 331 ? -15.492 -4.856 2.898 1.00 91.75 331 ARG A CA 1
ATOM 2678 C C . ARG A 1 331 ? -16.498 -4.638 1.771 1.00 91.75 331 ARG A C 1
ATOM 2680 O O . ARG A 1 331 ? -17.649 -4.317 2.035 1.00 91.75 331 ARG A O 1
ATOM 2687 N N . LEU A 1 332 ? -16.101 -4.883 0.521 1.00 88.12 332 LEU A N 1
ATOM 2688 C CA . LEU A 1 332 ? -16.997 -4.719 -0.623 1.00 88.12 332 LEU A CA 1
ATOM 2689 C C . LEU A 1 332 ? -18.173 -5.721 -0.595 1.00 88.12 332 LEU A C 1
ATOM 2691 O O . LEU A 1 332 ? -19.315 -5.264 -0.631 1.00 88.12 332 LEU A O 1
ATOM 2695 N N . PRO A 1 333 ? -17.956 -7.054 -0.532 1.00 87.38 333 PRO A N 1
ATOM 2696 C CA . PRO A 1 333 ? -19.043 -8.018 -0.354 1.00 87.38 333 PRO A CA 1
ATOM 2697 C C . PRO A 1 333 ? -19.971 -7.703 0.826 1.00 87.38 333 PRO A C 1
ATOM 2699 O O . PRO A 1 333 ? -21.181 -7.883 0.708 1.00 87.38 333 PRO A O 1
ATOM 2702 N N . PHE A 1 334 ? -19.421 -7.203 1.935 1.00 91.38 334 PHE A N 1
ATOM 2703 C CA . PHE A 1 334 ? -20.198 -6.797 3.103 1.00 91.38 334 PHE A CA 1
ATOM 2704 C C . PHE A 1 334 ? -21.098 -5.585 2.825 1.00 91.38 334 PHE A C 1
ATOM 2706 O O . PHE A 1 334 ? -22.299 -5.645 3.081 1.00 91.38 334 PHE A O 1
ATOM 2713 N N . ILE A 1 335 ? -20.554 -4.518 2.227 1.00 90.88 335 ILE A N 1
ATOM 2714 C CA . ILE A 1 335 ? -21.337 -3.340 1.820 1.00 90.88 335 ILE A CA 1
ATOM 2715 C C . ILE A 1 335 ? -22.441 -3.751 0.841 1.00 90.88 335 ILE A C 1
ATOM 2717 O O . ILE A 1 335 ? -23.587 -3.338 0.997 1.00 90.88 335 ILE A O 1
ATOM 2721 N N . TYR A 1 336 ? -22.142 -4.624 -0.128 1.00 87.69 336 TYR A N 1
ATOM 2722 C CA . TYR A 1 336 ? -23.168 -5.163 -1.023 1.00 87.69 336 TYR A CA 1
ATOM 2723 C C . TYR A 1 336 ? -24.271 -5.895 -0.262 1.00 87.69 336 TYR A C 1
ATOM 2725 O O . TYR A 1 336 ? -25.443 -5.696 -0.570 1.00 87.69 336 TYR A O 1
ATOM 2733 N N . ALA A 1 337 ? -23.922 -6.737 0.710 1.00 88.31 337 ALA A N 1
ATOM 2734 C CA . ALA A 1 337 ? -24.906 -7.461 1.508 1.00 88.31 337 ALA A CA 1
ATOM 2735 C C . ALA A 1 337 ? -25.845 -6.500 2.261 1.00 88.31 337 ALA A C 1
ATOM 2737 O O . ALA A 1 337 ? -27.052 -6.728 2.286 1.00 88.31 337 ALA A O 1
ATOM 2738 N N . LEU A 1 338 ? -25.314 -5.393 2.790 1.00 90.12 338 LEU A N 1
ATOM 2739 C CA . LEU A 1 338 ? -26.106 -4.359 3.461 1.00 90.12 338 LEU A CA 1
ATOM 2740 C C . LEU A 1 338 ? -26.923 -3.493 2.492 1.00 90.12 338 LEU A C 1
ATOM 2742 O O . LEU A 1 338 ? -28.036 -3.097 2.809 1.00 90.12 338 LEU A O 1
ATOM 2746 N N . PHE A 1 339 ? -26.428 -3.185 1.299 1.00 90.75 339 PHE A N 1
ATOM 2747 C CA . PHE A 1 339 ? -27.148 -2.275 0.395 1.00 90.75 339 PHE A CA 1
ATOM 2748 C C . PHE A 1 339 ? -28.242 -2.976 -0.423 1.00 90.75 339 PHE A C 1
ATOM 2750 O O . PHE A 1 339 ? -29.076 -2.317 -1.039 1.00 90.75 339 PHE A O 1
ATOM 2757 N N . ASN A 1 340 ? -28.262 -4.310 -0.429 1.00 85.25 340 ASN A N 1
ATOM 2758 C CA . ASN A 1 340 ? -29.314 -5.115 -1.049 1.00 85.25 340 ASN A CA 1
ATOM 2759 C C . ASN A 1 340 ? -30.545 -5.260 -0.146 1.00 85.25 340 ASN A C 1
ATOM 2761 O O . ASN A 1 340 ? -30.411 -5.409 1.070 1.00 85.25 340 ASN A O 1
ATOM 2765 N N . HIS A 1 341 ? -31.738 -5.321 -0.745 1.00 78.62 341 HIS A N 1
ATOM 2766 C CA . HIS A 1 341 ? -32.961 -5.646 -0.008 1.00 78.62 341 HIS A CA 1
ATOM 2767 C C . HIS A 1 341 ? -32.852 -7.038 0.662 1.00 78.62 341 HIS A C 1
ATOM 2769 O O . HIS A 1 341 ? -32.471 -8.004 -0.012 1.00 78.62 341 HIS A O 1
ATOM 2775 N N . PRO A 1 342 ? -33.183 -7.178 1.964 1.00 69.81 342 PRO A N 1
ATOM 2776 C CA . PRO A 1 342 ? -32.940 -8.406 2.738 1.00 69.81 342 PRO A CA 1
ATOM 2777 C C . PRO A 1 342 ? -33.679 -9.644 2.203 1.00 69.81 342 PRO A C 1
ATOM 2779 O O . PRO A 1 342 ? -33.214 -10.769 2.390 1.00 69.81 342 PRO A O 1
ATOM 2782 N N . ASP A 1 343 ? -34.791 -9.445 1.495 1.00 69.62 343 ASP A N 1
ATOM 2783 C CA . ASP A 1 343 ? -35.664 -10.535 1.033 1.00 69.62 343 ASP A CA 1
ATOM 2784 C C . ASP A 1 343 ? -35.231 -11.167 -0.303 1.00 69.62 343 ASP A C 1
ATOM 2786 O O . ASP A 1 343 ? -35.808 -12.155 -0.756 1.00 69.62 343 ASP A O 1
ATOM 2790 N N . ILE A 1 344 ? -34.177 -10.652 -0.944 1.00 64.81 344 ILE A N 1
ATOM 2791 C CA . ILE A 1 344 ? -33.749 -11.101 -2.278 1.00 64.81 344 ILE A CA 1
ATOM 2792 C C . ILE A 1 344 ? -32.520 -11.993 -2.147 1.00 64.81 344 ILE A C 1
ATOM 2794 O O . ILE A 1 344 ? -31.396 -11.643 -2.501 1.00 64.81 344 ILE A O 1
ATOM 2798 N N . GLN A 1 345 ? -32.744 -13.204 -1.641 1.00 54.09 345 GLN A N 1
ATOM 2799 C CA . GLN A 1 345 ? -31.667 -14.174 -1.423 1.00 54.09 345 GLN A CA 1
ATOM 2800 C C . GLN A 1 345 ? -31.231 -14.932 -2.695 1.00 54.09 345 GLN A C 1
ATOM 2802 O O . GLN A 1 345 ? -30.290 -15.719 -2.629 1.00 54.09 345 GLN A O 1
ATOM 2807 N N . ARG A 1 346 ? -31.881 -14.752 -3.861 1.00 53.47 346 ARG A N 1
ATOM 2808 C CA . ARG A 1 346 ? -31.729 -15.708 -4.988 1.00 53.47 346 ARG A CA 1
ATOM 2809 C C . ARG A 1 346 ? -31.614 -15.154 -6.412 1.00 53.47 346 ARG A C 1
ATOM 2811 O O . ARG A 1 346 ? -31.566 -15.952 -7.346 1.00 53.47 346 ARG A O 1
ATOM 2818 N N . SER A 1 347 ? -31.514 -13.842 -6.638 1.00 54.00 347 SER A N 1
ATOM 2819 C CA . SER A 1 347 ? -31.273 -13.364 -8.014 1.00 54.00 347 SER A CA 1
ATOM 2820 C C . SER A 1 347 ? -29.818 -13.651 -8.427 1.00 54.00 347 SER A C 1
ATOM 2822 O O . SER A 1 347 ? -28.876 -13.263 -7.731 1.00 54.00 347 SER A O 1
ATOM 2824 N N . ARG A 1 348 ? -29.618 -14.350 -9.554 1.00 53.50 348 ARG A N 1
ATOM 2825 C CA . ARG A 1 348 ? -28.280 -14.641 -10.110 1.00 53.50 348 ARG A CA 1
ATOM 2826 C C . ARG A 1 348 ? -27.573 -13.391 -10.649 1.00 53.50 348 ARG A C 1
ATOM 2828 O O . ARG A 1 348 ? -26.356 -13.420 -10.796 1.00 53.50 348 ARG A O 1
ATOM 2835 N N . ASN A 1 349 ? -28.308 -12.312 -10.928 1.00 60.53 349 ASN A N 1
ATOM 2836 C CA . ASN A 1 349 ? -27.765 -11.115 -11.561 1.00 60.53 349 ASN A CA 1
ATOM 2837 C C . ASN A 1 349 ? -27.656 -9.969 -10.549 1.00 60.53 349 ASN A C 1
ATOM 2839 O O . ASN A 1 349 ? -28.654 -9.383 -10.135 1.00 60.53 349 ASN A O 1
ATOM 2843 N N . THR A 1 350 ? -26.433 -9.668 -10.115 1.00 55.78 350 THR A N 1
ATOM 2844 C CA . THR A 1 350 ? -26.173 -8.637 -9.099 1.00 55.78 350 THR A CA 1
ATOM 2845 C C . THR A 1 350 ? -26.467 -7.225 -9.599 1.00 55.78 350 THR A C 1
ATOM 2847 O O . THR A 1 350 ? -26.742 -6.360 -8.783 1.00 55.78 350 THR A O 1
ATOM 2850 N N . SER A 1 351 ? -26.468 -6.983 -10.913 1.00 55.41 351 SER A N 1
ATOM 2851 C CA . SER A 1 351 ? -26.749 -5.671 -11.514 1.00 55.41 351 SER A CA 1
ATOM 2852 C C . SER A 1 351 ? -28.234 -5.303 -11.592 1.00 55.41 351 SER A C 1
ATOM 2854 O O . SER A 1 351 ? -28.544 -4.181 -11.968 1.00 55.41 351 SER A O 1
ATOM 2856 N N . THR A 1 352 ? -29.150 -6.217 -11.263 1.00 61.75 352 THR A N 1
ATOM 2857 C CA . THR A 1 352 ? -30.605 -5.972 -11.306 1.00 61.75 352 THR A CA 1
ATOM 2858 C C . THR A 1 352 ? -31.266 -6.144 -9.943 1.00 61.75 352 THR A C 1
ATOM 2860 O O . THR A 1 352 ? -32.489 -6.249 -9.858 1.00 61.75 352 THR A O 1
ATOM 2863 N N . ARG A 1 353 ? -30.478 -6.262 -8.867 1.00 68.81 353 ARG A N 1
ATOM 2864 C CA . ARG A 1 353 ? -31.036 -6.369 -7.519 1.00 68.81 353 ARG A CA 1
ATOM 2865 C C . ARG A 1 353 ? -31.500 -4.987 -7.060 1.00 68.81 353 ARG A C 1
ATOM 2867 O O . ARG A 1 353 ? -30.721 -4.043 -7.176 1.00 68.81 353 ARG A O 1
ATOM 2874 N N . PRO A 1 354 ? -32.734 -4.855 -6.551 1.00 71.44 354 PRO A N 1
ATOM 2875 C CA . PRO A 1 354 ? -33.183 -3.594 -6.001 1.00 71.44 354 PRO A CA 1
ATOM 2876 C C . PRO A 1 354 ? -32.392 -3.282 -4.728 1.00 71.44 354 PRO A C 1
ATOM 2878 O O . PRO A 1 354 ? -32.141 -4.149 -3.878 1.00 71.44 354 PRO A O 1
ATOM 2881 N N . SER A 1 355 ? -31.979 -2.025 -4.636 1.00 81.06 355 SER A N 1
ATOM 2882 C CA . SER A 1 355 ? -31.378 -1.441 -3.449 1.00 81.06 355 SER A CA 1
ATOM 2883 C C . SER A 1 355 ? -32.392 -1.378 -2.308 1.00 81.06 355 SER A C 1
ATOM 2885 O O . SER A 1 355 ? -33.595 -1.223 -2.518 1.00 81.06 355 SER A O 1
ATOM 2887 N N . ASP A 1 356 ? -31.897 -1.479 -1.079 1.00 88.44 356 ASP A N 1
ATOM 2888 C CA . ASP A 1 356 ? -32.679 -1.152 0.110 1.00 88.44 356 ASP A CA 1
ATOM 2889 C C . ASP A 1 356 ? -32.723 0.374 0.278 1.00 88.44 356 ASP A C 1
ATOM 2891 O O . ASP A 1 356 ? -31.938 0.959 1.022 1.00 88.44 356 ASP A O 1
ATOM 2895 N N . GLU A 1 357 ? -33.590 1.036 -0.495 1.00 89.50 357 GLU A N 1
ATOM 2896 C CA . GLU A 1 357 ? -33.701 2.502 -0.511 1.00 89.50 357 GLU A CA 1
ATOM 2897 C C . GLU A 1 357 ? -34.001 3.088 0.868 1.00 89.50 357 GLU A C 1
ATOM 2899 O O . GLU A 1 357 ? -33.532 4.181 1.177 1.00 89.50 357 GLU A O 1
ATOM 2904 N N . VAL A 1 358 ? -34.764 2.367 1.695 1.00 91.50 358 VAL A N 1
ATOM 2905 C CA . VAL A 1 358 ? -35.098 2.809 3.051 1.00 91.50 358 VAL A CA 1
ATOM 2906 C C . VAL A 1 358 ? -33.824 2.871 3.884 1.00 91.50 358 VAL A C 1
ATOM 2908 O O . VAL A 1 358 ? -33.491 3.932 4.404 1.00 91.50 358 VAL A O 1
ATOM 2911 N N . PHE A 1 359 ? -33.057 1.778 3.926 1.00 93.19 359 PHE A N 1
ATOM 2912 C CA . PHE A 1 359 ? -31.784 1.745 4.643 1.00 93.19 359 PHE A CA 1
ATOM 2913 C C . PHE A 1 359 ? -30.788 2.785 4.109 1.00 93.19 359 PHE A C 1
ATOM 2915 O O . PHE A 1 359 ? -30.173 3.516 4.884 1.00 93.19 359 PHE A O 1
ATOM 2922 N N . LEU A 1 360 ? -30.649 2.900 2.784 1.00 91.88 360 LEU A N 1
ATOM 2923 C CA . LEU A 1 360 ? -29.719 3.851 2.172 1.00 91.88 360 LEU A CA 1
ATOM 2924 C C . LEU A 1 360 ? -30.064 5.306 2.509 1.00 91.88 360 LEU A C 1
ATOM 2926 O O . LEU A 1 360 ? -29.151 6.071 2.807 1.00 91.88 360 LEU A O 1
ATOM 2930 N N . ARG A 1 361 ? -31.351 5.680 2.511 1.00 93.50 361 ARG A N 1
ATOM 2931 C CA . ARG A 1 361 ? -31.808 7.024 2.910 1.00 93.50 361 ARG A CA 1
ATOM 2932 C C . ARG A 1 361 ? -31.541 7.323 4.377 1.00 93.50 361 ARG A C 1
ATOM 2934 O O . ARG A 1 361 ? -31.198 8.453 4.711 1.00 93.50 361 ARG A O 1
ATOM 2941 N N . THR A 1 362 ? -31.705 6.328 5.246 1.00 93.44 362 THR A N 1
ATOM 2942 C CA . THR A 1 362 ? -31.456 6.487 6.682 1.00 93.44 362 THR A CA 1
ATOM 2943 C C . THR A 1 362 ? -29.978 6.734 6.967 1.00 93.44 362 THR A C 1
ATOM 2945 O O . THR A 1 362 ? -29.648 7.611 7.765 1.00 93.44 362 THR A O 1
ATOM 2948 N N . ILE A 1 363 ? -29.095 5.983 6.306 1.00 94.75 363 ILE A N 1
ATOM 2949 C CA . ILE A 1 363 ? -27.659 6.013 6.593 1.00 94.75 363 ILE A CA 1
ATOM 2950 C C . ILE A 1 363 ? -26.943 7.127 5.832 1.00 94.75 363 ILE A C 1
ATOM 2952 O O . ILE A 1 363 ? -26.207 7.899 6.444 1.00 94.75 363 ILE A O 1
ATOM 2956 N N . ILE A 1 364 ? -27.156 7.224 4.520 1.00 93.88 364 ILE A N 1
ATOM 2957 C CA . ILE A 1 364 ? -26.378 8.074 3.613 1.00 93.88 364 ILE A CA 1
ATOM 2958 C C . ILE A 1 364 ? -27.186 9.333 3.327 1.00 93.88 364 ILE A C 1
ATOM 2960 O O . ILE A 1 364 ? -28.041 9.337 2.445 1.00 93.88 364 ILE A O 1
ATOM 2964 N N . LYS A 1 365 ? -26.948 10.403 4.082 1.00 94.19 365 LYS A N 1
ATOM 2965 C CA . LYS A 1 365 ? -27.743 11.637 3.996 1.00 94.19 365 LYS A CA 1
ATOM 2966 C C . LYS A 1 365 ? -27.121 12.658 3.046 1.00 94.19 365 LYS A C 1
ATOM 2968 O O . LYS A 1 365 ? -27.827 13.525 2.541 1.00 94.19 365 LYS A O 1
ATOM 2973 N N . SER A 1 366 ? -25.824 12.534 2.780 1.00 93.94 366 SER A N 1
ATOM 2974 C CA . SER A 1 366 ? -25.040 13.450 1.952 1.00 93.94 366 SER A CA 1
ATOM 2975 C C . SER A 1 366 ? -24.099 12.719 0.985 1.00 93.94 366 SER A C 1
ATOM 2977 O O . SER A 1 366 ? -23.870 11.510 1.086 1.00 93.94 366 SER A O 1
ATOM 2979 N N . VAL A 1 367 ? -23.527 13.463 0.030 1.00 88.56 367 VAL A N 1
ATOM 2980 C CA . VAL A 1 367 ? -22.453 12.951 -0.841 1.00 88.56 367 VAL A CA 1
ATOM 2981 C C . VAL A 1 367 ? -21.194 12.629 -0.030 1.00 88.56 367 VAL A C 1
ATOM 2983 O O . VAL A 1 367 ? -20.516 11.645 -0.326 1.00 88.56 367 VAL A O 1
ATOM 2986 N N . ASP A 1 368 ? -20.913 13.400 1.020 1.00 90.88 368 ASP A N 1
ATOM 2987 C CA . ASP A 1 368 ? -19.754 13.178 1.884 1.00 90.88 368 ASP A CA 1
ATOM 2988 C C . ASP A 1 368 ? -19.872 11.877 2.680 1.00 90.88 368 ASP A C 1
ATOM 2990 O O . ASP A 1 368 ? -18.896 11.131 2.756 1.00 90.88 368 ASP A O 1
ATOM 2994 N N . ASP A 1 369 ? -21.068 11.542 3.179 1.00 92.62 369 ASP A N 1
ATOM 2995 C CA . ASP A 1 369 ? -21.338 10.245 3.819 1.00 92.62 369 ASP A CA 1
ATOM 2996 C C . ASP A 1 369 ? -21.003 9.089 2.872 1.00 92.62 369 ASP A C 1
ATOM 2998 O O . ASP A 1 369 ? -20.336 8.114 3.233 1.00 92.62 369 ASP A O 1
ATOM 3002 N N . PHE A 1 370 ? -21.443 9.219 1.619 1.00 90.50 370 PHE A N 1
ATOM 3003 C CA . PHE A 1 370 ? -21.197 8.216 0.600 1.00 90.50 370 PHE A CA 1
ATOM 3004 C C . PHE A 1 370 ? -19.702 8.068 0.307 1.00 90.50 370 PHE A C 1
ATOM 3006 O O . PHE A 1 370 ? -19.171 6.956 0.340 1.00 90.50 370 PHE A O 1
ATOM 3013 N N . GLU A 1 371 ? -18.995 9.171 0.052 1.00 88.31 371 GLU A N 1
ATOM 3014 C CA . GLU A 1 371 ? -17.557 9.134 -0.222 1.00 88.31 371 GLU A CA 1
ATOM 3015 C C . GLU A 1 371 ? -16.748 8.672 1.002 1.00 88.31 371 GLU A C 1
ATOM 3017 O O . GLU A 1 371 ? -15.748 7.968 0.837 1.00 88.31 371 GLU A O 1
ATOM 3022 N N . ALA A 1 372 ? -17.194 8.962 2.227 1.00 91.75 372 ALA A N 1
ATOM 3023 C CA . ALA A 1 372 ? -16.596 8.434 3.450 1.00 91.75 372 ALA A CA 1
ATOM 3024 C C . ALA A 1 372 ? -16.699 6.900 3.516 1.00 91.75 372 ALA A C 1
ATOM 3026 O O . ALA A 1 372 ? -15.702 6.234 3.805 1.00 91.75 372 ALA A O 1
ATOM 3027 N N . ILE A 1 373 ? -17.848 6.319 3.146 1.00 90.81 373 ILE A N 1
ATOM 3028 C CA . ILE A 1 373 ? -18.005 4.861 3.015 1.00 90.81 373 ILE A CA 1
ATOM 3029 C C . ILE A 1 373 ? -17.089 4.320 1.908 1.00 90.81 373 ILE A C 1
ATOM 3031 O O . ILE A 1 373 ? -16.414 3.310 2.117 1.00 90.81 373 ILE A O 1
ATOM 3035 N N . ILE A 1 374 ? -16.996 4.985 0.750 1.00 87.94 374 ILE A N 1
ATOM 3036 C CA . ILE A 1 374 ? -16.110 4.559 -0.349 1.00 87.94 374 ILE A CA 1
ATOM 3037 C C . ILE A 1 374 ? -14.637 4.536 0.079 1.00 87.94 374 ILE A C 1
ATOM 3039 O O . ILE A 1 374 ? -13.928 3.585 -0.260 1.00 87.94 374 ILE A O 1
ATOM 3043 N N . ARG A 1 375 ? -14.181 5.521 0.863 1.00 89.12 375 ARG A N 1
ATOM 3044 C CA . ARG A 1 375 ? -12.809 5.589 1.404 1.00 89.12 375 ARG A CA 1
ATOM 3045 C C . ARG A 1 375 ? -12.465 4.433 2.348 1.00 89.12 375 ARG A C 1
ATOM 3047 O O . ARG A 1 375 ? -11.291 4.164 2.573 1.00 89.12 375 ARG A O 1
ATOM 3054 N N . THR A 1 376 ? -13.456 3.706 2.873 1.00 89.25 376 THR A N 1
ATOM 3055 C CA . THR A 1 376 ? -13.197 2.489 3.662 1.00 89.25 376 THR A CA 1
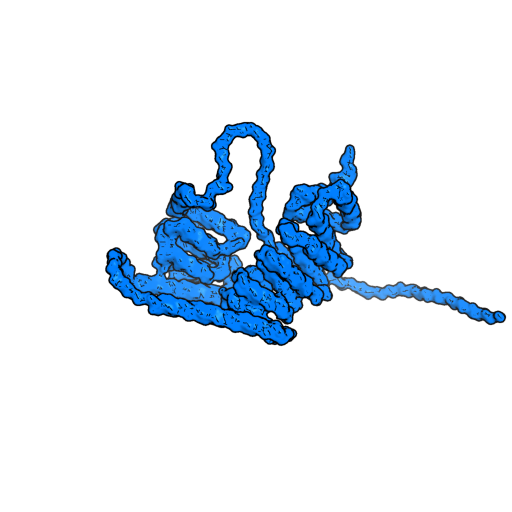ATOM 3056 C C . THR A 1 376 ? -12.773 1.294 2.803 1.00 89.25 376 THR A C 1
ATOM 3058 O O . THR A 1 376 ? -12.241 0.313 3.328 1.00 89.25 376 THR A O 1
ATOM 3061 N N . LEU A 1 377 ? -12.988 1.324 1.487 1.00 86.94 377 LEU A N 1
ATOM 3062 C CA . LEU A 1 377 ? -12.517 0.271 0.589 1.00 86.94 377 LEU A CA 1
ATOM 3063 C C . LEU A 1 377 ? -10.984 0.335 0.445 1.00 86.94 377 LEU A C 1
ATOM 3065 O O . LEU A 1 377 ? -10.395 1.388 0.676 1.00 86.94 377 LEU A O 1
ATOM 3069 N N . PRO A 1 378 ? -10.300 -0.774 0.096 1.00 80.75 378 PRO A N 1
ATOM 3070 C CA . PRO A 1 378 ? -8.856 -0.722 -0.119 1.00 80.75 378 PRO A CA 1
ATOM 3071 C C . PRO A 1 378 ? -8.491 0.299 -1.221 1.00 80.75 378 PRO A C 1
ATOM 3073 O O . PRO A 1 378 ? -9.338 0.698 -2.013 1.00 80.75 378 PRO A O 1
ATOM 3076 N N . GLU A 1 379 ? -7.240 0.757 -1.272 1.00 75.00 379 GLU A N 1
ATOM 3077 C CA . GLU A 1 379 ? -6.785 1.761 -2.260 1.00 75.00 379 GLU A CA 1
ATOM 3078 C C . GLU A 1 379 ? -6.006 1.134 -3.431 1.00 75.00 379 GLU A C 1
ATOM 3080 O O . GLU A 1 379 ? -5.388 1.819 -4.242 1.00 75.00 379 GLU A O 1
ATOM 3085 N N . ASP A 1 380 ? -6.028 -0.196 -3.554 1.00 69.75 380 ASP A N 1
ATOM 3086 C CA . ASP A 1 380 ? -5.289 -0.889 -4.608 1.00 69.75 380 ASP A CA 1
ATOM 3087 C C . ASP A 1 380 ? -5.971 -0.788 -5.995 1.00 69.75 380 ASP A C 1
ATOM 3089 O O . ASP A 1 380 ? -7.120 -0.371 -6.152 1.00 69.75 380 ASP A O 1
ATOM 3093 N N . LYS A 1 381 ? -5.273 -1.193 -7.063 1.00 59.31 381 LYS A N 1
ATOM 3094 C CA . LYS A 1 381 ? -5.811 -1.117 -8.441 1.00 59.31 381 LYS A CA 1
ATOM 3095 C C . LYS A 1 381 ? -7.086 -1.937 -8.651 1.00 59.31 381 LYS A C 1
ATOM 3097 O O . LYS A 1 381 ? -7.946 -1.557 -9.448 1.00 59.31 381 LYS A O 1
ATOM 3102 N N . SER A 1 382 ? -7.212 -3.075 -7.968 1.00 63.69 382 SER A N 1
ATOM 3103 C CA . SER A 1 382 ? -8.461 -3.848 -7.916 1.00 63.69 382 SER A CA 1
ATOM 3104 C C . SER A 1 382 ? -9.568 -3.074 -7.214 1.00 63.69 382 SER A C 1
ATOM 3106 O O . SER A 1 382 ? -10.743 -3.229 -7.557 1.00 63.69 382 SER A O 1
ATOM 3108 N N . SER A 1 383 ? -9.194 -2.208 -6.283 1.00 62.19 383 SER A N 1
ATOM 3109 C CA . SER A 1 383 ? -10.096 -1.391 -5.509 1.00 62.19 383 SER A CA 1
ATOM 3110 C C . SER A 1 383 ? -10.637 -0.208 -6.288 1.00 62.19 383 SER A C 1
ATOM 3112 O O . SER A 1 383 ? -11.815 0.064 -6.149 1.00 62.19 383 SER A O 1
ATOM 3114 N N . TYR A 1 384 ? -9.892 0.398 -7.219 1.00 70.19 384 TYR A N 1
ATOM 3115 C CA . TYR A 1 384 ? -10.490 1.374 -8.146 1.00 70.19 384 TYR A CA 1
ATOM 3116 C C . TYR A 1 384 ? -11.633 0.746 -8.956 1.00 70.19 384 TYR A C 1
ATOM 3118 O O . TYR A 1 384 ? -12.744 1.267 -8.977 1.00 70.19 384 TYR A O 1
ATOM 3126 N N . LYS A 1 385 ? -11.409 -0.440 -9.546 1.00 74.19 385 LYS A N 1
ATOM 3127 C CA . LYS A 1 385 ? -12.473 -1.180 -10.254 1.00 74.19 385 LYS A CA 1
ATOM 3128 C C . LYS A 1 385 ? -13.618 -1.572 -9.322 1.00 74.19 385 LYS A C 1
ATOM 3130 O O . LYS A 1 385 ? -14.765 -1.627 -9.743 1.00 74.19 385 LYS A O 1
ATOM 3135 N N . THR A 1 386 ? -13.314 -1.872 -8.067 1.00 72.75 386 THR A N 1
ATOM 3136 C CA . THR A 1 386 ? -14.288 -2.214 -7.024 1.00 72.75 386 THR A CA 1
ATOM 3137 C C . THR A 1 386 ? -15.128 -1.009 -6.598 1.00 72.75 386 THR A C 1
ATOM 3139 O O . THR A 1 386 ? -16.347 -1.127 -6.536 1.00 72.75 386 THR A O 1
ATOM 3142 N N . GLN A 1 387 ? -14.506 0.148 -6.379 1.00 76.69 387 GLN A N 1
ATOM 3143 C CA . GLN A 1 387 ? -15.155 1.423 -6.093 1.00 76.69 387 GLN A CA 1
ATOM 3144 C C . GLN A 1 387 ? -15.992 1.865 -7.295 1.00 76.69 387 GLN A C 1
ATOM 3146 O O . GLN A 1 387 ? -17.133 2.271 -7.132 1.00 76.69 387 GLN A O 1
ATOM 3151 N N . GLU A 1 388 ? -15.477 1.722 -8.519 1.00 78.94 388 GLU A N 1
ATOM 3152 C CA . GLU A 1 388 ? -16.220 2.008 -9.746 1.00 78.94 388 GLU A CA 1
ATOM 3153 C C . GLU A 1 388 ? -17.418 1.061 -9.912 1.00 78.94 388 GLU A C 1
ATOM 3155 O O . GLU A 1 388 ? -18.505 1.504 -10.273 1.00 78.94 388 GLU A O 1
ATOM 3160 N N . ARG A 1 389 ? -17.261 -0.234 -9.600 1.00 75.62 389 ARG A N 1
ATOM 3161 C CA . ARG A 1 389 ? -18.372 -1.200 -9.561 1.00 75.62 389 ARG A CA 1
ATOM 3162 C C . ARG A 1 389 ? -19.409 -0.819 -8.515 1.00 75.62 389 ARG A C 1
ATOM 3164 O O . ARG A 1 389 ? -20.589 -0.873 -8.828 1.00 75.62 389 ARG A O 1
ATOM 3171 N N . LEU A 1 390 ? -18.980 -0.416 -7.320 1.00 78.38 390 LEU A N 1
ATOM 3172 C CA . LEU A 1 390 ? -19.884 0.010 -6.259 1.00 78.38 390 LEU A CA 1
ATOM 3173 C C . LEU A 1 390 ? -20.636 1.280 -6.670 1.00 78.38 390 LEU A C 1
ATOM 3175 O O . LEU A 1 390 ? -21.856 1.298 -6.615 1.00 78.38 390 LEU A O 1
ATOM 3179 N N . ARG A 1 391 ? -19.943 2.288 -7.212 1.00 80.06 391 ARG A N 1
ATOM 3180 C CA . ARG A 1 391 ? -20.569 3.490 -7.784 1.00 80.06 391 ARG A CA 1
ATOM 3181 C C . ARG A 1 391 ? -21.554 3.141 -8.906 1.00 80.06 391 ARG A C 1
ATOM 3183 O O . ARG A 1 391 ? -22.642 3.699 -8.949 1.00 80.06 391 ARG A O 1
ATOM 3190 N N . LYS A 1 392 ? -21.220 2.203 -9.800 1.00 79.75 392 LYS A N 1
ATOM 3191 C CA . LYS A 1 392 ? -22.124 1.742 -10.875 1.00 79.75 392 LYS A CA 1
ATOM 3192 C C . LYS A 1 392 ? -23.351 1.017 -10.338 1.00 79.75 392 LYS A C 1
ATOM 3194 O O . LYS A 1 392 ? -24.450 1.278 -10.805 1.00 79.75 392 LYS A O 1
ATOM 3199 N N . TYR A 1 393 ? -23.163 0.126 -9.374 1.00 69.50 393 TYR A N 1
ATOM 3200 C CA . TYR A 1 393 ? -24.249 -0.610 -8.742 1.00 69.50 393 TYR A CA 1
ATOM 3201 C C . TYR A 1 393 ? -25.189 0.329 -7.988 1.00 69.50 393 TYR A C 1
ATOM 3203 O O . TYR A 1 393 ? -26.402 0.237 -8.107 1.00 69.50 393 TYR A O 1
ATOM 3211 N N . ILE A 1 394 ? -24.625 1.286 -7.262 1.00 68.94 394 ILE A N 1
ATOM 3212 C CA . ILE A 1 394 ? -25.392 2.211 -6.440 1.00 68.94 394 ILE A CA 1
ATOM 3213 C C . ILE A 1 394 ? -26.060 3.309 -7.268 1.00 68.94 394 ILE A C 1
ATOM 3215 O O . ILE A 1 394 ? -27.061 3.855 -6.835 1.00 68.94 394 ILE A O 1
ATOM 3219 N N . ARG A 1 395 ? -25.619 3.580 -8.500 1.00 70.25 395 ARG A N 1
ATOM 3220 C CA . ARG A 1 395 ? -26.380 4.437 -9.429 1.00 70.25 395 ARG A CA 1
ATOM 3221 C C . ARG A 1 395 ? -27.780 3.904 -9.759 1.00 70.25 395 ARG A C 1
ATOM 3223 O O . ARG A 1 395 ? -28.576 4.651 -10.317 1.00 70.25 395 ARG A O 1
ATOM 3230 N N . ILE A 1 396 ? -28.072 2.643 -9.431 1.00 74.56 396 ILE A N 1
ATOM 3231 C CA . ILE A 1 396 ? -29.426 2.078 -9.482 1.00 74.56 396 ILE A CA 1
ATOM 3232 C C . ILE A 1 396 ? -30.290 2.638 -8.338 1.00 74.56 396 ILE A C 1
ATOM 3234 O O . ILE A 1 396 ? -31.497 2.785 -8.506 1.00 74.56 396 ILE A O 1
ATOM 3238 N N . SER A 1 397 ? -29.678 3.004 -7.206 1.00 83.88 397 SER A N 1
ATOM 3239 C CA . SER A 1 397 ? -30.357 3.696 -6.115 1.00 83.88 397 SER A CA 1
ATOM 3240 C C . SER A 1 397 ? -30.737 5.109 -6.533 1.00 83.88 397 SER A C 1
ATOM 3242 O O . SER A 1 397 ? -29.879 5.948 -6.825 1.00 83.88 397 SER A O 1
ATOM 3244 N N . MET A 1 398 ? -32.040 5.378 -6.534 1.00 87.25 398 MET A N 1
ATOM 3245 C CA . MET A 1 398 ? -32.581 6.686 -6.890 1.00 87.25 398 MET A CA 1
ATOM 3246 C C . MET A 1 398 ? -32.167 7.747 -5.868 1.00 87.25 398 MET A C 1
ATOM 3248 O O . MET A 1 398 ? -31.829 8.859 -6.261 1.00 87.25 398 MET A O 1
ATOM 3252 N N . HIS A 1 399 ? -32.114 7.399 -4.576 1.00 89.19 399 HIS A N 1
ATOM 3253 C CA . HIS A 1 399 ? -31.636 8.307 -3.531 1.00 89.19 399 HIS A CA 1
ATOM 3254 C C . HIS A 1 399 ? -30.203 8.783 -3.777 1.00 89.19 399 HIS A C 1
ATOM 3256 O O . HIS A 1 399 ? -29.939 9.982 -3.837 1.00 89.19 399 HIS A O 1
ATOM 3262 N N . ILE A 1 400 ? -29.274 7.849 -3.989 1.00 86.31 400 ILE A N 1
ATOM 3263 C CA . ILE A 1 400 ? -27.858 8.203 -4.141 1.00 86.31 400 ILE A CA 1
ATOM 3264 C C . ILE A 1 400 ? -27.615 8.909 -5.473 1.00 86.31 400 ILE A C 1
ATOM 3266 O O . ILE A 1 400 ? -26.820 9.845 -5.530 1.00 86.31 400 ILE A O 1
ATOM 3270 N N . LYS A 1 401 ? -28.343 8.533 -6.531 1.00 86.81 401 LYS A N 1
ATOM 3271 C CA . LYS A 1 401 ? -28.332 9.286 -7.786 1.00 86.81 401 LYS A CA 1
ATOM 3272 C C . LYS A 1 401 ? -28.734 10.751 -7.559 1.00 86.81 401 LYS A C 1
ATOM 3274 O O . LYS A 1 401 ? -27.989 11.637 -7.968 1.00 86.81 401 LYS A O 1
ATOM 3279 N N . ASN A 1 402 ? -29.837 10.993 -6.850 1.00 88.44 402 ASN A N 1
ATOM 3280 C CA . ASN A 1 402 ? -30.321 12.345 -6.569 1.00 88.44 402 ASN A CA 1
ATOM 3281 C C . ASN A 1 402 ? -29.317 13.173 -5.750 1.00 88.44 402 ASN A C 1
ATOM 3283 O O . ASN A 1 402 ? -29.140 14.349 -6.045 1.00 88.44 402 ASN A O 1
ATOM 3287 N N . LEU A 1 403 ? -28.622 12.577 -4.770 1.00 86.06 403 LEU A N 1
ATOM 3288 C CA . LEU A 1 403 ? -27.571 13.275 -4.010 1.00 86.06 403 LEU A CA 1
ATOM 3289 C C . LEU A 1 403 ? -26.443 13.793 -4.918 1.00 86.06 403 LEU A C 1
ATOM 3291 O O . LEU A 1 403 ? -25.983 14.922 -4.757 1.00 86.06 403 LEU A O 1
ATOM 3295 N N . TYR A 1 404 ? -26.007 12.982 -5.885 1.00 82.94 404 TYR A N 1
ATOM 3296 C CA . TYR A 1 404 ? -24.963 13.377 -6.834 1.00 82.94 404 TYR A CA 1
ATOM 3297 C C . TYR A 1 404 ? -25.439 14.401 -7.863 1.00 82.94 404 TYR A C 1
ATOM 3299 O O . TYR A 1 404 ? -24.654 15.269 -8.247 1.00 82.94 404 TYR A O 1
ATOM 3307 N N . ASP A 1 405 ? -26.681 14.286 -8.332 1.00 84.19 405 ASP A N 1
ATOM 3308 C CA . ASP A 1 405 ? -27.259 15.254 -9.264 1.00 84.19 405 ASP A CA 1
ATOM 3309 C C . ASP A 1 405 ? -27.416 16.621 -8.565 1.00 84.19 405 ASP A C 1
ATOM 3311 O O . ASP A 1 405 ? -26.939 17.627 -9.088 1.00 84.19 405 ASP A O 1
ATOM 3315 N N . LEU A 1 406 ? -27.896 16.648 -7.315 1.00 83.25 406 LEU A N 1
ATOM 3316 C CA . LEU A 1 406 ? -28.000 17.869 -6.504 1.00 83.25 406 LEU A CA 1
ATOM 3317 C C . LEU A 1 406 ? -26.634 18.535 -6.256 1.00 83.25 406 LEU A C 1
ATOM 3319 O O . LEU A 1 406 ? -26.492 19.746 -6.402 1.00 83.25 406 LEU A O 1
ATOM 3323 N N . ALA A 1 407 ? -25.603 17.748 -5.930 1.00 81.38 407 ALA A N 1
ATOM 3324 C CA . ALA A 1 407 ? -24.253 18.271 -5.702 1.00 81.38 407 ALA A CA 1
ATOM 3325 C C . ALA A 1 407 ? -23.596 18.854 -6.968 1.00 81.38 407 ALA A C 1
ATOM 3327 O O . ALA A 1 407 ? -22.666 19.657 -6.862 1.00 81.38 407 ALA A O 1
ATOM 3328 N N . ARG A 1 408 ? -24.054 18.451 -8.162 1.00 77.50 408 ARG A N 1
ATOM 3329 C CA . ARG A 1 408 ? -23.626 19.035 -9.444 1.00 77.50 408 ARG A CA 1
ATOM 3330 C C . ARG A 1 408 ? -24.352 20.333 -9.772 1.00 77.50 408 ARG A C 1
ATOM 3332 O O . ARG A 1 408 ? -23.781 21.162 -10.471 1.00 77.50 408 ARG A O 1
ATOM 3339 N N . GLU A 1 409 ? -25.588 20.486 -9.308 1.00 75.31 409 GLU A N 1
ATOM 3340 C CA . GLU A 1 409 ? -26.425 21.660 -9.570 1.00 75.31 409 GLU A CA 1
ATOM 3341 C C . GLU A 1 409 ? -26.119 22.834 -8.629 1.00 75.31 409 GLU A C 1
ATOM 3343 O O . GLU A 1 409 ? -26.349 23.980 -9.006 1.00 75.31 409 GLU A O 1
ATOM 3348 N N . THR A 1 410 ? -25.553 22.591 -7.440 1.00 62.56 410 THR A N 1
ATOM 3349 C CA . THR A 1 410 ? -25.099 23.653 -6.523 1.00 62.56 410 THR A CA 1
ATOM 3350 C C . THR A 1 410 ? -23.887 24.418 -7.092 1.00 62.56 410 THR A C 1
ATOM 3352 O O . THR A 1 410 ? -22.794 23.842 -7.137 1.00 62.56 410 THR A O 1
ATOM 3355 N N . PRO A 1 411 ? -24.030 25.704 -7.488 1.00 47.88 411 PRO A N 1
ATOM 3356 C CA . PRO A 1 411 ? -23.005 26.445 -8.239 1.00 47.88 411 PRO A CA 1
ATOM 3357 C C . PRO A 1 411 ? -21.724 26.766 -7.454 1.00 47.88 411 PRO A C 1
ATOM 3359 O O . PRO A 1 411 ? -20.689 27.022 -8.065 1.00 47.88 411 PRO A O 1
ATOM 3362 N N . ASP A 1 412 ? -21.767 26.715 -6.120 1.00 46.31 412 ASP A N 1
ATOM 3363 C CA . ASP A 1 412 ? -20.661 27.156 -5.256 1.00 46.31 412 ASP A CA 1
ATOM 3364 C C . ASP A 1 412 ? -19.694 26.037 -4.833 1.00 46.31 412 ASP A C 1
ATOM 3366 O O . ASP A 1 412 ? -18.701 26.285 -4.145 1.00 46.31 412 ASP A O 1
ATOM 3370 N N . ASN A 1 413 ? -19.905 24.799 -5.291 1.00 42.69 413 ASN A N 1
ATOM 3371 C CA . ASN A 1 413 ? -18.904 23.748 -5.131 1.00 42.69 413 ASN A CA 1
ATOM 3372 C C . ASN A 1 413 ? -17.788 23.918 -6.176 1.00 42.69 413 ASN A C 1
ATOM 3374 O O . ASN A 1 413 ? -17.784 23.297 -7.242 1.00 42.69 413 ASN A O 1
ATOM 3378 N N . LEU A 1 414 ? -16.766 24.700 -5.811 1.00 39.66 414 LEU A N 1
ATOM 3379 C CA . LEU A 1 414 ? -15.472 24.874 -6.500 1.00 39.66 414 LEU A CA 1
ATOM 3380 C C . LEU A 1 414 ? -14.683 23.566 -6.758 1.00 39.66 414 LEU A C 1
ATOM 3382 O O . LEU A 1 414 ? -13.550 23.603 -7.232 1.00 39.66 414 LEU A O 1
ATOM 3386 N N . VAL A 1 415 ? -15.267 22.393 -6.503 1.00 42.56 415 VAL A N 1
ATOM 3387 C CA . VAL A 1 415 ? -14.614 21.085 -6.631 1.00 42.56 415 VAL A CA 1
ATOM 3388 C C . VAL A 1 415 ? -14.842 20.418 -8.002 1.00 42.56 415 VAL A C 1
ATOM 3390 O O . VAL A 1 415 ? -14.259 19.366 -8.252 1.00 42.56 415 VAL A O 1
ATOM 3393 N N . SER A 1 416 ? -15.589 20.994 -8.964 1.00 40.66 416 SER A N 1
ATOM 3394 C CA . SER A 1 416 ? -15.680 20.336 -10.295 1.00 40.66 416 SER A CA 1
ATOM 3395 C C . SER A 1 416 ? -15.703 21.170 -11.582 1.00 40.66 416 SER A C 1
ATOM 3397 O O . SER A 1 416 ? -15.707 20.580 -12.663 1.00 40.66 416 SER A O 1
ATOM 3399 N N . LEU A 1 417 ? -15.581 22.499 -11.540 1.00 34.78 417 LEU A N 1
ATOM 3400 C CA . LEU A 1 417 ? -15.620 23.309 -12.773 1.00 34.78 417 LEU A CA 1
ATOM 3401 C C . LEU A 1 417 ? -14.275 23.513 -13.498 1.00 34.78 417 LEU A C 1
ATOM 3403 O O . LEU A 1 417 ? -14.251 24.113 -14.566 1.00 34.78 417 LEU A O 1
ATOM 3407 N N . GLN A 1 418 ? -13.163 22.934 -13.033 1.00 35.41 418 GLN A N 1
ATOM 3408 C CA . GLN A 1 418 ? -11.898 22.967 -13.794 1.00 35.41 418 GLN A CA 1
ATOM 3409 C C . GLN A 1 418 ? -11.815 21.957 -14.959 1.00 35.41 418 GLN A C 1
ATOM 3411 O O . GLN A 1 418 ? -10.794 21.911 -15.642 1.00 35.41 418 GLN A O 1
ATOM 3416 N N . ASN A 1 419 ? -12.850 21.144 -15.218 1.00 36.78 419 ASN A N 1
ATOM 3417 C CA . ASN A 1 419 ? -12.781 20.051 -16.201 1.00 36.78 419 ASN A CA 1
ATOM 3418 C C . ASN A 1 419 ? -13.977 19.934 -17.157 1.00 36.78 419 ASN A C 1
ATOM 3420 O O . ASN A 1 419 ? -14.334 18.819 -17.540 1.00 36.78 419 ASN A O 1
ATOM 3424 N N . GLN A 1 420 ? -14.556 21.046 -17.606 1.00 35.53 420 GLN A N 1
ATOM 3425 C CA . GLN A 1 420 ? -15.354 21.024 -18.835 1.00 35.53 420 GLN A CA 1
ATOM 3426 C C . GLN A 1 420 ? -14.889 22.113 -19.809 1.00 35.53 420 GLN A C 1
ATOM 3428 O O . GLN A 1 420 ? -14.906 23.287 -19.449 1.00 35.53 420 GLN A O 1
ATOM 3433 N N . PRO A 1 421 ? -14.465 21.756 -21.038 1.00 34.66 421 PRO A N 1
ATOM 3434 C CA . PRO A 1 421 ? -14.319 22.730 -22.103 1.00 34.66 421 PRO A CA 1
ATOM 3435 C C . PRO A 1 421 ? -15.713 23.144 -22.577 1.00 34.66 421 PRO A C 1
ATOM 3437 O O . PRO A 1 421 ? -16.530 22.305 -22.961 1.00 34.66 421 PRO A O 1
ATOM 3440 N N . SER A 1 422 ? -15.968 24.447 -22.537 1.00 31.89 422 SER A N 1
ATOM 3441 C CA . SER A 1 422 ? -17.135 25.093 -23.119 1.00 31.89 422 SER A CA 1
ATOM 3442 C C . SER A 1 422 ? -17.236 24.762 -24.611 1.00 31.89 422 SER A C 1
ATOM 3444 O O . SER A 1 422 ? -16.355 25.069 -25.413 1.00 31.89 422 SER A O 1
ATOM 3446 N N . LEU A 1 423 ? -18.337 24.113 -24.986 1.00 37.31 423 LEU A N 1
ATOM 3447 C CA . LEU A 1 423 ? -18.748 23.926 -26.370 1.00 37.31 423 LEU A CA 1
ATOM 3448 C C . LEU A 1 423 ? -19.341 25.238 -26.884 1.00 37.31 423 LEU A C 1
ATOM 3450 O O . LEU A 1 423 ? -20.526 25.483 -26.700 1.00 37.31 423 LEU A O 1
ATOM 3454 N N . LEU A 1 424 ? -18.529 26.054 -27.554 1.00 29.94 424 LEU A N 1
ATOM 3455 C CA . LEU A 1 424 ? -19.000 26.969 -28.592 1.00 29.94 424 LEU A CA 1
ATOM 3456 C C . LEU A 1 424 ? -17.948 27.027 -29.705 1.00 29.94 424 LEU A C 1
ATOM 3458 O O . LEU A 1 424 ? -16.760 27.244 -29.498 1.00 29.94 424 LEU A O 1
ATOM 3462 N N . THR A 1 425 ? -18.434 26.702 -30.890 1.00 34.75 425 THR A N 1
ATOM 3463 C CA . THR A 1 425 ? -17.750 26.387 -32.140 1.00 34.75 425 THR A CA 1
ATOM 3464 C C . THR A 1 425 ? -17.043 27.569 -32.799 1.00 34.75 425 THR A C 1
ATOM 3466 O O . THR A 1 425 ? -17.703 28.554 -33.111 1.00 34.75 425 THR A O 1
ATOM 3469 N N . THR A 1 426 ? -15.790 27.367 -33.223 1.00 31.23 426 THR A N 1
ATOM 3470 C CA . THR A 1 426 ? -15.279 27.831 -34.529 1.00 31.23 426 THR A CA 1
ATOM 3471 C C . THR A 1 426 ? -14.112 26.949 -34.995 1.00 31.23 426 THR A C 1
ATOM 3473 O O . THR A 1 426 ? -13.271 26.514 -34.218 1.00 31.23 426 THR A O 1
ATOM 3476 N N . ARG A 1 427 ? -14.141 26.606 -36.288 1.00 34.00 427 ARG A N 1
ATOM 3477 C CA . ARG A 1 427 ? -13.284 25.646 -37.004 1.00 34.00 427 ARG A CA 1
ATOM 3478 C C . ARG A 1 427 ? -11.783 25.974 -36.941 1.00 34.00 427 ARG A C 1
ATOM 3480 O O . ARG A 1 427 ? -11.407 27.099 -37.245 1.00 34.00 427 ARG A O 1
ATOM 3487 N N . GLY A 1 428 ? -10.952 24.935 -36.800 1.00 33.62 428 GLY A N 1
ATOM 3488 C CA . GLY A 1 428 ? -9.613 24.879 -37.405 1.00 33.62 428 GLY A CA 1
ATOM 3489 C C . GLY A 1 428 ? -8.483 24.384 -36.494 1.00 33.62 428 GLY A C 1
ATOM 3490 O O . GLY A 1 428 ? -8.197 25.004 -35.483 1.00 33.62 428 GLY A O 1
ATOM 3491 N N . ALA A 1 429 ? -7.792 23.335 -36.955 1.00 31.36 429 ALA A N 1
ATOM 3492 C CA . ALA A 1 429 ? -6.514 22.774 -36.487 1.00 31.36 429 ALA A CA 1
ATOM 3493 C C . ALA A 1 429 ? -6.529 21.790 -35.293 1.00 31.36 429 ALA A C 1
ATOM 3495 O O . ALA A 1 429 ? -6.925 22.087 -34.171 1.00 31.36 429 ALA A O 1
ATOM 3496 N N . PHE A 1 430 ? -6.032 20.583 -35.582 1.00 32.12 430 PHE A N 1
ATOM 3497 C CA . PHE A 1 430 ? -5.800 19.478 -34.657 1.00 32.12 430 PHE A CA 1
ATOM 3498 C C . PHE A 1 430 ? -4.675 19.802 -33.660 1.00 32.12 430 PHE A C 1
ATOM 3500 O O . PHE A 1 430 ? -3.567 20.141 -34.070 1.00 32.12 430 PHE A O 1
ATOM 3507 N N . THR A 1 431 ? -4.920 19.587 -32.366 1.00 29.12 431 THR A N 1
ATOM 3508 C CA . THR A 1 431 ? -3.877 19.428 -31.338 1.00 29.12 431 THR A CA 1
ATOM 3509 C C . THR A 1 431 ? -4.016 18.061 -30.653 1.00 29.12 431 THR A C 1
ATOM 3511 O O . THR A 1 431 ? -5.132 17.552 -30.510 1.00 29.12 431 THR A O 1
ATOM 3514 N N . PRO A 1 432 ? -2.904 17.413 -30.254 1.00 30.77 432 PRO A N 1
ATOM 3515 C CA . PRO A 1 432 ? -2.944 16.105 -29.613 1.00 30.77 432 PRO A CA 1
ATOM 3516 C C . PRO A 1 432 ? -3.382 16.227 -28.147 1.00 30.77 432 PRO A C 1
ATOM 3518 O O . PRO A 1 432 ? -2.883 17.061 -27.392 1.00 30.77 432 PRO A O 1
ATOM 3521 N N . GLN A 1 433 ? -4.314 15.364 -27.739 1.00 27.62 433 GLN A N 1
ATOM 3522 C CA . GLN A 1 433 ? -4.802 15.275 -26.366 1.00 27.62 433 GLN A CA 1
ATOM 3523 C C . GLN A 1 433 ? -3.694 14.823 -25.403 1.00 27.62 433 GLN A C 1
ATOM 3525 O O . GLN A 1 433 ? -3.078 13.770 -25.572 1.00 27.62 433 GLN A O 1
ATOM 3530 N N . VAL A 1 434 ? -3.486 15.610 -24.348 1.00 26.95 434 VAL A N 1
ATOM 3531 C CA . VAL A 1 434 ? -2.647 15.266 -23.198 1.00 26.95 434 VAL A CA 1
ATOM 3532 C C . VAL A 1 434 ? -3.377 14.218 -22.353 1.00 26.95 434 VAL A C 1
ATOM 3534 O O . VAL A 1 434 ? -4.367 14.515 -21.684 1.00 26.95 434 VAL A O 1
ATOM 3537 N N . ASN A 1 435 ? -2.881 12.980 -22.372 1.00 27.11 435 ASN A N 1
ATOM 3538 C CA . ASN A 1 435 ? -3.316 11.920 -21.464 1.00 27.11 435 ASN A CA 1
ATOM 3539 C C . ASN A 1 435 ? -3.027 12.313 -20.006 1.00 27.11 435 ASN A C 1
ATOM 3541 O O . ASN A 1 435 ? -1.870 12.449 -19.605 1.00 27.11 435 ASN A O 1
ATOM 3545 N N . ARG A 1 436 ? -4.080 12.439 -19.192 1.00 28.84 436 ARG A N 1
ATOM 3546 C CA . ARG A 1 436 ? -3.978 12.477 -17.727 1.00 28.84 436 ARG A CA 1
ATOM 3547 C C . ARG A 1 436 ? -3.713 11.058 -17.210 1.00 28.84 436 ARG A C 1
ATOM 3549 O O . ARG A 1 436 ? -4.450 10.127 -17.524 1.00 28.84 436 ARG A O 1
ATOM 3556 N N . TYR A 1 437 ? -2.620 10.898 -16.468 1.00 33.88 437 TYR A N 1
ATOM 3557 C CA . TYR A 1 437 ? -2.061 9.615 -16.027 1.00 33.88 437 TYR A CA 1
ATOM 3558 C C . TYR A 1 437 ? -2.946 8.864 -15.010 1.00 33.88 437 TYR A C 1
ATOM 3560 O O . TYR A 1 437 ? -3.408 9.473 -14.046 1.00 33.88 437 TYR A O 1
ATOM 3568 N N . PRO A 1 438 ? -3.084 7.528 -15.126 1.00 32.97 438 PRO A N 1
ATOM 3569 C CA . PRO A 1 438 ? -3.500 6.656 -14.033 1.00 32.97 438 PRO A CA 1
ATOM 3570 C C . PRO A 1 438 ? -2.283 6.112 -13.252 1.00 32.97 438 PRO A C 1
ATOM 3572 O O . PRO A 1 438 ? -1.297 5.666 -13.838 1.00 32.97 438 PRO A O 1
ATOM 3575 N N . GLY A 1 439 ? -2.386 6.136 -11.918 1.00 33.12 439 GLY A N 1
ATOM 3576 C CA . GLY A 1 439 ? -1.331 5.854 -10.935 1.00 33.12 439 GLY A CA 1
ATOM 3577 C C . GLY A 1 439 ? -0.628 4.483 -10.987 1.00 33.12 439 GLY A C 1
ATOM 3578 O O . GLY A 1 439 ? -1.049 3.509 -11.625 1.00 33.12 439 GLY A O 1
ATOM 3579 N N . THR A 1 440 ? 0.500 4.444 -10.281 1.00 39.69 440 THR A N 1
ATOM 3580 C CA . THR A 1 440 ? 1.670 3.553 -10.378 1.00 39.69 440 THR A CA 1
ATOM 3581 C C . THR A 1 440 ? 1.401 2.048 -10.189 1.00 39.69 440 THR A C 1
ATOM 3583 O O . THR A 1 440 ? 0.577 1.608 -9.394 1.00 39.69 440 THR A O 1
ATOM 3586 N N . LEU A 1 441 ? 2.078 1.220 -11.002 1.00 41.72 441 LEU A N 1
ATOM 3587 C CA . LEU A 1 441 ? 1.961 -0.250 -11.164 1.00 41.72 441 LEU A CA 1
ATOM 3588 C C . LEU A 1 441 ? 2.766 -1.089 -10.137 1.00 41.72 441 LEU A C 1
ATOM 3590 O O . LEU A 1 441 ? 2.902 -2.299 -10.314 1.00 41.72 441 LEU A O 1
ATOM 3594 N N . PHE A 1 442 ? 3.259 -0.466 -9.065 1.00 39.09 442 PHE A N 1
ATOM 3595 C CA . PHE A 1 442 ? 4.409 -0.916 -8.268 1.00 39.09 442 PHE A CA 1
ATOM 3596 C C . PHE A 1 442 ? 4.256 -2.291 -7.575 1.00 39.09 442 PHE A C 1
ATOM 3598 O O . PHE A 1 442 ? 5.126 -3.149 -7.695 1.00 39.09 442 PHE A O 1
ATOM 3605 N N . HIS A 1 443 ? 3.129 -2.578 -6.917 1.00 38.75 443 HIS A N 1
ATOM 3606 C CA . HIS A 1 443 ? 3.037 -3.764 -6.044 1.00 38.75 443 HIS A CA 1
ATOM 3607 C C . HIS A 1 443 ? 2.880 -5.114 -6.755 1.00 38.75 443 HIS A C 1
ATOM 3609 O O . HIS A 1 443 ? 3.127 -6.157 -6.156 1.00 38.75 443 HIS A O 1
ATOM 3615 N N . ARG A 1 444 ? 2.451 -5.135 -8.023 1.00 33.75 444 ARG A N 1
ATOM 3616 C CA . ARG A 1 444 ? 2.075 -6.395 -8.688 1.00 33.75 444 ARG A CA 1
ATOM 3617 C C . ARG A 1 444 ? 3.227 -7.072 -9.432 1.00 33.75 444 ARG A C 1
ATOM 3619 O O . ARG A 1 444 ? 3.047 -8.205 -9.852 1.00 33.75 444 ARG A O 1
ATOM 3626 N N . ARG A 1 445 ? 4.357 -6.387 -9.654 1.00 38.28 445 ARG A N 1
ATOM 3627 C CA . ARG A 1 445 ? 5.467 -6.900 -10.483 1.00 38.28 445 ARG A CA 1
ATOM 3628 C C . ARG A 1 445 ? 6.699 -7.333 -9.687 1.00 38.28 445 ARG A C 1
ATOM 3630 O O . ARG A 1 445 ? 7.314 -8.311 -10.086 1.00 38.28 445 ARG A O 1
ATOM 3637 N N . SER A 1 446 ? 6.991 -6.718 -8.536 1.00 34.34 446 SER A N 1
ATOM 3638 C CA . SER A 1 446 ? 8.065 -7.190 -7.638 1.00 34.34 446 SER A CA 1
ATOM 3639 C C . SER A 1 446 ? 7.841 -8.641 -7.181 1.00 34.34 446 SER A C 1
ATOM 3641 O O . SER A 1 446 ? 8.772 -9.438 -7.223 1.00 34.34 446 SER A O 1
ATOM 3643 N N . SER A 1 447 ? 6.593 -9.024 -6.889 1.00 33.09 447 SER A N 1
ATOM 3644 C CA . SER A 1 447 ? 6.221 -10.405 -6.544 1.00 33.09 447 SER A CA 1
ATOM 3645 C C . SER A 1 447 ? 6.298 -11.392 -7.719 1.00 33.09 447 SER A C 1
ATOM 3647 O O . SER A 1 447 ? 6.501 -12.582 -7.504 1.00 33.09 447 SER A O 1
ATOM 3649 N N . ILE A 1 448 ? 6.164 -10.918 -8.965 1.00 31.27 448 ILE A N 1
ATOM 3650 C CA . ILE A 1 448 ? 6.315 -11.754 -10.170 1.00 31.27 448 ILE A CA 1
ATOM 3651 C C . ILE A 1 448 ? 7.798 -12.033 -10.445 1.00 31.27 448 ILE A C 1
ATOM 3653 O O . ILE A 1 448 ? 8.141 -13.149 -10.822 1.00 31.27 448 ILE A O 1
ATOM 3657 N N . CYS A 1 449 ? 8.684 -11.057 -10.222 1.00 31.14 449 CYS A N 1
ATOM 3658 C CA . CYS A 1 449 ? 10.126 -11.264 -10.365 1.00 31.14 449 CYS A CA 1
ATOM 3659 C C . CYS A 1 449 ? 10.665 -12.287 -9.348 1.00 31.14 449 CYS A C 1
ATOM 3661 O O . CYS A 1 449 ? 11.487 -13.114 -9.720 1.00 31.14 449 CYS A O 1
ATOM 3663 N N . GLU A 1 450 ? 10.164 -12.294 -8.106 1.00 37.38 450 GLU A N 1
ATOM 3664 C CA . GLU A 1 450 ? 10.551 -13.294 -7.092 1.00 37.38 450 GLU A CA 1
ATOM 3665 C C . GLU A 1 450 ? 10.055 -14.712 -7.434 1.00 37.38 450 GLU A C 1
ATOM 3667 O O . GLU A 1 450 ? 10.795 -15.675 -7.246 1.00 37.38 450 GLU A O 1
ATOM 3672 N N . ALA A 1 451 ? 8.850 -14.860 -8.001 1.00 31.09 451 ALA A N 1
ATOM 3673 C CA . ALA A 1 451 ? 8.345 -16.169 -8.434 1.00 31.09 451 ALA A CA 1
ATOM 3674 C C . ALA A 1 451 ? 9.218 -16.799 -9.537 1.00 31.09 451 ALA A C 1
ATOM 3676 O O . ALA A 1 451 ? 9.464 -18.001 -9.516 1.00 31.09 451 ALA A O 1
ATOM 3677 N N . ILE A 1 452 ? 9.744 -15.976 -10.450 1.00 34.28 452 ILE A N 1
ATOM 3678 C CA . ILE A 1 452 ? 10.624 -16.426 -11.539 1.00 34.28 452 ILE A CA 1
ATOM 3679 C C . ILE A 1 452 ? 12.007 -16.843 -11.009 1.00 34.28 452 ILE A C 1
ATOM 3681 O O . ILE A 1 452 ? 12.597 -17.779 -11.538 1.00 34.28 452 ILE A O 1
ATOM 3685 N N . VAL A 1 453 ? 12.514 -16.196 -9.951 1.00 34.62 453 VAL A N 1
ATOM 3686 C CA . VAL A 1 453 ? 13.801 -16.560 -9.325 1.00 34.62 453 VAL A CA 1
ATOM 3687 C C . VAL A 1 453 ? 13.690 -17.872 -8.532 1.00 34.62 453 VAL A C 1
ATOM 3689 O O . VAL A 1 453 ? 14.607 -18.688 -8.570 1.00 34.62 453 VAL A O 1
ATOM 3692 N N . ILE A 1 454 ? 12.552 -18.132 -7.877 1.00 37.25 454 ILE A N 1
ATOM 3693 C CA . ILE A 1 454 ? 12.328 -19.377 -7.117 1.00 37.25 454 ILE A CA 1
ATOM 3694 C C . ILE A 1 454 ? 12.071 -20.581 -8.049 1.00 37.25 454 ILE A C 1
ATOM 3696 O O . ILE A 1 454 ? 12.483 -21.701 -7.741 1.00 37.25 454 ILE A O 1
ATOM 3700 N N . GLU A 1 455 ? 11.453 -20.377 -9.219 1.00 32.00 455 GLU A N 1
ATOM 3701 C CA . GLU A 1 455 ? 11.255 -21.451 -10.211 1.00 32.00 455 GLU A CA 1
ATOM 3702 C C . GLU A 1 455 ? 12.554 -21.889 -10.914 1.00 32.00 455 GLU A C 1
ATOM 3704 O O . GLU A 1 455 ? 12.620 -23.005 -11.430 1.00 32.00 455 GLU A O 1
ATOM 3709 N N . THR A 1 456 ? 13.621 -21.080 -10.896 1.00 39.09 456 THR A N 1
ATOM 3710 C CA . THR A 1 456 ? 14.915 -21.483 -11.480 1.00 39.09 456 THR A CA 1
ATOM 3711 C C . THR A 1 456 ? 15.778 -22.367 -10.573 1.00 39.09 456 THR A C 1
ATOM 3713 O O . THR A 1 456 ? 16.626 -23.091 -11.094 1.00 39.09 456 THR A O 1
ATOM 3716 N N . ASP A 1 457 ? 15.528 -22.402 -9.260 1.00 39.62 457 ASP A N 1
ATOM 3717 C CA . ASP A 1 457 ? 16.308 -23.220 -8.311 1.00 39.62 457 ASP A CA 1
ATOM 3718 C C . ASP A 1 457 ? 15.763 -24.649 -8.116 1.00 39.62 457 ASP A C 1
ATOM 3720 O O . ASP A 1 457 ? 16.429 -25.497 -7.525 1.00 39.62 457 ASP A O 1
ATOM 3724 N N . THR A 1 458 ? 14.584 -24.980 -8.655 1.00 38.47 458 THR A N 1
ATOM 3725 C CA . THR A 1 458 ? 13.954 -26.305 -8.461 1.00 38.47 458 THR A CA 1
ATOM 3726 C C . THR A 1 458 ? 14.204 -27.323 -9.581 1.00 38.47 458 THR A C 1
ATOM 3728 O O . THR A 1 458 ? 13.761 -28.462 -9.465 1.00 38.47 458 THR A O 1
ATOM 3731 N N . ASN A 1 459 ? 14.981 -26.986 -10.619 1.00 37.62 459 ASN A N 1
ATOM 3732 C CA . ASN A 1 459 ? 15.266 -27.897 -11.743 1.00 37.62 459 ASN A CA 1
ATOM 3733 C C . ASN A 1 459 ? 16.710 -28.439 -11.823 1.00 37.62 459 ASN A C 1
ATOM 3735 O O . ASN A 1 459 ? 17.079 -29.051 -12.824 1.00 37.62 459 ASN A O 1
ATOM 3739 N N . GLN A 1 460 ? 17.525 -28.318 -10.769 1.00 39.97 460 GLN A N 1
ATOM 3740 C CA . GLN A 1 460 ? 18.881 -28.903 -10.728 1.00 39.97 460 GLN A CA 1
ATOM 3741 C C . GLN A 1 460 ? 18.959 -30.354 -10.200 1.00 39.97 460 GLN A C 1
ATOM 3743 O O . GLN A 1 460 ? 19.992 -30.765 -9.681 1.00 39.97 460 GLN A O 1
ATOM 3748 N N . GLN A 1 461 ? 17.911 -31.177 -10.347 1.00 37.91 461 GLN A N 1
ATOM 3749 C CA . GLN A 1 461 ? 17.962 -32.587 -9.909 1.00 37.91 461 GLN A CA 1
ATOM 3750 C C . GLN A 1 461 ? 18.115 -33.650 -11.005 1.00 37.91 461 GLN A C 1
ATOM 3752 O O . GLN A 1 461 ? 18.144 -34.829 -10.676 1.00 37.91 461 GLN A O 1
ATOM 3757 N N . ASN A 1 462 ? 18.334 -33.296 -12.275 1.00 35.84 462 ASN A N 1
ATOM 3758 C CA . ASN A 1 462 ? 18.620 -34.295 -13.315 1.00 35.84 462 ASN A CA 1
ATOM 3759 C C . ASN A 1 462 ? 19.774 -33.884 -14.236 1.00 35.84 462 ASN A C 1
ATOM 3761 O O . ASN A 1 462 ? 19.573 -33.539 -15.394 1.00 35.84 462 ASN A O 1
ATOM 3765 N N . LEU A 1 463 ? 21.003 -33.976 -13.726 1.00 33.88 463 LEU A N 1
ATOM 3766 C CA . LEU A 1 463 ? 22.222 -34.049 -14.539 1.00 33.88 463 LEU A CA 1
ATOM 3767 C C . LEU A 1 463 ? 23.243 -34.965 -13.844 1.00 33.88 463 LEU A C 1
ATOM 3769 O O . LEU A 1 463 ? 24.314 -34.552 -13.417 1.00 33.88 463 LEU A O 1
ATOM 3773 N N . LYS A 1 464 ? 22.907 -36.257 -13.736 1.00 36.47 464 LYS A N 1
ATOM 3774 C CA . LYS A 1 464 ? 23.930 -37.306 -13.628 1.00 36.47 464 LYS A CA 1
ATOM 3775 C C . LYS A 1 464 ? 24.531 -37.499 -15.020 1.00 36.47 464 LYS A C 1
ATOM 3777 O O . LYS A 1 464 ? 23.962 -38.211 -15.842 1.00 36.47 464 LYS A O 1
ATOM 3782 N N . ARG A 1 465 ? 25.674 -36.868 -15.289 1.00 33.91 465 ARG A N 1
ATOM 3783 C CA . ARG A 1 465 ? 26.609 -37.343 -16.314 1.00 33.91 465 ARG A CA 1
ATOM 3784 C C . ARG A 1 465 ? 27.861 -37.853 -15.617 1.00 33.91 465 ARG A C 1
ATOM 3786 O O . ARG A 1 46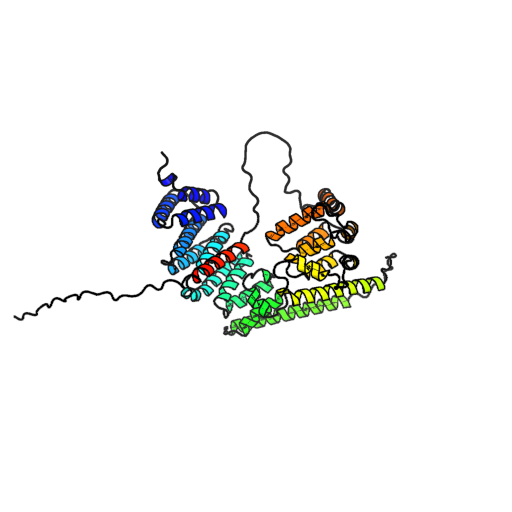5 ? 28.506 -37.147 -14.855 1.00 33.91 465 ARG A O 1
ATOM 3793 N N . SER A 1 466 ? 28.100 -39.131 -15.858 1.00 32.12 466 SER A N 1
ATOM 3794 C CA . SER A 1 466 ? 29.278 -39.924 -15.546 1.00 32.12 466 SER A CA 1
ATOM 3795 C C . SER A 1 466 ? 30.570 -39.210 -15.939 1.00 32.12 466 SER A C 1
ATOM 3797 O O . SER A 1 466 ? 30.736 -38.836 -17.099 1.00 32.12 466 SER A O 1
ATOM 3799 N N . PHE A 1 467 ? 31.489 -39.081 -14.985 1.00 31.16 467 PHE A N 1
ATOM 3800 C CA . PHE A 1 467 ? 32.891 -38.794 -15.262 1.00 31.16 467 PHE A CA 1
ATOM 3801 C C . PHE A 1 467 ? 33.568 -40.086 -15.736 1.00 31.16 467 PHE A C 1
ATOM 3803 O O . PHE A 1 467 ? 33.578 -41.079 -15.010 1.00 31.16 467 PHE A O 1
ATOM 3810 N N . ALA A 1 468 ? 34.108 -40.065 -16.952 1.00 34.91 468 ALA A N 1
ATOM 3811 C CA . ALA A 1 468 ? 35.222 -40.922 -17.348 1.00 34.91 468 ALA A CA 1
ATOM 3812 C C . ALA A 1 468 ? 36.520 -40.099 -17.200 1.00 34.91 468 ALA A C 1
ATOM 3814 O O . ALA A 1 468 ? 36.451 -38.875 -17.361 1.00 34.91 468 ALA A O 1
ATOM 3815 N N . PRO A 1 469 ? 37.673 -40.710 -16.872 1.00 35.50 469 PRO A N 1
ATOM 3816 C CA . PRO A 1 469 ? 38.923 -39.978 -16.702 1.00 35.50 469 PRO A CA 1
ATOM 3817 C C . PRO A 1 469 ? 39.461 -39.519 -18.061 1.00 35.50 469 PRO A C 1
ATOM 3819 O O . PRO A 1 469 ? 39.404 -40.262 -19.038 1.00 35.50 469 PRO A O 1
ATOM 3822 N N . SER A 1 470 ? 39.960 -38.287 -18.100 1.00 34.69 470 SER A N 1
ATOM 3823 C CA . SER A 1 470 ? 40.683 -37.708 -19.230 1.00 34.69 470 SER A CA 1
ATOM 3824 C C . SER A 1 470 ? 42.145 -38.139 -19.158 1.00 34.69 470 SER A C 1
ATOM 3826 O O . SER A 1 470 ? 42.801 -37.860 -18.157 1.00 34.69 470 SER A O 1
ATOM 3828 N N . ASP A 1 471 ? 42.639 -38.773 -20.219 1.00 37.88 471 ASP A N 1
ATOM 3829 C CA . ASP A 1 471 ? 44.067 -38.930 -20.492 1.00 37.88 471 ASP A CA 1
ATOM 3830 C C . ASP A 1 471 ? 44.655 -37.547 -20.825 1.00 37.88 471 ASP A C 1
ATOM 3832 O O . ASP A 1 471 ? 44.267 -36.919 -21.813 1.00 37.88 471 ASP A O 1
ATOM 3836 N N . GLU A 1 472 ? 45.562 -37.047 -19.987 1.00 40.34 472 GLU A N 1
ATOM 3837 C CA . GLU A 1 472 ? 46.422 -35.906 -20.317 1.00 40.34 472 GLU A CA 1
ATOM 3838 C C . GLU A 1 472 ? 47.749 -36.417 -20.905 1.00 40.34 472 GLU A C 1
ATOM 3840 O O . GLU A 1 472 ? 48.299 -37.394 -20.391 1.00 40.34 472 GLU A O 1
ATOM 3845 N N . PRO A 1 473 ? 48.295 -35.785 -21.961 1.00 41.28 473 PRO A N 1
ATOM 3846 C CA . PRO A 1 473 ? 49.626 -36.104 -22.455 1.00 41.28 473 PRO A CA 1
ATOM 3847 C C . PRO A 1 473 ? 50.704 -35.371 -21.642 1.00 41.28 473 PRO A C 1
ATOM 3849 O O . PRO A 1 473 ? 50.609 -34.165 -21.404 1.00 41.28 473 PRO A O 1
ATOM 3852 N N . GLU A 1 474 ? 51.748 -36.110 -21.258 1.00 34.56 474 GLU A N 1
ATOM 3853 C CA . GLU A 1 474 ? 52.983 -35.584 -20.670 1.00 34.56 474 GLU A CA 1
ATOM 3854 C C . GLU A 1 474 ? 53.630 -34.534 -21.588 1.00 34.56 474 GLU A C 1
ATOM 3856 O O . GLU A 1 474 ? 53.807 -34.742 -22.791 1.00 34.56 474 GLU A O 1
ATOM 3861 N N . VAL A 1 475 ? 53.989 -33.392 -21.001 1.00 43.75 475 VAL A N 1
ATOM 3862 C CA . VAL A 1 475 ? 54.777 -32.335 -21.639 1.00 43.75 475 VAL A CA 1
ATOM 3863 C C . VAL A 1 475 ? 56.237 -32.529 -21.234 1.00 43.75 475 VAL A C 1
ATOM 3865 O O . VAL A 1 475 ? 56.585 -32.340 -20.070 1.00 43.75 475 VAL A O 1
ATOM 3868 N N . ASP A 1 476 ? 57.084 -32.887 -22.199 1.00 38.44 476 ASP A N 1
ATOM 3869 C CA . ASP A 1 476 ? 58.541 -32.963 -22.046 1.00 38.44 476 ASP A CA 1
ATOM 3870 C C . ASP A 1 476 ? 59.167 -31.561 -21.890 1.00 38.44 476 ASP A C 1
ATOM 3872 O O . ASP A 1 476 ? 59.046 -30.699 -22.767 1.00 38.44 476 ASP A O 1
ATOM 3876 N N . GLU A 1 477 ? 59.894 -31.341 -20.790 1.00 39.88 477 GLU A N 1
ATOM 3877 C CA . GLU A 1 477 ? 60.785 -30.187 -20.605 1.00 39.88 477 GLU A CA 1
ATOM 3878 C C . GLU A 1 477 ? 62.122 -30.386 -21.350 1.00 39.88 477 GLU A C 1
ATOM 3880 O O . GLU A 1 477 ? 62.751 -31.443 -21.230 1.00 39.88 477 GLU A O 1
ATOM 3885 N N . PRO A 1 478 ? 62.659 -29.367 -22.052 1.00 45.31 478 PRO A N 1
ATOM 3886 C CA . PRO A 1 478 ? 63.981 -29.470 -22.647 1.00 45.31 478 PRO A CA 1
ATOM 3887 C C . PRO A 1 478 ? 65.081 -29.098 -21.643 1.00 45.31 478 PRO A C 1
ATOM 3889 O O . PRO A 1 478 ? 65.202 -27.962 -21.180 1.00 45.31 478 PRO A O 1
ATOM 3892 N N . ALA A 1 479 ? 65.963 -30.063 -21.389 1.00 42.25 479 ALA A N 1
ATOM 3893 C CA . ALA A 1 479 ? 67.237 -29.866 -20.716 1.00 42.25 479 ALA A CA 1
ATOM 3894 C C . ALA A 1 479 ? 68.150 -28.930 -21.526 1.00 42.25 479 ALA A C 1
ATOM 3896 O O . ALA A 1 479 ? 68.521 -29.250 -22.657 1.00 42.25 479 ALA A O 1
ATOM 3897 N N . ASN A 1 480 ? 68.592 -27.818 -20.926 1.00 44.12 480 ASN A N 1
ATOM 3898 C CA . ASN A 1 480 ? 69.650 -26.992 -21.503 1.00 44.12 480 ASN A CA 1
ATOM 3899 C C . ASN A 1 480 ? 70.919 -27.017 -20.642 1.00 44.12 480 ASN A C 1
ATOM 3901 O O . ASN A 1 480 ? 70.932 -26.680 -19.456 1.00 44.12 480 ASN A O 1
ATOM 3905 N N . LYS A 1 481 ? 71.990 -27.492 -21.281 1.00 48.09 481 LYS A N 1
ATOM 3906 C CA . LYS A 1 481 ? 73.308 -27.795 -20.724 1.00 48.09 481 LYS A CA 1
ATOM 3907 C C . LYS A 1 481 ? 74.099 -26.514 -20.456 1.00 48.09 481 LYS A C 1
ATOM 3909 O O . LYS A 1 481 ? 74.269 -25.681 -21.338 1.00 48.09 481 LYS A O 1
ATOM 3914 N N . ARG A 1 482 ? 74.700 -26.431 -19.267 1.00 44.16 482 ARG A N 1
ATOM 3915 C CA . ARG A 1 482 ? 75.877 -25.590 -19.007 1.00 44.16 482 ARG A CA 1
ATOM 3916 C C . ARG A 1 482 ? 77.097 -26.225 -19.682 1.00 44.16 482 ARG A C 1
ATOM 3918 O O . ARG A 1 482 ? 77.464 -27.343 -19.328 1.00 44.16 482 ARG A O 1
ATOM 3925 N N . GLN A 1 483 ? 77.750 -25.506 -20.590 1.00 48.34 483 GLN A N 1
ATOM 3926 C CA . GLN A 1 483 ? 79.146 -25.759 -20.950 1.00 48.34 483 GLN A CA 1
ATOM 3927 C C . GLN A 1 483 ? 80.034 -24.726 -20.255 1.00 48.34 483 GLN A C 1
ATOM 3929 O O . GLN A 1 483 ? 79.793 -23.525 -20.334 1.00 48.34 483 GLN A O 1
ATOM 3934 N N . LYS A 1 484 ? 81.040 -25.241 -19.544 1.00 50.41 484 LYS A N 1
ATOM 3935 C CA . LYS A 1 484 ? 82.241 -24.516 -19.140 1.00 50.41 484 LYS A CA 1
ATOM 3936 C C . LYS A 1 484 ? 83.170 -24.424 -20.351 1.00 50.41 484 LYS A C 1
ATOM 3938 O O . LYS A 1 484 ? 83.428 -25.460 -20.964 1.00 50.41 484 LYS A O 1
ATOM 3943 N N . LEU A 1 485 ? 83.710 -23.236 -20.595 1.00 51.06 485 LEU A N 1
ATOM 3944 C CA . LEU A 1 485 ? 85.126 -22.992 -20.863 1.00 51.06 485 LEU A CA 1
ATOM 3945 C C . LEU A 1 485 ? 85.475 -21.627 -20.273 1.00 51.06 485 LEU A C 1
ATOM 3947 O O . LEU A 1 485 ? 84.657 -20.700 -20.471 1.00 51.06 485 LEU A O 1
#